Protein AF-0000000084527091 (afdb_homodimer)

Sequence (582 aa):
MRWRRRRAAGASSAAGTDAEAAPEPRQASGETRKWLYAILGVQVMFALILFGSDLARVLPLALSPSSAPSLTQPARPGDQTRRYSPARISPREAPPGSRPLPATDTMPTRLLAEFTTWQDAPALVLTGQIAPGDAARLAEELTLEPPLRVFLNSPGGSVADALAIGDWLREAGVDTAMTQSDICLSACPYILAAGTERTVEEGAWVGVHQHYFDENTALPAFLAVSDIQRGQGEVMAYLIEMGVDPGLMQPALMTPPEEIYLLLPEELDRYDLVTTPDDLPEAPDVPDDATMRWRRRRAAGASSAAGTDAEAAPEPRQASGETRKWLYAILGVQVMFALILFGSDLARVLPLALSPSSAPSLTQPARPGDQTRRYSPARISPREAPPGSRPLPATDTMPTRLLAEFTTWQDAPALVLTGQIAPGDAARLAEELTLEPPLRVFLNSPGGSVADALAIGDWLREAGVDTAMTQSDICLSACPYILAAGTERTVEEGAWVGVHQHYFDENTALPAFLAVSDIQRGQGEVMAYLIEMGVDPGLMQPALMTPPEEIYLLLPEELDRYDLVTTPDDLPEAPDVPDDAT

Secondary structure (DSSP, 8-state):
--------------------PPPP-----HHHHHHHHHHHHHHHHHHHHHHHHHHHHHHHHHH----PPPTTSPP-TT--EEE--GGGPPPPPPPTTS------SS--SS-EEEEEEETTEEEEEEES-B-TTHHHHHHHHHTTS--SEEEEEB--B-HHHHHHHHHHHHHTT-EEEE-TT-EEETTHHHHHTT-SSEEE-TT-EEEE--------TTS-HHHHHHHHHHHHHHHHHHHHHTT--GGGHHHHHTS-TTEEEEPPHHHHHHTT-S--GGGS--------TT-/---------------------PPP-----HHHHHHHHHHHHHHHHHHHHHHHHHHHHHHHHHH----PPPTTSPP-TT--EEE--GGGPPPPPPPTTS------SS--SS-EEEEEEETTEEEEEEES-B-TTHHHHHHHHHTTS--SEEEEEB--B-HHHHHHHHHHHHHHT-EEEE-TT-EEETTHHHHHTT-SSEEE-TT-EEEE--------TTS-HHHHHHHHHHHHHHHHHHHHHTT--GGGHHHHHTS-TTEEEEPPHHHHHHTT-S--GGGS--------TT-

pLDDT: mean 78.05, std 21.07, range [24.95, 98.88]

Nearest PDB structures (foldseek):
  6cfd-assembly1_M  TM=7.851E-01  e=2.695E-07  Enterococcus faecium
  7m1m-assembly2_M  TM=7.777E-01  e=7.357E-07  Pseudomonas aeruginosa
  6nay-assembly1_N  TM=7.740E-01  e=6.094E-07  Neisseria meningitidis
  3mt6-assembly2_N  TM=7.040E-01  e=6.910E-07  Escherichia coli K-12
  4u0h-assembly1_E-2  TM=6.953E-01  e=2.425E-06  Mycobacterium tuberculosis H37Rv

Organism: NCBI:txid1123501

InterPro domains:
  IPR023562 Clp protease proteolytic subunit /Translocation-enhancing protein TepA [PF00574] (145-210)
  IPR029045 ClpP/crotonase-like domain superfamily [SSF52096] (109-217)

Solvent-accessible surface area (backbone atoms only — not comparable to full-atom values): 32255 Å² total; per-residue (Å²): 136,88,84,83,82,84,82,84,86,86,90,85,88,88,88,88,88,87,84,85,82,81,82,77,82,76,70,72,51,75,64,52,55,51,50,51,51,49,51,51,50,52,50,51,50,50,49,49,48,54,50,42,53,46,40,60,64,42,42,57,63,71,65,50,72,78,86,48,49,59,65,86,54,84,67,48,95,95,49,33,54,14,43,41,52,68,89,74,50,63,66,54,77,57,58,92,91,48,75,85,60,80,86,45,90,54,57,43,81,38,61,39,79,44,80,47,71,52,96,90,33,54,23,32,38,38,38,18,24,38,27,86,61,44,31,66,55,48,50,70,68,38,69,82,63,72,41,57,32,36,35,47,31,19,58,12,56,34,52,70,28,25,49,50,40,13,52,53,36,38,76,69,59,16,23,20,35,32,48,38,41,27,35,25,18,49,30,31,46,50,35,42,37,23,21,74,44,17,47,73,37,77,73,36,46,42,24,30,26,35,85,73,64,88,66,61,75,73,42,57,25,68,58,43,40,52,49,54,34,34,52,47,16,52,50,40,52,48,33,49,73,51,58,23,44,54,67,59,49,29,61,12,25,62,21,55,69,58,28,29,32,47,60,48,73,68,49,35,51,71,27,40,52,38,58,52,83,86,66,52,75,72,70,76,76,72,74,79,66,82,117,136,86,79,77,79,80,78,80,78,75,79,78,81,78,82,78,79,79,80,79,78,78,80,72,82,76,71,76,53,76,63,55,54,52,50,52,52,49,51,50,49,51,50,51,51,50,47,48,51,55,48,43,54,46,40,61,64,43,44,57,63,72,65,51,72,77,86,48,47,57,66,87,54,84,68,48,98,94,48,32,54,14,41,42,53,68,88,74,49,61,66,54,80,56,59,89,90,46,74,84,61,81,85,45,89,53,58,43,81,36,61,40,81,43,81,48,70,52,96,90,32,54,23,32,37,40,38,18,23,37,28,84,61,43,31,65,55,46,48,69,68,40,69,81,65,74,41,56,32,34,36,47,31,19,60,10,56,33,53,70,29,25,48,50,42,14,52,53,36,38,78,71,60,16,25,20,35,32,50,38,39,26,35,25,18,49,29,31,46,48,35,40,37,24,20,73,44,17,47,73,38,78,74,37,46,43,24,30,28,34,86,74,67,87,67,62,76,74,42,57,26,68,58,43,40,52,48,53,35,35,52,49,17,52,50,39,51,48,33,48,73,52,58,24,45,54,66,58,48,30,62,11,25,61,21,54,67,59,28,29,32,47,58,48,75,68,51,35,52,73,25,39,52,36,58,52,84,85,67,54,75,72,70,74,76,72,74,78,64,83,116

Radius of gyration: 37.68 Å; Cα contacts (8 Å, |Δi|>4): 933; chains: 2; bounding box: 161×106×100 Å

Structure (mmCIF, N/CA/C/O backbone):
data_AF-0000000084527091-model_v1
#
loop_
_entity.id
_entity.type
_entity.pdbx_description
1 polymer 'Clp protease'
#
loop_
_atom_site.group_PDB
_atom_site.id
_atom_site.type_symbol
_atom_site.label_atom_id
_atom_site.label_alt_id
_atom_site.label_comp_id
_atom_site.label_asym_id
_atom_site.label_entity_id
_atom_site.label_seq_id
_atom_site.pdbx_PDB_ins_code
_atom_site.Cartn_x
_atom_site.Cartn_y
_atom_site.Cartn_z
_atom_site.occupancy
_atom_site.B_iso_or_equiv
_atom_site.auth_seq_id
_atom_site.auth_comp_id
_atom_site.auth_asym_id
_atom_site.auth_atom_id
_atom_site.pdbx_PDB_model_num
ATOM 1 N N . MET A 1 1 ? -92.25 -69.875 41.594 1 27.8 1 MET A N 1
ATOM 2 C CA . MET A 1 1 ? -91.875 -68.562 42.031 1 27.8 1 MET A CA 1
ATOM 3 C C . MET A 1 1 ? -91.062 -67.812 40.938 1 27.8 1 MET A C 1
ATOM 5 O O . MET A 1 1 ? -89.875 -68.125 40.719 1 27.8 1 MET A O 1
ATOM 9 N N . ARG A 1 2 ? -91.75 -67.5 39.75 1 30.81 2 ARG A N 1
ATOM 10 C CA . ARG A 1 2 ? -91.25 -67.125 38.406 1 30.81 2 ARG A CA 1
ATOM 11 C C . ARG A 1 2 ? -90.562 -65.812 38.375 1 30.81 2 ARG A C 1
ATOM 13 O O . ARG A 1 2 ? -90.938 -64.875 39.094 1 30.81 2 ARG A O 1
ATOM 20 N N . TRP A 1 3 ? -89.188 -65.688 38.125 1 32.5 3 TRP A N 1
ATOM 21 C CA . TRP A 1 3 ? -88 -64.938 37.969 1 32.5 3 TRP A CA 1
ATOM 22 C C . TRP A 1 3 ? -88.188 -63.781 36.969 1 32.5 3 TRP A C 1
ATOM 24 O O . TRP A 1 3 ? -88.438 -64.062 35.781 1 32.5 3 TRP A O 1
ATOM 34 N N . ARG A 1 4 ? -88.75 -62.5 37.406 1 28.16 4 ARG A N 1
ATOM 35 C CA . ARG A 1 4 ? -89.188 -61.281 36.719 1 28.16 4 ARG A CA 1
ATOM 36 C C . ARG A 1 4 ? -88 -60.594 36.031 1 28.16 4 ARG A C 1
ATOM 38 O O . ARG A 1 4 ? -87 -60.281 36.688 1 28.16 4 ARG A O 1
ATOM 45 N N . ARG A 1 5 ? -87.75 -60.75 34.688 1 29.2 5 ARG A N 1
ATOM 46 C CA . ARG A 1 5 ? -86.75 -60.375 33.688 1 29.2 5 ARG A CA 1
ATOM 47 C C . ARG A 1 5 ? -86.812 -58.875 33.406 1 29.2 5 ARG A C 1
ATOM 49 O O . ARG A 1 5 ? -87.625 -58.406 32.656 1 29.2 5 ARG A O 1
ATOM 56 N N . ARG A 1 6 ? -86.625 -57.844 34.406 1 30.89 6 ARG A N 1
ATOM 57 C CA . ARG A 1 6 ? -86.938 -56.438 34.031 1 30.89 6 ARG A CA 1
ATOM 58 C C . ARG A 1 6 ? -85.875 -55.875 33.094 1 30.89 6 ARG A C 1
ATOM 60 O O . ARG A 1 6 ? -84.688 -56.031 33.344 1 30.89 6 ARG A O 1
ATOM 67 N N . ARG A 1 7 ? -86.188 -55.438 31.766 1 30.34 7 ARG A N 1
ATOM 68 C CA . ARG A 1 7 ? -85.562 -55 30.547 1 30.34 7 ARG A CA 1
ATOM 69 C C . ARG A 1 7 ? -85.125 -53.562 30.656 1 30.34 7 ARG A C 1
ATOM 71 O O . ARG A 1 7 ? -85.875 -52.656 30.938 1 30.34 7 ARG A O 1
ATOM 78 N N . ALA A 1 8 ? -83.875 -53.125 31.172 1 32.25 8 ALA A N 1
ATOM 79 C CA . ALA A 1 8 ? -83.375 -51.781 31.422 1 32.25 8 ALA A CA 1
ATOM 80 C C . ALA A 1 8 ? -83.062 -51.062 30.125 1 32.25 8 ALA A C 1
ATOM 82 O O . ALA A 1 8 ? -82.375 -51.562 29.25 1 32.25 8 ALA A O 1
ATOM 83 N N . ALA A 1 9 ? -83.938 -50.031 29.578 1 31.16 9 ALA A N 1
ATOM 84 C CA . ALA A 1 9 ? -84 -49.25 28.344 1 31.16 9 ALA A CA 1
ATOM 85 C C . ALA A 1 9 ? -82.875 -48.25 28.281 1 31.16 9 ALA A C 1
ATOM 87 O O . ALA A 1 9 ? -82.5 -47.625 29.281 1 31.16 9 ALA A O 1
ATOM 88 N N . GLY A 1 10 ? -81.812 -48.188 27.203 1 24.95 10 GLY A N 1
ATOM 89 C CA . GLY A 1 10 ? -80.562 -47.562 26.828 1 24.95 10 GLY A CA 1
ATOM 90 C C . GLY A 1 10 ? -80.75 -46.188 26.234 1 24.95 10 GLY A C 1
ATOM 91 O O . GLY A 1 10 ? -81.375 -46 25.203 1 24.95 10 GLY A O 1
ATOM 92 N N . ALA A 1 11 ? -80.812 -44.875 26.891 1 26.89 11 ALA A N 1
ATOM 93 C CA . ALA A 1 11 ? -81.062 -43.5 26.5 1 26.89 11 ALA A CA 1
ATOM 94 C C . ALA A 1 11 ? -79.875 -42.906 25.688 1 26.89 11 ALA A C 1
ATOM 96 O O . ALA A 1 11 ? -78.75 -42.875 26.172 1 26.89 11 ALA A O 1
ATOM 97 N N . SER A 1 12 ? -79.812 -42.781 24.219 1 28.88 12 SER A N 1
ATOM 98 C CA . SER A 1 12 ? -78.812 -42.312 23.297 1 28.88 12 SER A CA 1
ATOM 99 C C . SER A 1 12 ? -78.812 -40.812 23.109 1 28.88 12 SER A C 1
ATOM 101 O O . SER A 1 12 ? -79.875 -40.25 22.656 1 28.88 12 SER A O 1
ATOM 103 N N . SER A 1 13 ? -78.438 -39.625 23.812 1 30.09 13 SER A N 1
ATOM 104 C CA . SER A 1 13 ? -78.562 -38.188 23.609 1 30.09 13 SER A CA 1
ATOM 105 C C . SER A 1 13 ? -77.562 -37.688 22.547 1 30.09 13 SER A C 1
ATOM 107 O O . SER A 1 13 ? -76.375 -37.906 22.641 1 30.09 13 SER A O 1
ATOM 109 N N . ALA A 1 14 ? -78 -37.094 21.156 1 30.64 14 ALA A N 1
ATOM 110 C CA . ALA A 1 14 ? -77.312 -36.594 19.969 1 30.64 14 ALA A CA 1
ATOM 111 C C . ALA A 1 14 ? -76.938 -35.125 20.125 1 30.64 14 ALA A C 1
ATOM 113 O O . ALA A 1 14 ? -77.812 -34.25 20.297 1 30.64 14 ALA A O 1
ATOM 114 N N . ALA A 1 15 ? -75.875 -34.406 20.688 1 33.41 15 ALA A N 1
ATOM 115 C CA . ALA A 1 15 ? -75.438 -33 20.781 1 33.41 15 ALA A CA 1
ATOM 116 C C . ALA A 1 15 ? -75 -32.469 19.422 1 33.41 15 ALA A C 1
ATOM 118 O O . ALA A 1 15 ? -74.062 -33 18.812 1 33.41 15 ALA A O 1
ATOM 119 N N . GLY A 1 16 ? -75.812 -31.672 18.453 1 32.69 16 GLY A N 1
ATOM 120 C CA . GLY A 1 16 ? -75.625 -31.016 17.172 1 32.69 16 GLY A CA 1
ATOM 121 C C . GLY A 1 16 ? -74.688 -29.828 17.25 1 32.69 16 GLY A C 1
ATOM 122 O O . GLY A 1 16 ? -74.875 -28.906 18.047 1 32.69 16 GLY A O 1
ATOM 123 N N . THR A 1 17 ? -73.25 -29.641 16.734 1 40 17 THR A N 1
ATOM 124 C CA . THR A 1 17 ? -72.25 -28.594 16.688 1 40 17 THR A CA 1
ATOM 125 C C . THR A 1 17 ? -72.5 -27.656 15.516 1 40 17 THR A C 1
ATOM 127 O O . THR A 1 17 ? -72.5 -28.094 14.359 1 40 17 THR A O 1
ATOM 130 N N . ASP A 1 18 ? -73.188 -26.375 15.445 1 39.5 18 ASP A N 1
ATOM 131 C CA . ASP A 1 18 ? -73.375 -25.297 14.477 1 39.5 18 ASP A CA 1
ATOM 132 C C . ASP A 1 18 ? -72.062 -24.703 14.039 1 39.5 18 ASP A C 1
ATOM 134 O O . ASP A 1 18 ? -71.312 -24.172 14.859 1 39.5 18 ASP A O 1
ATOM 138 N N . ALA A 1 19 ? -71.5 -24.734 12.703 1 45.97 19 ALA A N 1
ATOM 139 C CA . ALA A 1 19 ? -70.312 -24.219 12 1 45.97 19 ALA A CA 1
ATOM 140 C C . ALA A 1 19 ? -70.5 -22.75 11.594 1 45.97 19 ALA A C 1
ATOM 142 O O . ALA A 1 19 ? -71.438 -22.453 10.789 1 45.97 19 ALA A O 1
ATOM 143 N N . GLU A 1 20 ? -70.25 -21.531 12.289 1 42.84 20 GLU A N 1
ATOM 144 C CA . GLU A 1 20 ? -70.188 -20.109 11.984 1 42.84 20 GLU A CA 1
ATOM 145 C C . GLU A 1 20 ? -69.5 -19.828 10.68 1 42.84 20 GLU A C 1
ATOM 147 O O . GLU A 1 20 ? -68.312 -20.25 10.5 1 42.84 20 GLU A O 1
ATOM 152 N N . ALA A 1 21 ? -70.062 -19.312 9.547 1 50.34 21 ALA A N 1
ATOM 153 C CA . ALA A 1 21 ? -69.625 -18.969 8.203 1 50.34 21 ALA A CA 1
ATOM 154 C C . ALA A 1 21 ? -68.562 -17.859 8.242 1 50.34 21 ALA A C 1
ATOM 156 O O . ALA A 1 21 ? -68.688 -16.859 8.953 1 50.34 21 ALA A O 1
ATOM 157 N N . ALA A 1 22 ? -67.312 -18.016 7.723 1 56.38 22 ALA A N 1
ATOM 158 C CA . ALA A 1 22 ? -66.125 -17.156 7.629 1 56.38 22 ALA A CA 1
ATOM 159 C C . ALA A 1 22 ? -66.438 -15.891 6.828 1 56.38 22 ALA A C 1
ATOM 161 O O . ALA A 1 22 ? -67.188 -15.953 5.82 1 56.38 22 ALA A O 1
ATOM 162 N N . PRO A 1 23 ? -66.375 -14.602 7.273 1 51.59 23 PRO A N 1
ATOM 163 C CA . PRO A 1 23 ? -66.688 -13.32 6.648 1 51.59 23 PRO A CA 1
ATOM 164 C C . PRO A 1 23 ? -66.062 -13.18 5.254 1 51.59 23 PRO A C 1
ATOM 166 O O . PRO A 1 23 ? -65 -13.75 4.973 1 51.59 23 PRO A O 1
ATOM 169 N N . GLU A 1 24 ? -66.75 -12.805 4.27 1 48.28 24 GLU A N 1
ATOM 170 C CA . GLU A 1 24 ? -66.375 -12.602 2.883 1 48.28 24 GLU A CA 1
ATOM 171 C C . GLU A 1 24 ? -65.375 -11.469 2.762 1 48.28 24 GLU A C 1
ATOM 173 O O . GLU A 1 24 ? -65.5 -10.422 3.387 1 48.28 24 GLU A O 1
ATOM 178 N N . PRO A 1 25 ? -64.125 -11.617 2.27 1 54.22 25 PRO A N 1
ATOM 179 C CA . PRO A 1 25 ? -63.094 -10.586 2.145 1 54.22 25 PRO A CA 1
ATOM 180 C C . PRO A 1 25 ? -63.594 -9.328 1.435 1 54.22 25 PRO A C 1
ATOM 182 O O . PRO A 1 25 ? -64.25 -9.43 0.403 1 54.22 25 PRO A O 1
ATOM 185 N N . ARG A 1 26 ? -63.781 -8.242 2.143 1 51.06 26 ARG A N 1
ATOM 186 C CA . ARG A 1 26 ? -64.188 -6.93 1.653 1 51.06 26 ARG A CA 1
ATOM 187 C C . ARG A 1 26 ? -63.469 -6.578 0.358 1 51.06 26 ARG A C 1
ATOM 189 O O . ARG A 1 26 ? -62.219 -6.574 0.31 1 51.06 26 ARG A O 1
ATOM 196 N N . GLN A 1 27 ? -64 -6.727 -0.647 1 50.59 27 GLN A N 1
ATOM 197 C CA . GLN A 1 27 ? -63.5 -6.324 -1.962 1 50.59 27 GLN A CA 1
ATOM 198 C C . GLN A 1 27 ? -62.875 -4.934 -1.915 1 50.59 27 GLN A C 1
ATOM 200 O O . GLN A 1 27 ? -63.531 -3.973 -1.479 1 50.59 27 GLN A O 1
ATOM 205 N N . ALA A 1 28 ? -61.531 -4.867 -1.753 1 55.91 28 ALA A N 1
ATOM 206 C CA . ALA A 1 28 ? -60.875 -3.561 -1.796 1 55.91 28 ALA A CA 1
ATOM 207 C C . ALA A 1 28 ? -61.562 -2.643 -2.809 1 55.91 28 ALA A C 1
ATOM 209 O O . ALA A 1 28 ? -61.781 -3.029 -3.961 1 55.91 28 ALA A O 1
ATOM 210 N N . SER A 1 29 ? -62.188 -1.698 -2.209 1 59.69 29 SER A N 1
ATOM 211 C CA . SER A 1 29 ? -62.938 -0.714 -2.996 1 59.69 29 SER A CA 1
ATOM 212 C C . SER A 1 29 ? -62.094 -0.181 -4.148 1 59.69 29 SER A C 1
ATOM 214 O O . SER A 1 29 ? -60.844 -0.247 -4.102 1 59.69 29 SER A O 1
ATOM 216 N N . GLY A 1 30 ? -62.5 -0.201 -5.371 1 63.16 30 GLY A N 1
ATOM 217 C CA . GLY A 1 30 ? -61.938 0.357 -6.578 1 63.16 30 GLY A CA 1
ATOM 218 C C . GLY A 1 30 ? -61 1.529 -6.305 1 63.16 30 GLY A C 1
ATOM 219 O O . GLY A 1 30 ? -59.969 1.688 -6.973 1 63.16 30 GLY A O 1
ATOM 220 N N . GLU A 1 31 ? -61.094 2.217 -5.191 1 71.88 31 GLU A N 1
ATOM 221 C CA . GLU A 1 31 ? -60.25 3.334 -4.77 1 71.88 31 GLU A CA 1
ATOM 222 C C . GLU A 1 31 ? -58.969 2.842 -4.156 1 71.88 31 GLU A C 1
ATOM 224 O O . GLU A 1 31 ? -57.906 3.422 -4.391 1 71.88 31 GLU A O 1
ATOM 229 N N . THR A 1 32 ? -58.969 1.797 -3.516 1 71 32 THR A N 1
ATOM 230 C CA . THR A 1 32 ? -57.75 1.227 -2.922 1 71 32 THR A CA 1
ATOM 231 C C . THR A 1 32 ? -56.844 0.682 -4.004 1 71 32 THR A C 1
ATOM 233 O O . THR A 1 32 ? -55.625 0.853 -3.924 1 71 32 THR A O 1
ATOM 236 N N . ARG A 1 33 ? -57.438 0.084 -4.914 1 61.22 33 ARG A N 1
ATOM 237 C CA . ARG A 1 33 ? -56.625 -0.451 -6.008 1 61.22 33 ARG A CA 1
ATOM 238 C C . ARG A 1 33 ? -55.938 0.668 -6.773 1 61.22 33 ARG A C 1
ATOM 240 O O . ARG A 1 33 ? -54.75 0.543 -7.137 1 61.22 33 ARG A O 1
ATOM 247 N N . LYS A 1 34 ? -56.656 1.756 -6.941 1 74.81 34 LYS A N 1
ATOM 248 C CA . LYS A 1 34 ? -56.062 2.9 -7.633 1 74.81 34 LYS A CA 1
ATOM 249 C C . LYS A 1 34 ? -54.875 3.482 -6.844 1 74.81 34 LYS A C 1
ATOM 251 O O . LYS A 1 34 ? -53.844 3.83 -7.418 1 74.81 34 LYS A O 1
ATOM 256 N N . TRP A 1 35 ? -54.969 3.486 -5.535 1 76.69 35 TRP A N 1
ATOM 257 C CA . TRP A 1 35 ? -53.875 4.016 -4.699 1 76.69 35 TRP A CA 1
ATOM 258 C C . TRP A 1 35 ? -52.688 3.061 -4.676 1 76.69 35 TRP A C 1
ATOM 260 O O . TRP A 1 35 ? -51.531 3.496 -4.703 1 76.69 35 TRP A O 1
ATOM 270 N N . LEU A 1 36 ? -52.969 1.854 -4.672 1 69.31 36 LEU A N 1
ATOM 271 C CA . LEU A 1 36 ? -51.906 0.867 -4.684 1 69.31 36 LEU A CA 1
ATOM 272 C C . LEU A 1 36 ? -51.125 0.925 -5.992 1 69.31 36 LEU A C 1
ATOM 274 O O . LEU A 1 36 ? -49.906 0.847 -5.992 1 69.31 36 LEU A O 1
ATOM 278 N N . TYR A 1 37 ? -51.906 1.118 -7.098 1 74.56 37 TYR A N 1
ATOM 279 C CA . TYR A 1 37 ? -51.219 1.234 -8.383 1 74.56 37 TYR A CA 1
ATOM 280 C C . TYR A 1 37 ? -50.438 2.535 -8.469 1 74.56 37 TYR A C 1
ATOM 282 O O . TYR A 1 37 ? -49.344 2.57 -9.039 1 74.56 37 TYR A O 1
ATOM 290 N N . ALA A 1 38 ? -50.906 3.574 -7.742 1 75.62 38 ALA A N 1
ATOM 291 C CA . ALA A 1 38 ? -50.188 4.844 -7.723 1 75.62 38 ALA A CA 1
ATOM 292 C C . ALA A 1 38 ? -48.906 4.73 -6.906 1 75.62 38 ALA A C 1
ATOM 294 O O . ALA A 1 38 ? -47.875 5.23 -7.32 1 75.62 38 ALA A O 1
ATOM 295 N N . ILE A 1 39 ? -48.969 4.031 -5.887 1 73.75 39 ILE A N 1
ATOM 296 C CA . ILE A 1 39 ? -47.781 3.82 -5.051 1 73.75 39 ILE A CA 1
ATOM 297 C C . ILE A 1 39 ? -46.781 2.953 -5.793 1 73.75 39 ILE A C 1
ATOM 299 O O . ILE A 1 39 ? -45.562 3.244 -5.785 1 73.75 39 ILE A O 1
ATOM 303 N N . LEU A 1 40 ? -47.281 1.946 -6.43 1 67.62 40 LEU A N 1
ATOM 304 C CA . LEU A 1 40 ? -46.406 1.096 -7.23 1 67.62 40 LEU A CA 1
ATOM 305 C C . LEU A 1 40 ? -45.781 1.891 -8.359 1 67.62 40 LEU A C 1
ATOM 307 O O . LEU A 1 40 ? -44.594 1.715 -8.648 1 67.62 40 LEU A O 1
ATOM 311 N N . GLY A 1 41 ? -46.625 2.795 -8.953 1 72.06 41 GLY A N 1
ATOM 312 C CA . GLY A 1 41 ? -46.094 3.635 -10.008 1 72.06 41 GLY A CA 1
ATOM 313 C C . GLY A 1 41 ? -44.969 4.555 -9.523 1 72.06 41 GLY A C 1
ATOM 314 O O . GLY A 1 41 ? -43.938 4.684 -10.18 1 72.06 41 GLY A O 1
ATOM 315 N N . VAL A 1 42 ? -45.062 5.125 -8.344 1 74.38 42 VAL A N 1
ATOM 316 C CA . VAL A 1 42 ? -44.062 6.016 -7.758 1 74.38 42 VAL A CA 1
ATOM 317 C C . VAL A 1 42 ? -42.812 5.219 -7.387 1 74.38 42 VAL A C 1
ATOM 319 O O . VAL A 1 42 ? -41.688 5.672 -7.617 1 74.38 42 VAL A O 1
ATOM 322 N N . GLN A 1 43 ? -43.031 4.078 -6.926 1 65.38 43 GLN A N 1
ATOM 323 C CA . GLN A 1 43 ? -41.875 3.227 -6.562 1 65.38 43 GLN A CA 1
ATOM 324 C C . GLN A 1 43 ? -41.094 2.807 -7.797 1 65.38 43 GLN A C 1
ATOM 326 O O . GLN A 1 43 ? -39.875 2.816 -7.781 1 65.38 43 GLN A O 1
ATOM 331 N N . VAL A 1 44 ? -41.812 2.5 -8.844 1 67.88 44 VAL A N 1
ATOM 332 C CA . VAL A 1 44 ? -41.156 2.115 -10.094 1 67.88 44 VAL A CA 1
ATOM 333 C C . VAL A 1 44 ? -40.438 3.316 -10.688 1 67.88 44 VAL A C 1
ATOM 335 O O . VAL A 1 44 ? -39.312 3.186 -11.188 1 67.88 44 VAL A O 1
ATOM 338 N N . MET A 1 45 ? -41.031 4.477 -10.555 1 67.06 45 MET A N 1
ATOM 339 C CA . MET A 1 45 ? -40.375 5.695 -11.039 1 67.06 45 MET A CA 1
ATOM 340 C C . MET A 1 45 ? -39.125 5.996 -10.25 1 67.06 45 MET A C 1
ATOM 342 O O . MET A 1 45 ? -38.062 6.312 -10.828 1 67.06 45 MET A O 1
ATOM 346 N N . PHE A 1 46 ? -39.125 5.84 -8.992 1 64.75 46 PHE A N 1
ATOM 347 C CA . PHE A 1 46 ? -37.969 6.074 -8.133 1 64.75 46 PHE A CA 1
ATOM 348 C C . PHE A 1 46 ? -36.875 5.055 -8.414 1 64.75 46 PHE A C 1
ATOM 350 O O . PHE A 1 46 ? -35.688 5.402 -8.453 1 64.75 46 PHE A O 1
ATOM 357 N N . ALA A 1 47 ? -37.344 3.869 -8.594 1 61.75 47 ALA A N 1
ATOM 358 C CA . ALA A 1 47 ? -36.406 2.822 -8.938 1 61.75 47 ALA A CA 1
ATOM 359 C C . ALA A 1 47 ? -35.719 3.105 -10.281 1 61.75 47 ALA A C 1
ATOM 361 O O . ALA A 1 47 ? -34.531 2.947 -10.43 1 61.75 47 ALA A O 1
ATOM 362 N N . LEU A 1 48 ? -36.469 3.605 -11.211 1 63.22 48 LEU A N 1
ATOM 363 C CA . LEU A 1 48 ? -35.938 3.938 -12.523 1 63.22 48 LEU A CA 1
ATOM 364 C C . LEU A 1 48 ? -35 5.121 -12.438 1 63.22 48 LEU A C 1
ATOM 366 O O . LEU A 1 48 ? -33.969 5.148 -13.117 1 63.22 48 LEU A O 1
ATOM 370 N N . ILE A 1 49 ? -35.25 5.969 -11.547 1 58.78 49 ILE A N 1
ATOM 371 C CA . ILE A 1 49 ? -34.406 7.145 -11.391 1 58.78 49 ILE A CA 1
ATOM 372 C C . ILE A 1 49 ? -33.094 6.754 -10.688 1 58.78 49 ILE A C 1
ATOM 374 O O . ILE A 1 49 ? -32 7.141 -11.117 1 58.78 49 ILE A O 1
ATOM 378 N N . LEU A 1 50 ? -33.25 6.039 -9.727 1 56.81 50 LEU A N 1
ATOM 379 C CA . LEU A 1 50 ? -32.062 5.617 -8.977 1 56.81 50 LEU A CA 1
ATOM 380 C C . LEU A 1 50 ? -31.188 4.691 -9.82 1 56.81 50 LEU A C 1
ATOM 382 O O . LEU A 1 50 ? -29.969 4.844 -9.852 1 56.81 50 LEU A O 1
ATOM 386 N N . PHE A 1 51 ? -31.844 3.77 -10.406 1 57.38 51 PHE A N 1
ATOM 387 C CA . PHE A 1 51 ? -31.125 2.814 -11.242 1 57.38 51 PHE A CA 1
ATOM 388 C C . PHE A 1 51 ? -30.625 3.48 -12.516 1 57.38 51 PHE A C 1
ATOM 390 O O . PHE A 1 51 ? -29.531 3.17 -13 1 57.38 51 PHE A O 1
ATOM 397 N N . GLY A 1 52 ? -31.484 4.434 -12.969 1 56.62 52 GLY A N 1
ATOM 398 C CA . GLY A 1 52 ? -31.078 5.152 -14.164 1 56.62 52 GLY A CA 1
ATOM 399 C C . GLY A 1 52 ? -29.844 6.016 -13.961 1 56.62 52 GLY A C 1
ATOM 400 O O . GLY A 1 52 ? -28.953 6.039 -14.812 1 56.62 52 GLY A O 1
ATOM 401 N N . SER A 1 53 ? -29.75 6.68 -12.883 1 57.06 53 SER A N 1
ATOM 402 C CA . SER A 1 53 ? -28.594 7.512 -12.586 1 57.06 53 SER A CA 1
ATOM 403 C C . SER A 1 53 ? -27.344 6.66 -12.359 1 57.06 53 SER A C 1
ATOM 405 O O . SER A 1 53 ? -26.266 7 -12.836 1 57.06 53 SER A O 1
ATOM 407 N N . ASP A 1 54 ? -27.594 5.688 -11.641 1 55.16 54 ASP A N 1
ATOM 408 C CA . ASP A 1 54 ? -26.484 4.773 -11.406 1 55.16 54 ASP A CA 1
ATOM 409 C C . ASP A 1 54 ? -26.047 4.094 -12.703 1 55.16 54 ASP A C 1
ATOM 411 O O . ASP A 1 54 ? -24.859 3.967 -12.977 1 55.16 54 ASP A O 1
ATOM 415 N N . LEU A 1 55 ? -27.109 3.707 -13.453 1 57.19 55 LEU A N 1
ATOM 416 C CA . LEU A 1 55 ? -26.828 3.057 -14.727 1 57.19 55 LEU A CA 1
ATOM 417 C C . LEU A 1 55 ? -26.156 4.023 -15.695 1 57.19 55 LEU A C 1
ATOM 419 O O . LEU A 1 55 ? -25.25 3.633 -16.438 1 57.19 55 LEU A O 1
ATOM 423 N N . ALA A 1 56 ? -26.578 5.242 -15.664 1 56.22 56 ALA A N 1
ATOM 424 C CA . ALA A 1 56 ? -25.984 6.23 -16.562 1 56.22 56 ALA A CA 1
ATOM 425 C C . ALA A 1 56 ? -24.5 6.441 -16.234 1 56.22 56 ALA A C 1
ATOM 427 O O . ALA A 1 56 ? -23.703 6.727 -17.125 1 56.22 56 ALA A O 1
ATOM 428 N N . ARG A 1 57 ? -24.203 6.328 -15.047 1 55.66 57 ARG A N 1
ATOM 429 C CA . ARG A 1 57 ? -22.797 6.488 -14.641 1 55.66 57 ARG A CA 1
ATOM 430 C C . ARG A 1 57 ? -22 5.215 -14.922 1 55.66 57 ARG A C 1
ATOM 432 O O . ARG A 1 57 ? -20.812 5.281 -15.242 1 55.66 57 ARG A O 1
ATOM 439 N N . VAL A 1 58 ? -22.703 4.199 -14.812 1 58.84 58 VAL A N 1
ATOM 440 C CA . VAL A 1 58 ? -22.016 2.912 -14.875 1 58.84 58 VAL A CA 1
ATOM 441 C C . VAL A 1 58 ? -22.031 2.385 -16.312 1 58.84 58 VAL A C 1
ATOM 443 O O . VAL A 1 58 ? -21.109 1.698 -16.734 1 58.84 58 VAL A O 1
ATOM 446 N N . LEU A 1 59 ? -23.078 2.789 -17.062 1 58.16 59 LEU A N 1
ATOM 447 C CA . LEU A 1 59 ? -23.281 2.217 -18.391 1 58.16 59 LEU A CA 1
ATOM 448 C C . LEU A 1 59 ? -22.125 2.555 -19.328 1 58.16 59 LEU A C 1
ATOM 450 O O . LEU A 1 59 ? -21.609 1.682 -20.031 1 58.16 59 LEU A O 1
ATOM 454 N N . PRO A 1 60 ? -21.781 3.836 -19.438 1 54.25 60 PRO A N 1
ATOM 455 C CA . PRO A 1 60 ? -20.672 4.094 -20.344 1 54.25 60 PRO A CA 1
ATOM 456 C C . PRO A 1 60 ? -19.406 3.332 -19.938 1 54.25 60 PRO A C 1
ATOM 458 O O . PRO A 1 60 ? -18.641 2.893 -20.812 1 54.25 60 PRO A O 1
ATOM 461 N N . LEU A 1 61 ? -19.188 3.283 -18.703 1 55.66 61 LEU A N 1
ATOM 462 C CA . LEU A 1 61 ? -18 2.562 -18.219 1 55.66 61 LEU A CA 1
ATOM 463 C C . LEU A 1 61 ? -18.094 1.082 -18.578 1 55.66 61 LEU A C 1
ATOM 465 O O . LEU A 1 61 ? -17.078 0.454 -18.891 1 55.66 61 LEU A O 1
ATOM 469 N N . ALA A 1 62 ? -19.328 0.631 -18.484 1 55.78 62 ALA A N 1
ATOM 470 C CA . ALA A 1 62 ? -19.531 -0.775 -18.812 1 55.78 62 ALA A CA 1
ATOM 471 C C . ALA A 1 62 ? -19.422 -1.011 -20.328 1 55.78 62 ALA A C 1
ATOM 473 O O . ALA A 1 62 ? -19 -2.086 -20.75 1 55.78 62 ALA A O 1
ATOM 474 N N . LEU A 1 63 ? -19.766 0.053 -21.094 1 57.16 63 LEU A N 1
ATOM 475 C CA . LEU A 1 63 ? -19.812 -0.155 -22.547 1 57.16 63 LEU A CA 1
ATOM 476 C C . LEU A 1 63 ? -18.516 0.312 -23.203 1 57.16 63 LEU A C 1
ATOM 478 O O . LEU A 1 63 ? -18.344 0.181 -24.406 1 57.16 63 LEU A O 1
ATOM 482 N N . SER A 1 64 ? -17.688 0.958 -22.516 1 58.75 64 SER A N 1
ATOM 483 C CA . SER A 1 64 ? -16.469 1.398 -23.188 1 58.75 64 SER A CA 1
ATOM 484 C C . SER A 1 64 ? -15.32 0.418 -22.938 1 58.75 64 SER A C 1
ATOM 486 O O . SER A 1 64 ? -14.68 0.45 -21.891 1 58.75 64 SER A O 1
ATOM 488 N N . PRO A 1 65 ? -15.266 -0.516 -23.969 1 65 65 PRO A N 1
ATOM 489 C CA . PRO A 1 65 ? -14.117 -1.417 -23.844 1 65 65 PRO A CA 1
ATOM 490 C C . PRO A 1 65 ? -12.789 -0.67 -23.734 1 65 65 PRO A C 1
ATOM 492 O O . PRO A 1 65 ? -12.695 0.489 -24.156 1 65 65 PRO A O 1
ATOM 495 N N . SER A 1 66 ? -11.844 -1.188 -23.078 1 74.5 66 SER A N 1
ATOM 496 C CA . SER A 1 66 ? -10.516 -0.6 -22.938 1 74.5 66 SER A CA 1
ATOM 497 C C . SER A 1 66 ? -9.906 -0.279 -24.297 1 74.5 66 SER A C 1
ATOM 499 O O . SER 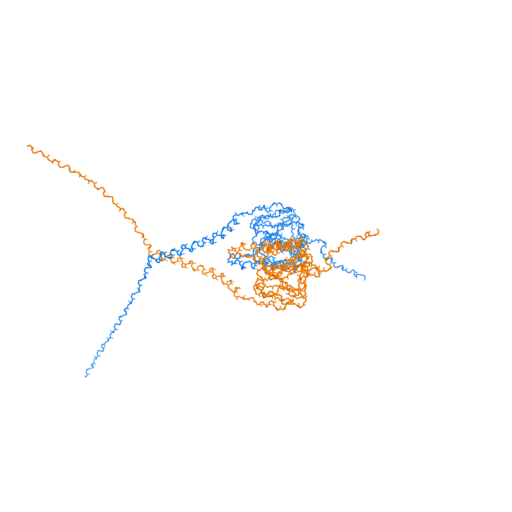A 1 66 ? -10.047 -1.057 -25.234 1 74.5 66 SER A O 1
ATOM 501 N N . SER A 1 67 ? -9.391 0.928 -24.5 1 79 67 SER A N 1
ATOM 502 C CA . SER A 1 67 ? -8.703 1.34 -25.719 1 79 67 SER A CA 1
ATOM 503 C C . SER A 1 67 ? -7.234 0.938 -25.703 1 79 67 SER A C 1
ATOM 505 O O . SER A 1 67 ? -6.473 1.28 -26.609 1 79 67 SER A O 1
ATOM 507 N N . ALA A 1 68 ? -6.934 0.123 -24.656 1 83.56 68 ALA A N 1
ATOM 508 C CA . ALA A 1 68 ? -5.547 -0.315 -24.547 1 83.56 68 ALA A CA 1
ATOM 509 C C . ALA A 1 68 ? -5.215 -1.336 -25.641 1 83.56 68 ALA A C 1
ATOM 511 O O . ALA A 1 68 ? -6.082 -2.104 -26.062 1 83.56 68 ALA A O 1
ATOM 512 N N . PRO A 1 69 ? -3.918 -1.28 -26.141 1 82.38 69 PRO A N 1
ATOM 513 C CA . PRO A 1 69 ? -3.498 -2.305 -27.094 1 82.38 69 PRO A CA 1
ATOM 514 C C . PRO A 1 69 ? -3.533 -3.713 -26.516 1 82.38 69 PRO A C 1
ATOM 516 O O . PRO A 1 69 ? -3.666 -3.877 -25.297 1 82.38 69 PRO A O 1
ATOM 519 N N . SER A 1 70 ? -3.49 -4.688 -27.438 1 83.31 70 SER A N 1
ATOM 520 C CA . SER A 1 70 ? -3.48 -6.082 -27 1 83.31 70 SER A CA 1
ATOM 521 C C . SER A 1 70 ? -2.199 -6.422 -26.25 1 83.31 70 SER A C 1
ATOM 523 O O . SER A 1 70 ? -1.189 -5.727 -26.391 1 83.31 70 SER A O 1
ATOM 525 N N . LEU A 1 71 ? -2.199 -7.465 -25.5 1 84.19 71 LEU A N 1
ATOM 526 C CA . LEU A 1 71 ? -1.105 -7.902 -24.641 1 84.19 71 LEU A CA 1
ATOM 527 C C . LEU A 1 71 ? 0.115 -8.289 -25.469 1 84.19 71 LEU A C 1
ATOM 529 O O . LEU A 1 71 ? 1.25 -8.172 -25 1 84.19 71 LEU A O 1
ATOM 533 N N . THR A 1 72 ? -0.01 -8.641 -26.75 1 81.19 72 THR A N 1
ATOM 534 C CA . THR A 1 72 ? 1.056 -9.18 -27.594 1 81.19 72 THR A CA 1
ATOM 535 C C . THR A 1 72 ? 1.853 -8.047 -28.234 1 81.19 72 THR A C 1
ATOM 537 O O . THR A 1 72 ? 2.934 -8.273 -28.781 1 81.19 72 THR A O 1
ATOM 540 N N . GLN A 1 73 ? 1.319 -6.875 -28.109 1 79.94 73 GLN A N 1
ATOM 541 C CA . GLN A 1 73 ? 2.039 -5.734 -28.656 1 79.94 73 GLN A CA 1
ATOM 542 C C . GLN A 1 73 ? 3.158 -5.281 -27.734 1 79.94 73 GLN A C 1
ATOM 544 O O . GLN A 1 73 ? 2.977 -5.23 -26.516 1 79.94 73 GLN A O 1
ATOM 549 N N . PRO A 1 74 ? 4.312 -5.031 -28.297 1 80.31 74 PRO A N 1
ATOM 550 C CA . PRO A 1 74 ? 5.438 -4.605 -27.453 1 80.31 74 PRO A CA 1
ATOM 551 C C . PRO A 1 74 ? 5.129 -3.348 -26.656 1 80.31 74 PRO A C 1
ATOM 553 O O . PRO A 1 74 ? 4.379 -2.48 -27.109 1 80.31 74 PRO A O 1
ATOM 556 N N . ALA A 1 75 ? 5.707 -3.344 -25.484 1 83.88 75 ALA A N 1
ATOM 557 C CA . ALA A 1 75 ? 5.516 -2.203 -24.594 1 83.88 75 ALA A CA 1
ATOM 558 C C . ALA A 1 75 ? 6.719 -1.267 -24.641 1 83.88 75 ALA A C 1
ATOM 560 O O . ALA A 1 75 ? 7.863 -1.719 -24.734 1 83.88 75 ALA A O 1
ATOM 561 N N . ARG A 1 76 ? 6.477 0.085 -24.703 1 82.5 76 ARG A N 1
ATOM 562 C CA . ARG A 1 76 ? 7.473 1.148 -24.625 1 82.5 76 ARG A CA 1
ATOM 563 C C . ARG A 1 76 ? 7.176 2.092 -23.469 1 82.5 76 ARG A C 1
ATOM 565 O O . ARG A 1 76 ? 6.062 2.102 -22.938 1 82.5 76 ARG A O 1
ATOM 572 N N . PRO A 1 77 ? 8.289 2.756 -23.062 1 84.19 77 PRO A N 1
ATOM 573 C CA . PRO A 1 77 ? 8.023 3.723 -22 1 84.19 77 PRO A CA 1
ATOM 574 C C . PRO A 1 77 ? 6.863 4.656 -22.312 1 84.19 77 PRO A C 1
ATOM 576 O O . PRO A 1 77 ? 6.84 5.277 -23.375 1 84.19 77 PRO A O 1
ATOM 579 N N . GLY A 1 78 ? 5.867 4.684 -21.422 1 84.81 78 GLY A N 1
ATOM 580 C CA . GLY A 1 78 ? 4.715 5.547 -21.609 1 84.81 78 GLY A CA 1
ATOM 581 C C . GLY A 1 78 ? 3.543 4.84 -22.266 1 84.81 78 GLY A C 1
ATOM 582 O O . GLY A 1 78 ? 2.43 5.371 -22.297 1 84.81 78 GLY A O 1
ATOM 583 N N . ASP A 1 79 ? 3.771 3.584 -22.75 1 86.62 79 ASP A N 1
ATOM 584 C CA . ASP A 1 79 ? 2.734 2.824 -23.438 1 86.62 79 ASP A CA 1
ATOM 585 C C . ASP A 1 79 ? 2.635 1.403 -22.891 1 86.62 79 ASP A C 1
ATOM 587 O O . ASP A 1 79 ? 2.557 0.44 -23.656 1 86.62 79 ASP A O 1
ATOM 591 N N . GLN A 1 80 ? 2.621 1.257 -21.641 1 92.25 80 GLN A N 1
ATOM 592 C CA . GLN A 1 80 ? 2.818 -0.059 -21.047 1 92.25 80 GLN A CA 1
ATOM 593 C C . GLN A 1 80 ? 1.484 -0.748 -20.781 1 92.25 80 GLN A C 1
ATOM 595 O O . GLN A 1 80 ? 1.441 -1.956 -20.531 1 92.25 80 GLN A O 1
ATOM 600 N N . THR A 1 81 ? 0.428 -0.047 -20.875 1 93.44 81 THR A N 1
ATOM 601 C CA . THR A 1 81 ? -0.861 -0.636 -20.531 1 93.44 81 THR A CA 1
ATOM 602 C C . THR A 1 81 ? -1.392 -1.483 -21.688 1 93.44 81 THR A C 1
ATOM 604 O O . THR A 1 81 ? -1.299 -1.086 -22.844 1 93.44 81 THR A O 1
ATOM 607 N N . ARG A 1 82 ? -1.953 -2.68 -21.391 1 91.75 82 ARG A N 1
ATOM 608 C CA . ARG A 1 82 ? -2.496 -3.643 -22.344 1 91.75 82 ARG A CA 1
ATOM 609 C C . ARG A 1 82 ? -3.844 -4.18 -21.875 1 91.75 82 ARG A C 1
ATOM 611 O O . ARG A 1 82 ? -4.152 -4.133 -20.672 1 91.75 82 ARG A O 1
ATOM 618 N N . ARG A 1 83 ? -4.555 -4.672 -22.797 1 86.88 83 ARG A N 1
ATOM 619 C CA . ARG A 1 83 ? -5.781 -5.367 -22.422 1 86.88 83 ARG A CA 1
ATOM 620 C C . ARG A 1 83 ? -5.469 -6.664 -21.688 1 86.88 83 ARG A C 1
ATOM 622 O O . ARG A 1 83 ? -4.527 -7.375 -22.047 1 86.88 83 ARG A O 1
ATOM 629 N N . TYR A 1 84 ? -6.375 -6.953 -20.734 1 89.38 84 TYR A N 1
ATOM 630 C CA . TYR A 1 84 ? -6.117 -8.109 -19.875 1 89.38 84 TYR A CA 1
ATOM 631 C C . TYR A 1 84 ? -7.398 -8.898 -19.625 1 89.38 84 TYR A C 1
ATOM 633 O O . TYR A 1 84 ? -8.406 -8.336 -19.188 1 89.38 84 TYR A O 1
ATOM 641 N N . SER A 1 85 ? -7.309 -10.148 -19.906 1 82.19 85 SER A N 1
ATOM 642 C CA . SER A 1 85 ? -8.289 -11.172 -19.562 1 82.19 85 SER A CA 1
ATOM 643 C C . SER A 1 85 ? -7.609 -12.5 -19.25 1 82.19 85 SER A C 1
ATOM 645 O O . SER A 1 85 ? -7.117 -13.18 -20.156 1 82.19 85 SER A O 1
ATOM 647 N N . PRO A 1 86 ? -7.637 -12.844 -18 1 79.31 86 PRO A N 1
ATOM 648 C CA . PRO A 1 86 ? -6.871 -14.031 -17.609 1 79.31 86 PRO A CA 1
ATOM 649 C C . PRO A 1 86 ? -7.293 -15.281 -18.375 1 79.31 86 PRO A C 1
ATOM 651 O O . PRO A 1 86 ? -6.461 -16.156 -18.641 1 79.31 86 PRO A O 1
ATOM 654 N N . ALA A 1 87 ? -8.453 -15.359 -18.719 1 76.5 87 ALA A N 1
ATOM 655 C CA . ALA A 1 87 ? -8.984 -16.547 -19.375 1 76.5 87 ALA A CA 1
ATOM 656 C C . ALA A 1 87 ? -8.609 -16.578 -20.859 1 76.5 87 ALA A C 1
ATOM 658 O O . ALA A 1 87 ? -8.703 -17.625 -21.5 1 76.5 87 ALA A O 1
ATOM 659 N N . ARG A 1 88 ? -8.109 -15.531 -21.375 1 76.38 88 ARG A N 1
ATOM 660 C CA . ARG A 1 88 ? -7.855 -15.445 -22.812 1 76.38 88 ARG A CA 1
ATOM 661 C C . ARG A 1 88 ? -6.359 -15.352 -23.094 1 76.38 88 ARG A C 1
ATOM 663 O O . ARG A 1 88 ? -5.949 -15.047 -24.219 1 76.38 88 ARG A O 1
ATOM 670 N N . ILE A 1 89 ? -5.645 -15.57 -22.078 1 78.88 89 ILE A N 1
ATOM 671 C CA . ILE A 1 89 ? -4.199 -15.516 -22.266 1 78.88 89 ILE A CA 1
ATOM 672 C C . ILE A 1 89 ? -3.67 -16.922 -22.578 1 78.88 89 ILE A C 1
ATOM 674 O O . ILE A 1 89 ? -3.883 -17.859 -21.812 1 78.88 89 ILE A O 1
ATOM 678 N N . SER A 1 90 ? -3.061 -17.031 -23.812 1 70.31 90 SER A N 1
ATOM 679 C CA . SER A 1 90 ? -2.445 -18.297 -24.234 1 70.31 90 SER A CA 1
ATOM 680 C C . SER A 1 90 ? -0.955 -18.312 -23.906 1 70.31 90 SER A C 1
ATOM 682 O O . SER A 1 90 ? -0.297 -17.266 -23.922 1 70.31 90 SER A O 1
ATOM 684 N N . PRO A 1 91 ? -0.489 -19.516 -23.641 1 71.44 91 PRO A N 1
ATOM 685 C CA . PRO A 1 91 ? 0.959 -19.625 -23.453 1 71.44 91 PRO A CA 1
ATOM 686 C C . PRO A 1 91 ? 1.751 -19.172 -24.672 1 71.44 91 PRO A C 1
ATOM 688 O O . PRO A 1 91 ? 1.315 -19.391 -25.812 1 71.44 91 PRO A O 1
ATOM 691 N N . ARG A 1 92 ? 2.857 -18.578 -24.312 1 76.62 92 ARG A N 1
ATOM 692 C CA . ARG A 1 92 ? 3.742 -18.141 -25.391 1 76.62 92 ARG A CA 1
ATOM 693 C C . ARG A 1 92 ? 4.73 -19.234 -25.766 1 76.62 92 ARG A C 1
ATOM 695 O O . ARG A 1 92 ? 5.152 -20.016 -24.922 1 76.62 92 ARG A O 1
ATOM 702 N N . GLU A 1 93 ? 5.008 -19.312 -27.016 1 68.56 93 GLU A N 1
ATOM 703 C CA . GLU A 1 93 ? 5.945 -20.328 -27.5 1 68.56 93 GLU A CA 1
ATOM 704 C C . GLU A 1 93 ? 7.359 -20.047 -27 1 68.56 93 GLU A C 1
ATOM 706 O O . GLU A 1 93 ? 7.844 -18.922 -27.078 1 68.56 93 GLU A O 1
ATOM 711 N N . ALA A 1 94 ? 7.91 -21.047 -26.312 1 66.44 94 ALA A N 1
ATOM 712 C CA . ALA A 1 94 ? 9.281 -20.938 -25.812 1 66.44 94 ALA A CA 1
ATOM 713 C C . ALA A 1 94 ? 10.289 -21.141 -26.938 1 66.44 94 ALA A C 1
ATOM 715 O O . ALA A 1 94 ? 10.102 -22.016 -27.797 1 66.44 94 ALA A O 1
ATOM 716 N N . PRO A 1 95 ? 11.219 -20.203 -26.922 1 58.41 95 PRO A N 1
ATOM 717 C CA . PRO A 1 95 ? 12.273 -20.5 -27.891 1 58.41 95 PRO A CA 1
ATOM 718 C C . PRO A 1 95 ? 12.914 -21.859 -27.672 1 58.41 95 PRO A C 1
ATOM 720 O O . PRO A 1 95 ? 12.875 -22.391 -26.562 1 58.41 95 PRO A O 1
ATOM 723 N N . PRO A 1 96 ? 13.43 -22.375 -28.797 1 54.81 96 PRO A N 1
ATOM 724 C CA . PRO A 1 96 ? 14.156 -23.641 -28.641 1 54.81 96 PRO A CA 1
ATOM 725 C C . PRO A 1 96 ? 15.242 -23.562 -27.562 1 54.81 96 PRO A C 1
ATOM 727 O O . PRO A 1 96 ? 15.938 -22.547 -27.453 1 54.81 96 PRO A O 1
ATOM 730 N N . GLY A 1 97 ? 15.32 -24.609 -26.609 1 50.56 97 GLY A N 1
ATOM 731 C CA . GLY A 1 97 ? 16.312 -24.625 -25.547 1 50.56 97 GLY A CA 1
ATOM 732 C C . GLY A 1 97 ? 15.805 -24.062 -24.234 1 50.56 97 GLY A C 1
ATOM 733 O O . GLY A 1 97 ? 16.484 -24.141 -23.203 1 50.56 97 GLY A O 1
ATOM 734 N N . SER A 1 98 ? 14.727 -23.359 -24.406 1 56.53 98 SER A N 1
ATOM 735 C CA . SER A 1 98 ? 14.18 -22.797 -23.172 1 56.53 98 SER A CA 1
ATOM 736 C C . SER A 1 98 ? 13.461 -23.875 -22.359 1 56.53 98 SER A C 1
ATOM 738 O O . SER A 1 98 ? 13.234 -24.984 -22.844 1 56.53 98 SER A O 1
ATOM 740 N N . ARG A 1 99 ? 13.266 -23.625 -21.156 1 55.53 99 ARG A N 1
ATOM 741 C CA . ARG A 1 99 ? 12.617 -24.594 -20.281 1 55.53 99 ARG A CA 1
ATOM 742 C C . ARG A 1 99 ? 11.305 -25.078 -20.875 1 55.53 99 ARG A C 1
ATOM 744 O O . ARG A 1 99 ? 10.609 -24.328 -21.562 1 55.53 99 ARG A O 1
ATOM 751 N N . PRO A 1 100 ? 11.219 -26.469 -20.875 1 50.25 100 PRO A N 1
ATOM 752 C CA . PRO A 1 100 ? 9.953 -27.047 -21.359 1 50.25 100 PRO A CA 1
ATOM 753 C C . PRO A 1 100 ? 8.742 -26.469 -20.625 1 50.25 100 PRO A C 1
ATOM 755 O O . PRO A 1 100 ? 8.727 -26.391 -19.406 1 50.25 100 PRO A O 1
ATOM 758 N N . LEU A 1 101 ? 8.078 -25.5 -21.156 1 57.41 101 LEU A N 1
ATOM 759 C CA . LEU A 1 101 ? 6.742 -25.188 -20.656 1 57.41 101 LEU A CA 1
ATOM 760 C C . LEU A 1 101 ? 5.762 -26.312 -20.969 1 57.41 101 LEU A C 1
ATOM 762 O O . LEU A 1 101 ? 5.91 -27.016 -21.969 1 57.41 101 LEU A O 1
ATOM 766 N N . PRO A 1 102 ? 5.125 -26.766 -19.891 1 52.28 102 PRO A N 1
ATOM 767 C CA . PRO A 1 102 ? 4.082 -27.719 -20.281 1 52.28 102 PRO A CA 1
ATOM 768 C C . PRO A 1 102 ? 3.299 -27.266 -21.5 1 52.28 102 PRO A C 1
ATOM 770 O O . PRO A 1 102 ? 3.053 -26.062 -21.672 1 52.28 102 PRO A O 1
ATOM 773 N N . ALA A 1 103 ? 3.465 -27.984 -22.516 1 50.25 103 ALA A N 1
ATOM 774 C CA . ALA A 1 103 ? 2.773 -27.75 -23.781 1 50.25 103 ALA A CA 1
ATOM 775 C C . ALA A 1 103 ? 1.271 -27.594 -23.562 1 50.25 103 ALA A C 1
ATOM 777 O O . ALA A 1 103 ? 0.563 -28.594 -23.359 1 50.25 103 ALA A O 1
ATOM 778 N N . THR A 1 104 ? 0.878 -26.766 -22.781 1 54.69 104 THR A N 1
ATOM 779 C CA . THR A 1 104 ? -0.577 -26.688 -22.734 1 54.69 104 THR A CA 1
ATOM 780 C C . THR A 1 104 ? -1.099 -25.672 -23.75 1 54.69 104 THR A C 1
ATOM 782 O O . THR A 1 104 ? -0.501 -24.609 -23.953 1 54.69 104 THR A O 1
ATOM 785 N N . ASP A 1 105 ? -2 -26.188 -24.641 1 59.84 105 ASP A N 1
ATOM 786 C CA . ASP A 1 105 ? -2.684 -25.344 -25.609 1 59.84 105 ASP A CA 1
ATOM 787 C C . ASP A 1 105 ? -3.406 -24.188 -24.922 1 59.84 105 ASP A C 1
ATOM 789 O O . ASP A 1 105 ? -3.562 -23.109 -25.5 1 59.84 105 ASP A O 1
ATOM 793 N N . THR A 1 106 ? -3.805 -24.578 -23.625 1 77.38 106 THR A N 1
ATOM 794 C CA . THR A 1 106 ? -4.539 -23.562 -22.875 1 77.38 106 THR A CA 1
ATOM 795 C C . THR A 1 106 ? -3.965 -23.406 -21.469 1 77.38 106 THR A C 1
ATOM 797 O O . THR A 1 106 ? -3.402 -24.359 -20.922 1 77.38 106 THR A O 1
ATOM 800 N N . MET A 1 107 ? -3.961 -22.234 -21.016 1 85.69 107 MET A N 1
ATOM 801 C CA . MET A 1 107 ? -3.521 -22.016 -19.641 1 85.69 107 MET A CA 1
ATOM 802 C C . MET A 1 107 ? -4.402 -22.766 -18.656 1 85.69 107 MET A C 1
ATOM 804 O O . MET A 1 107 ? -5.625 -22.609 -18.656 1 85.69 107 MET A O 1
ATOM 808 N N . PRO A 1 108 ? -3.791 -23.641 -17.844 1 89.94 108 PRO A N 1
ATOM 809 C CA . PRO A 1 108 ? -4.578 -24.375 -16.859 1 89.94 108 PRO A CA 1
ATOM 810 C C . PRO A 1 108 ? -5.352 -23.453 -15.906 1 89.94 108 PRO A C 1
ATOM 812 O O . PRO A 1 108 ? -4.91 -22.328 -15.641 1 89.94 108 PRO A O 1
ATOM 815 N N . THR A 1 109 ? -6.48 -23.969 -15.375 1 91.06 109 THR A N 1
ATOM 816 C CA . THR A 1 109 ? -7.359 -23.172 -14.523 1 91.06 109 THR A CA 1
ATOM 817 C C . THR A 1 109 ? -6.879 -23.188 -13.07 1 91.06 109 THR A C 1
ATOM 819 O O . THR A 1 109 ? -7.48 -22.562 -12.203 1 91.06 109 THR A O 1
ATOM 822 N N . ARG A 1 110 ? -5.816 -23.953 -12.852 1 94.06 110 ARG A N 1
ATOM 823 C CA . ARG A 1 110 ? -5.113 -23.953 -11.578 1 94.06 110 ARG A CA 1
ATOM 824 C C . ARG A 1 110 ? -3.605 -24.062 -11.781 1 94.06 110 ARG A C 1
ATOM 826 O O . ARG A 1 110 ? -3.145 -24.375 -12.875 1 94.06 110 ARG A O 1
ATOM 833 N N . LEU A 1 111 ? -2.912 -23.766 -10.758 1 94.19 111 LEU A N 1
ATOM 834 C CA . LEU A 1 111 ? -1.459 -23.828 -10.859 1 94.19 111 LEU A CA 1
ATOM 835 C C . LEU A 1 111 ? -0.986 -25.281 -10.891 1 94.19 111 LEU A C 1
ATOM 837 O O . LEU A 1 111 ? -1.29 -26.062 -9.977 1 94.19 111 LEU A O 1
ATOM 841 N N . LEU A 1 112 ? -0.264 -25.641 -11.883 1 91.81 112 LEU A N 1
ATOM 842 C CA . LEU A 1 112 ? 0.351 -26.953 -12 1 91.81 112 LEU A CA 1
ATOM 843 C C . LEU A 1 112 ? 1.844 -26.875 -11.695 1 91.81 112 LEU A C 1
ATOM 845 O O . LEU A 1 112 ? 2.521 -25.938 -12.094 1 91.81 112 LEU A O 1
ATOM 849 N N . ALA A 1 113 ? 2.252 -27.844 -11 1 91 113 ALA A N 1
ATOM 850 C CA . ALA A 1 113 ? 3.664 -27.953 -10.641 1 91 113 ALA A CA 1
ATOM 851 C C . ALA A 1 113 ? 4.34 -29.094 -11.391 1 91 113 ALA A C 1
ATOM 853 O O . ALA A 1 113 ? 3.855 -30.234 -11.367 1 91 113 ALA A O 1
ATOM 854 N N . GLU A 1 114 ? 5.383 -28.812 -12.094 1 87.56 114 GLU A N 1
ATOM 855 C CA . GLU A 1 114 ? 6.195 -29.812 -12.773 1 87.56 114 GLU A CA 1
ATOM 856 C C . GLU A 1 114 ? 7.637 -29.781 -12.273 1 87.56 114 GLU A C 1
ATOM 858 O O . GLU A 1 114 ? 8.328 -28.781 -12.422 1 87.56 114 GLU A O 1
ATOM 863 N N . PHE A 1 115 ? 8.008 -30.891 -11.742 1 87.19 115 PHE A N 1
ATOM 864 C CA . PHE A 1 115 ? 9.383 -31 -11.273 1 87.19 115 PHE A CA 1
ATOM 865 C C . PHE A 1 115 ? 10.328 -31.234 -12.438 1 87.19 115 PHE A C 1
ATOM 867 O O . PHE A 1 115 ? 10.016 -32 -13.359 1 87.19 115 PHE A O 1
ATOM 874 N N . THR A 1 116 ? 11.383 -30.531 -12.414 1 84.81 116 THR A N 1
ATOM 875 C CA . THR A 1 116 ? 12.391 -30.641 -13.461 1 84.81 116 THR A CA 1
ATOM 876 C C . THR A 1 116 ? 13.789 -30.406 -12.891 1 84.81 116 THR A C 1
ATOM 878 O O . THR A 1 116 ? 13.984 -30.453 -11.68 1 84.81 116 THR A O 1
ATOM 881 N N . THR A 1 117 ? 14.797 -30.484 -13.75 1 84.44 117 THR A N 1
ATOM 882 C CA . THR A 1 117 ? 16.172 -30.156 -13.398 1 84.44 117 THR A CA 1
ATOM 883 C C . THR A 1 117 ? 16.688 -28.984 -14.219 1 84.44 117 THR A C 1
ATOM 885 O O . THR A 1 117 ? 16.359 -28.859 -15.398 1 84.44 117 THR A O 1
ATOM 888 N N . TRP A 1 118 ? 17.266 -28.109 -13.547 1 82.12 118 TRP A N 1
ATOM 889 C CA . TRP A 1 118 ? 17.906 -26.969 -14.188 1 82.12 118 TRP A CA 1
ATOM 890 C C . TRP A 1 118 ? 19.359 -26.828 -13.742 1 82.12 118 TRP A C 1
ATOM 892 O O . TRP A 1 118 ? 19.641 -26.688 -12.547 1 82.12 118 TRP A O 1
ATOM 902 N N . GLN A 1 119 ? 20.219 -26.875 -14.758 1 81.12 119 GLN A N 1
ATOM 903 C CA . GLN A 1 119 ? 21.656 -26.844 -14.461 1 81.12 119 GLN A CA 1
ATOM 904 C C . GLN A 1 119 ? 22.016 -27.859 -13.375 1 81.12 119 GLN A C 1
ATOM 906 O O . GLN A 1 119 ? 22.656 -27.516 -12.391 1 81.12 119 GLN A O 1
ATOM 911 N N . ASP A 1 120 ? 21.438 -29.062 -13.344 1 83.19 120 ASP A N 1
ATOM 912 C CA . ASP A 1 120 ? 21.719 -30.234 -12.516 1 83.19 120 ASP A CA 1
ATOM 913 C C . ASP A 1 120 ? 21.188 -30.047 -11.094 1 83.19 120 ASP A C 1
ATOM 915 O O . ASP A 1 120 ? 21.734 -30.609 -10.148 1 83.19 120 ASP A O 1
ATOM 919 N N . ALA A 1 121 ? 20.359 -29.109 -10.961 1 85.62 121 ALA A N 1
ATOM 920 C CA . ALA A 1 121 ? 19.719 -28.875 -9.664 1 85.62 121 ALA A CA 1
ATOM 921 C C . ALA A 1 121 ? 18.203 -29.016 -9.773 1 85.62 121 ALA A C 1
ATOM 923 O O . ALA A 1 121 ? 17.625 -28.703 -10.812 1 85.62 121 ALA A O 1
ATOM 924 N N . PRO A 1 122 ? 17.625 -29.469 -8.68 1 88.81 122 PRO A N 1
ATOM 925 C CA . PRO A 1 122 ? 16.172 -29.609 -8.695 1 88.81 122 PRO A CA 1
ATOM 926 C C . PRO A 1 122 ? 15.453 -28.281 -8.914 1 88.81 122 PRO A C 1
ATOM 928 O O . PRO A 1 122 ? 15.82 -27.266 -8.305 1 88.81 122 PRO A O 1
ATOM 931 N N . ALA A 1 123 ? 14.508 -28.234 -9.805 1 91.06 123 ALA A N 1
ATOM 932 C CA . ALA A 1 123 ? 13.719 -27.047 -10.125 1 91.06 123 ALA A CA 1
ATOM 933 C C . ALA A 1 123 ? 12.242 -27.391 -10.281 1 91.06 123 ALA A C 1
ATOM 935 O O . ALA A 1 123 ? 11.883 -28.562 -10.43 1 91.06 123 ALA A O 1
ATOM 936 N N . LEU A 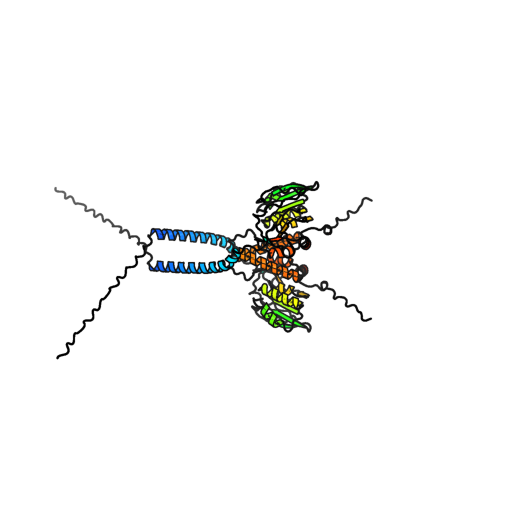1 124 ? 11.43 -26.406 -10.164 1 91.75 124 LEU A N 1
ATOM 937 C CA . LEU A 1 124 ? 9.984 -26.531 -10.312 1 91.75 124 LEU A CA 1
ATOM 938 C C . LEU A 1 124 ? 9.453 -25.5 -11.305 1 91.75 124 LEU A C 1
ATOM 940 O O . LEU A 1 124 ? 9.906 -24.344 -11.312 1 91.75 124 LEU A O 1
ATOM 944 N N . VAL A 1 125 ? 8.555 -25.938 -12.141 1 91.75 125 VAL A N 1
ATOM 945 C CA . VAL A 1 125 ? 7.859 -25.016 -13.031 1 91.75 125 VAL A CA 1
ATOM 946 C C . VAL A 1 125 ? 6.398 -24.906 -12.617 1 91.75 125 VAL A C 1
ATOM 948 O O . VAL A 1 125 ? 5.676 -25.906 -12.555 1 91.75 125 VAL A O 1
ATOM 951 N N . LEU A 1 126 ? 6.004 -23.75 -12.266 1 93.56 126 LEU A N 1
ATOM 952 C CA . LEU A 1 126 ? 4.605 -23.469 -11.969 1 93.56 126 LEU A CA 1
ATOM 953 C C . LEU A 1 126 ? 3.92 -22.797 -13.164 1 93.56 126 LEU A C 1
ATOM 955 O O . LEU A 1 126 ? 4.316 -21.703 -13.586 1 93.56 126 LEU A O 1
ATOM 959 N N . THR A 1 127 ? 2.877 -23.453 -13.664 1 93 127 THR A N 1
ATOM 960 C CA . THR A 1 127 ? 2.182 -22.953 -14.844 1 93 127 THR A CA 1
ATOM 961 C C . THR A 1 127 ? 0.671 -22.953 -14.617 1 93 127 THR A C 1
ATOM 963 O O . THR A 1 127 ? 0.109 -23.938 -14.141 1 93 127 THR A O 1
ATOM 966 N N . GLY A 1 128 ? -0.019 -21.828 -14.945 1 93.19 128 GLY A N 1
ATOM 967 C CA . GLY A 1 128 ? -1.472 -21.797 -14.875 1 93.19 128 GLY A CA 1
ATOM 968 C C . GLY A 1 128 ? -2.008 -20.672 -14.016 1 93.19 128 GLY A C 1
ATOM 969 O O . GLY A 1 128 ? -1.237 -19.891 -13.453 1 93.19 128 GLY A O 1
ATOM 970 N N . GLN A 1 129 ? -3.322 -20.547 -13.984 1 94.38 129 GLN A N 1
ATOM 971 C CA . GLN A 1 129 ? -3.984 -19.594 -13.109 1 94.38 129 GLN A CA 1
ATOM 972 C C . GLN A 1 129 ? -3.771 -19.953 -11.641 1 94.38 129 GLN A C 1
ATOM 974 O O . GLN A 1 129 ? -3.645 -21.125 -11.297 1 94.38 129 GLN A O 1
ATOM 979 N N . ILE A 1 130 ? -3.676 -19 -10.82 1 96.5 130 ILE A N 1
ATOM 980 C CA . ILE A 1 130 ? -3.629 -19.219 -9.383 1 96.5 130 ILE A CA 1
ATOM 981 C C . ILE A 1 130 ? -5.051 -19.312 -8.828 1 96.5 130 ILE A C 1
ATOM 983 O O . ILE A 1 130 ? -5.734 -18.312 -8.664 1 96.5 130 ILE A O 1
ATOM 987 N N . ALA A 1 131 ? -5.438 -20.469 -8.453 1 94.94 131 ALA A N 1
ATOM 988 C CA . ALA A 1 131 ? -6.801 -20.703 -7.988 1 94.94 131 ALA A CA 1
ATOM 989 C C . ALA A 1 131 ? -6.855 -20.766 -6.465 1 94.94 131 ALA A C 1
ATOM 991 O O . ALA A 1 131 ? -5.867 -21.109 -5.812 1 94.94 131 ALA A O 1
ATOM 992 N N . PRO A 1 132 ? -8.031 -20.438 -5.93 1 94.25 132 PRO A N 1
ATOM 993 C CA . PRO A 1 132 ? -8.188 -20.641 -4.488 1 94.25 132 PRO A CA 1
ATOM 994 C C . PRO A 1 132 ? -7.875 -22.078 -4.066 1 94.25 132 PRO A C 1
ATOM 996 O O . PRO A 1 132 ? -8.32 -23.031 -4.711 1 94.25 132 PRO A O 1
ATOM 999 N N . GLY A 1 133 ? -7.047 -22.281 -3.035 1 95.81 133 GLY A N 1
ATOM 1000 C CA . GLY A 1 133 ? -6.684 -23.594 -2.543 1 95.81 133 GLY A CA 1
ATOM 1001 C C . GLY A 1 133 ? -5.352 -24.094 -3.074 1 95.81 133 GLY A C 1
ATOM 1002 O O . GLY A 1 133 ? -4.797 -25.062 -2.566 1 95.81 133 GLY A O 1
ATOM 1003 N N . ASP A 1 134 ? -4.805 -23.438 -4.066 1 96.88 134 ASP A N 1
ATOM 1004 C CA . ASP A 1 134 ? -3.557 -23.859 -4.684 1 96.88 134 ASP A CA 1
ATOM 1005 C C . ASP A 1 134 ? -2.414 -23.859 -3.674 1 96.88 134 ASP A C 1
ATOM 1007 O O . ASP A 1 134 ? -1.523 -24.703 -3.729 1 96.88 134 ASP A O 1
ATOM 1011 N N . ALA A 1 135 ? -2.418 -22.891 -2.771 1 97.12 135 ALA A N 1
ATOM 1012 C CA . ALA A 1 135 ? -1.337 -22.797 -1.794 1 97.12 135 ALA A CA 1
ATOM 1013 C C . ALA A 1 135 ? -1.274 -24.047 -0.929 1 97.12 135 ALA A C 1
ATOM 1015 O O . ALA A 1 135 ? -0.206 -24.641 -0.757 1 97.12 135 ALA A O 1
ATOM 1016 N N . ALA A 1 136 ? -2.41 -24.406 -0.375 1 94.81 136 ALA A N 1
ATOM 1017 C CA . ALA A 1 136 ? -2.475 -25.594 0.476 1 94.81 136 ALA A CA 1
ATOM 1018 C C . ALA A 1 136 ? -2.113 -26.859 -0.307 1 94.81 136 ALA A C 1
ATOM 1020 O O . ALA A 1 136 ? -1.388 -27.719 0.193 1 94.81 136 ALA A O 1
ATOM 1021 N N . ARG A 1 137 ? -2.611 -26.984 -1.487 1 93.81 137 ARG A N 1
ATOM 1022 C CA . ARG A 1 137 ? -2.348 -28.141 -2.33 1 93.81 137 ARG A CA 1
ATOM 1023 C C . ARG A 1 137 ? -0.863 -28.266 -2.656 1 93.81 137 ARG A C 1
ATOM 1025 O O . ARG A 1 137 ? -0.278 -29.344 -2.539 1 93.81 137 ARG A O 1
ATOM 1032 N N . LEU A 1 138 ? -0.241 -27.172 -3.082 1 92.19 138 LEU A N 1
ATOM 1033 C CA . LEU A 1 138 ? 1.16 -27.172 -3.486 1 92.19 138 LEU A CA 1
ATOM 1034 C C . LEU A 1 138 ? 2.072 -27.406 -2.287 1 92.19 138 LEU A C 1
ATOM 1036 O O . LEU A 1 138 ? 3.139 -28.016 -2.416 1 92.19 138 LEU A O 1
ATOM 1040 N N . ALA A 1 139 ? 1.724 -26.844 -1.144 1 88.56 139 ALA A N 1
ATOM 1041 C CA . ALA A 1 139 ? 2.506 -27.062 0.069 1 88.56 139 ALA A CA 1
ATOM 1042 C C . ALA A 1 139 ? 2.629 -28.562 0.372 1 88.56 139 ALA A C 1
ATOM 1044 O O . ALA A 1 139 ? 3.686 -29.016 0.806 1 88.56 139 ALA A O 1
ATOM 1045 N N . GLU A 1 140 ? 1.603 -29.25 0.182 1 83.19 140 GLU A N 1
ATOM 1046 C CA . GLU A 1 140 ? 1.604 -30.703 0.401 1 83.19 140 GLU A CA 1
ATOM 1047 C C . GLU A 1 140 ? 2.51 -31.406 -0.602 1 83.19 140 GLU A C 1
ATOM 1049 O O . GLU A 1 140 ? 3.201 -32.375 -0.251 1 83.19 140 GLU A O 1
ATOM 1054 N N . GLU A 1 141 ? 2.553 -30.891 -1.757 1 78.06 141 GLU A N 1
ATOM 1055 C CA . GLU A 1 141 ? 3.316 -31.5 -2.84 1 78.06 141 GLU A CA 1
ATOM 1056 C C . GLU A 1 141 ? 4.801 -31.156 -2.732 1 78.06 141 GLU A C 1
ATOM 1058 O O . GLU A 1 141 ? 5.66 -31.969 -3.08 1 78.06 141 GLU A O 1
ATOM 1063 N N . LEU A 1 142 ? 5.137 -29.953 -2.229 1 76.62 142 LEU A N 1
ATOM 1064 C CA . LEU A 1 142 ? 6.492 -29.406 -2.295 1 76.62 142 LEU A CA 1
ATOM 1065 C C . LEU A 1 142 ? 7.258 -29.688 -1.008 1 76.62 142 LEU A C 1
ATOM 1067 O O . LEU A 1 142 ? 8.492 -29.672 -0.997 1 76.62 142 LEU A O 1
ATOM 1071 N N . THR A 1 143 ? 6.668 -29.891 -0.001 1 68.38 143 THR A N 1
ATOM 1072 C CA . THR A 1 143 ? 7.316 -30.078 1.293 1 68.38 143 THR A CA 1
ATOM 1073 C C . THR A 1 143 ? 8.258 -31.281 1.261 1 68.38 143 THR A C 1
ATOM 1075 O O . THR A 1 143 ? 9.266 -31.312 1.973 1 68.38 143 THR A O 1
ATOM 1078 N N . LEU A 1 144 ? 8.203 -32.125 0.468 1 64.75 144 LEU A N 1
ATOM 1079 C CA . LEU A 1 144 ? 9.023 -33.312 0.52 1 64.75 144 LEU A CA 1
ATOM 1080 C C . LEU A 1 144 ? 10.375 -33.094 -0.138 1 64.75 144 LEU A C 1
ATOM 1082 O O . LEU A 1 144 ? 11.383 -33.656 0.283 1 64.75 144 LEU A O 1
ATOM 1086 N N . GLU A 1 145 ? 10.625 -32.25 -1.062 1 73.94 145 GLU A N 1
ATOM 1087 C CA . GLU A 1 145 ? 11.867 -31.906 -1.76 1 73.94 145 GLU A CA 1
ATOM 1088 C C . GLU A 1 145 ? 11.828 -30.5 -2.322 1 73.94 145 GLU A C 1
ATOM 1090 O O . GLU A 1 145 ? 11.477 -30.297 -3.486 1 73.94 145 GLU A O 1
ATOM 1095 N N . PRO A 1 146 ? 12.219 -29.594 -1.438 1 79.06 146 PRO A N 1
ATOM 1096 C CA . PRO A 1 146 ? 12.125 -28.219 -1.935 1 79.06 146 PRO A CA 1
ATOM 1097 C C . PRO A 1 146 ? 13.062 -27.938 -3.104 1 79.06 146 PRO A C 1
ATOM 1099 O O . PRO A 1 146 ? 14.227 -28.375 -3.08 1 79.06 146 PRO A O 1
ATOM 1102 N N . PRO A 1 147 ? 12.516 -27.406 -4.16 1 89.19 147 PRO A N 1
ATOM 1103 C CA . PRO A 1 147 ? 13.383 -27 -5.273 1 89.19 147 PRO A CA 1
ATOM 1104 C C . PRO A 1 147 ? 14.32 -25.859 -4.906 1 89.19 147 PRO A C 1
ATOM 1106 O O . PRO A 1 147 ? 14.078 -25.141 -3.926 1 89.19 147 PRO A O 1
ATOM 1109 N N . LEU A 1 148 ? 15.383 -25.828 -5.617 1 93.06 148 LEU A N 1
ATOM 1110 C CA . LEU A 1 148 ? 16.281 -24.688 -5.43 1 93.06 148 LEU A CA 1
ATOM 1111 C C . LEU A 1 148 ? 15.75 -23.453 -6.152 1 93.06 148 LEU A C 1
ATOM 1113 O O . LEU A 1 148 ? 16.031 -22.328 -5.754 1 93.06 148 LEU A O 1
ATOM 1117 N N . ARG A 1 149 ? 14.969 -23.766 -7.246 1 94.12 149 ARG A N 1
ATOM 1118 C CA . ARG A 1 149 ? 14.469 -22.688 -8.086 1 94.12 149 ARG A CA 1
ATOM 1119 C C . ARG A 1 149 ? 13.07 -23 -8.617 1 94.12 149 ARG A C 1
ATOM 1121 O O . ARG A 1 149 ? 12.781 -24.156 -8.945 1 94.12 149 ARG A O 1
ATOM 1128 N N . VAL A 1 150 ? 12.234 -22.016 -8.711 1 95 150 VAL A N 1
ATOM 1129 C CA . VAL A 1 150 ? 10.898 -22.141 -9.297 1 95 150 VAL A CA 1
ATOM 1130 C C . VAL A 1 150 ? 10.773 -21.219 -10.5 1 95 150 VAL A C 1
ATOM 1132 O O . VAL A 1 150 ? 11.086 -20.031 -10.414 1 95 150 VAL A O 1
ATOM 1135 N N . PHE A 1 151 ? 10.375 -21.734 -11.586 1 94.75 151 PHE A N 1
ATOM 1136 C CA . PHE A 1 151 ? 10.039 -20.969 -12.773 1 94.75 151 PHE A CA 1
ATOM 1137 C C . PHE A 1 151 ? 8.547 -20.656 -12.82 1 94.75 151 PHE A C 1
ATOM 1139 O O . PHE A 1 151 ? 7.723 -21.531 -12.539 1 94.75 151 PHE A O 1
ATOM 1146 N N . LEU A 1 152 ? 8.227 -19.453 -13.188 1 95.94 152 LEU A N 1
ATOM 1147 C CA . LEU A 1 152 ? 6.84 -19 -13.133 1 95.94 152 LEU A CA 1
ATOM 1148 C C . LEU A 1 152 ? 6.301 -18.719 -14.531 1 95.94 152 LEU A C 1
ATOM 1150 O O . LEU A 1 152 ? 6.969 -18.062 -15.336 1 95.94 152 LEU A O 1
ATOM 1154 N N . ASN A 1 153 ? 5.09 -19.156 -14.82 1 94.19 153 ASN A N 1
ATOM 1155 C CA . ASN A 1 153 ? 4.297 -18.906 -16.016 1 94.19 153 ASN A CA 1
ATOM 1156 C C . ASN A 1 153 ? 2.805 -18.859 -15.703 1 94.19 153 ASN A C 1
ATOM 1158 O O . ASN A 1 153 ? 2.104 -19.859 -15.836 1 94.19 153 ASN A O 1
ATOM 1162 N N . SER A 1 154 ? 2.338 -17.672 -15.359 1 94.88 154 SER A N 1
ATOM 1163 C CA . SER A 1 154 ? 0.993 -17.578 -14.797 1 94.88 154 SER A CA 1
ATOM 1164 C C . SER A 1 154 ? 0.322 -16.266 -15.195 1 94.88 154 SER A C 1
ATOM 1166 O O . SER A 1 154 ? 0.948 -15.203 -15.156 1 94.88 154 SER A O 1
ATOM 1168 N N . PRO A 1 155 ? -0.922 -16.312 -15.555 1 94.44 155 PRO A N 1
ATOM 1169 C CA . PRO A 1 155 ? -1.681 -15.078 -15.797 1 94.44 155 PRO A CA 1
ATOM 1170 C C . PRO A 1 155 ? -2.178 -14.43 -14.508 1 94.44 155 PRO A C 1
ATOM 1172 O O . PRO A 1 155 ? -2.807 -13.367 -14.547 1 94.44 155 PRO A O 1
ATOM 1175 N N . GLY A 1 156 ? -1.952 -15.047 -13.375 1 95.19 156 GLY A N 1
ATOM 1176 C CA . GLY A 1 156 ? -2.406 -14.492 -12.109 1 95.19 156 GLY A CA 1
ATOM 1177 C C . GLY A 1 156 ? -3.584 -15.242 -11.516 1 95.19 156 GLY A C 1
ATOM 1178 O O . GLY A 1 156 ? -3.725 -16.453 -11.727 1 95.19 156 GLY A O 1
ATOM 1179 N N . GLY A 1 157 ? -4.34 -14.586 -10.578 1 94.38 157 GLY A N 1
ATOM 1180 C CA . GLY A 1 157 ? -5.473 -15.211 -9.922 1 94.38 157 GLY A CA 1
ATOM 1181 C C . GLY A 1 157 ? -5.629 -14.789 -8.469 1 94.38 157 GLY A C 1
ATOM 1182 O O . GLY A 1 157 ? -5.633 -13.594 -8.156 1 94.38 157 GLY A O 1
ATOM 1183 N N . SER A 1 158 ? -5.766 -15.781 -7.602 1 94.81 158 SER A N 1
ATOM 1184 C CA . SER A 1 158 ? -6.023 -15.547 -6.184 1 94.81 158 SER A CA 1
ATOM 1185 C C . SER A 1 158 ? -4.832 -14.875 -5.512 1 94.81 158 SER A C 1
ATOM 1187 O O . SER A 1 158 ? -3.771 -15.484 -5.359 1 94.81 158 SER A O 1
ATOM 1189 N N . VAL A 1 159 ? -5.086 -13.695 -5.039 1 96.81 159 VAL A N 1
ATOM 1190 C CA . VAL A 1 159 ? -4.035 -12.938 -4.371 1 96.81 159 VAL A CA 1
ATOM 1191 C C . VAL A 1 159 ? -3.631 -13.641 -3.078 1 96.81 159 VAL A C 1
ATOM 1193 O O . VAL A 1 159 ? -2.439 -13.781 -2.791 1 96.81 159 VAL A O 1
ATOM 1196 N N . ALA A 1 160 ? -4.578 -14.156 -2.326 1 95.69 160 ALA A N 1
ATOM 1197 C CA . ALA A 1 160 ? -4.309 -14.828 -1.055 1 95.69 160 ALA A CA 1
ATOM 1198 C C . ALA A 1 160 ? -3.416 -16.047 -1.256 1 95.69 160 ALA A C 1
ATOM 1200 O O . ALA A 1 160 ? -2.484 -16.281 -0.482 1 95.69 160 ALA A O 1
ATOM 1201 N N . ASP A 1 161 ? -3.705 -16.781 -2.273 1 96.75 161 ASP A N 1
ATOM 1202 C CA . ASP A 1 161 ? -2.912 -17.984 -2.539 1 96.75 161 ASP A CA 1
ATOM 1203 C C . ASP A 1 161 ? -1.518 -17.609 -3.039 1 96.75 161 ASP A C 1
ATOM 1205 O O . ASP A 1 161 ? -0.54 -18.297 -2.721 1 96.75 161 ASP A O 1
ATOM 1209 N N . ALA A 1 162 ? -1.401 -16.609 -3.822 1 98.12 162 ALA A N 1
ATOM 1210 C CA . ALA A 1 162 ? -0.094 -16.141 -4.285 1 98.12 162 ALA A CA 1
ATOM 1211 C C . ALA A 1 162 ? 0.797 -15.758 -3.107 1 98.12 162 ALA A C 1
ATOM 1213 O O . ALA A 1 162 ? 1.974 -16.125 -3.064 1 98.12 162 ALA A O 1
ATOM 1214 N N . LEU A 1 163 ? 0.232 -14.992 -2.164 1 98.31 163 LEU A N 1
ATOM 1215 C CA . LEU A 1 163 ? 0.995 -14.578 -0.992 1 98.31 163 LEU A CA 1
ATOM 1216 C C . LEU A 1 163 ? 1.419 -15.781 -0.16 1 98.31 163 LEU A C 1
ATOM 1218 O O . LEU A 1 163 ? 2.557 -15.844 0.31 1 98.31 163 LEU A O 1
ATOM 1222 N N . ALA A 1 164 ? 0.503 -16.719 0.013 1 97.88 164 ALA A N 1
ATOM 1223 C CA . ALA A 1 164 ? 0.793 -17.922 0.805 1 97.88 164 ALA A CA 1
ATOM 1224 C C . ALA A 1 164 ? 1.891 -18.75 0.154 1 97.88 164 ALA A C 1
ATOM 1226 O O . ALA A 1 164 ? 2.781 -19.266 0.839 1 97.88 164 ALA A O 1
ATOM 1227 N N . ILE A 1 165 ? 1.835 -18.938 -1.112 1 97.19 165 ILE A N 1
ATOM 1228 C CA . ILE A 1 165 ? 2.873 -19.656 -1.842 1 97.19 165 ILE A CA 1
ATOM 1229 C C . ILE A 1 165 ? 4.207 -18.938 -1.688 1 97.19 165 ILE A C 1
ATOM 1231 O O . ILE A 1 165 ? 5.238 -19.562 -1.431 1 97.19 165 ILE A O 1
ATOM 1235 N N . GLY A 1 166 ? 4.16 -17.672 -1.889 1 97.88 166 GLY A N 1
ATOM 1236 C CA . GLY A 1 166 ? 5.363 -16.891 -1.709 1 97.88 166 GLY A CA 1
ATOM 1237 C C . GLY A 1 166 ? 5.98 -17.047 -0.331 1 97.88 166 GLY A C 1
ATOM 1238 O O . GLY A 1 166 ? 7.199 -17.172 -0.199 1 97.88 166 GLY A O 1
ATOM 1239 N N . ASP A 1 167 ? 5.141 -16.984 0.721 1 97.12 167 ASP A N 1
ATOM 1240 C CA . ASP A 1 167 ? 5.621 -17.172 2.088 1 97.12 167 ASP A CA 1
ATOM 1241 C C . ASP A 1 167 ? 6.379 -18.484 2.234 1 97.12 167 ASP A C 1
ATOM 1243 O O . ASP A 1 167 ? 7.445 -18.531 2.848 1 97.12 167 ASP A O 1
ATOM 1247 N N . TRP A 1 168 ? 5.816 -19.5 1.706 1 94.31 168 TRP A N 1
ATOM 1248 C CA . TRP A 1 168 ? 6.441 -20.812 1.771 1 94.31 168 TRP A CA 1
ATOM 1249 C C . TRP A 1 168 ? 7.773 -20.828 1.025 1 94.31 168 TRP A C 1
ATOM 1251 O O . TRP A 1 168 ? 8.766 -21.359 1.526 1 94.31 168 TRP A O 1
ATOM 1261 N N . LEU A 1 169 ? 7.844 -20.312 -0.156 1 95.25 169 LEU A N 1
ATOM 1262 C CA . LEU A 1 169 ? 9.062 -20.281 -0.958 1 95.25 169 LEU A CA 1
ATOM 1263 C C . LEU A 1 169 ? 10.172 -19.516 -0.246 1 95.25 169 LEU A C 1
ATOM 1265 O O . LEU A 1 169 ? 11.32 -19.938 -0.233 1 95.25 169 LEU A O 1
ATOM 1269 N N . ARG A 1 170 ? 9.773 -18.375 0.31 1 96.56 170 ARG A N 1
ATOM 1270 C CA . ARG A 1 170 ? 10.75 -17.562 1.012 1 96.56 170 ARG A CA 1
ATOM 1271 C C . ARG A 1 170 ? 11.32 -18.281 2.221 1 96.56 170 ARG A C 1
ATOM 1273 O O . ARG A 1 170 ? 12.531 -18.266 2.449 1 96.56 170 ARG A O 1
ATOM 1280 N N . GLU A 1 171 ? 10.477 -18.891 2.992 1 94.06 171 GLU A N 1
ATOM 1281 C CA . GLU A 1 171 ? 10.906 -19.641 4.168 1 94.06 171 GLU A CA 1
ATOM 1282 C C . GLU A 1 171 ? 11.844 -20.781 3.779 1 94.06 171 GLU A C 1
ATOM 1284 O O . GLU A 1 171 ? 12.781 -21.094 4.523 1 94.06 171 GLU A O 1
ATOM 1289 N N . ALA A 1 172 ? 11.711 -21.359 2.605 1 92.75 172 ALA A N 1
ATOM 1290 C CA . ALA A 1 172 ? 12.5 -22.484 2.133 1 92.75 172 ALA A CA 1
ATOM 1291 C C . ALA A 1 172 ? 13.773 -22.016 1.44 1 92.75 172 ALA A C 1
ATOM 1293 O O . ALA A 1 172 ? 14.625 -22.844 1.074 1 92.75 172 ALA A O 1
ATOM 1294 N N . GLY A 1 173 ? 13.867 -20.672 1.236 1 94.69 173 GLY A N 1
ATOM 1295 C CA . GLY A 1 173 ? 15.062 -20.141 0.613 1 94.69 173 GLY A CA 1
ATOM 1296 C C . GLY A 1 173 ? 15.141 -20.406 -0.877 1 94.69 173 GLY A C 1
ATOM 1297 O O . GLY A 1 173 ? 16.234 -20.562 -1.434 1 94.69 173 GLY A O 1
ATOM 1298 N N . VAL A 1 174 ? 14.031 -20.516 -1.561 1 95 174 VAL A N 1
ATOM 1299 C CA . VAL A 1 174 ? 13.938 -20.875 -2.969 1 95 174 VAL A CA 1
ATOM 1300 C C . VAL A 1 174 ? 14.125 -19.641 -3.842 1 95 174 VAL A C 1
ATOM 1302 O O . VAL A 1 174 ? 13.664 -18.547 -3.492 1 95 174 VAL A O 1
ATOM 1305 N N . ASP A 1 175 ? 14.789 -19.781 -5.023 1 96.12 175 ASP A N 1
ATOM 1306 C CA . ASP A 1 175 ? 14.906 -18.719 -6.02 1 96.12 175 ASP A CA 1
ATOM 1307 C C . ASP A 1 175 ? 13.727 -18.75 -6.988 1 96.12 175 ASP A C 1
ATOM 1309 O O . ASP A 1 175 ? 13.125 -19.797 -7.219 1 96.12 175 ASP A O 1
ATOM 1313 N N . THR A 1 176 ? 13.367 -17.609 -7.5 1 97.31 176 THR A N 1
ATOM 1314 C CA . THR A 1 176 ? 12.336 -17.516 -8.523 1 97.31 176 THR A CA 1
ATOM 1315 C C . THR A 1 176 ? 12.922 -17.016 -9.836 1 97.31 176 THR A C 1
ATOM 1317 O O . THR A 1 176 ? 13.844 -16.203 -9.836 1 97.31 176 THR A O 1
ATOM 1320 N N . ALA A 1 177 ? 12.352 -17.5 -10.922 1 95.56 177 ALA A N 1
ATOM 1321 C CA . ALA A 1 177 ? 12.898 -17.156 -12.234 1 95.56 177 ALA A CA 1
ATOM 1322 C C . ALA A 1 177 ? 11.812 -17.203 -13.305 1 95.56 177 ALA A C 1
ATOM 1324 O O . ALA A 1 177 ? 10.789 -17.859 -13.141 1 95.56 177 ALA A O 1
ATOM 1325 N N . MET A 1 178 ? 12.078 -16.438 -14.344 1 94.44 178 MET A N 1
ATOM 1326 C CA . MET A 1 178 ? 11.258 -16.438 -15.555 1 94.44 178 MET A CA 1
ATOM 1327 C C . MET A 1 178 ? 12.125 -16.5 -16.812 1 94.44 178 MET A C 1
ATOM 1329 O O . MET A 1 178 ? 13.164 -15.844 -16.875 1 94.44 178 MET A O 1
ATOM 1333 N N . THR A 1 179 ? 11.711 -17.266 -17.719 1 91.38 179 THR A N 1
ATOM 1334 C CA . THR A 1 179 ? 12.375 -17.328 -19.016 1 91.38 179 THR A CA 1
ATOM 1335 C C . THR A 1 179 ? 11.695 -16.406 -20.016 1 91.38 179 THR A C 1
ATOM 1337 O O . THR A 1 179 ? 10.633 -15.844 -19.734 1 91.38 179 THR A O 1
ATOM 1340 N N . GLN A 1 180 ? 12.227 -16.266 -21.141 1 89 180 GLN A N 1
ATOM 1341 C CA . GLN A 1 180 ? 11.891 -15.258 -22.141 1 89 180 GLN A CA 1
ATOM 1342 C C . GLN A 1 180 ? 10.414 -15.328 -22.531 1 89 180 GLN A C 1
ATOM 1344 O O . GLN A 1 180 ? 9.789 -14.312 -22.797 1 89 180 GLN A O 1
ATOM 1349 N N . SER A 1 181 ? 9.797 -16.469 -22.578 1 88.25 181 SER A N 1
ATOM 1350 C CA . SER A 1 181 ? 8.43 -16.625 -23.078 1 88.25 181 SER A CA 1
ATOM 1351 C C . SER A 1 181 ? 7.422 -16.656 -21.938 1 88.25 181 SER A C 1
ATOM 1353 O O . SER A 1 181 ? 6.215 -16.75 -22.172 1 88.25 181 SER A O 1
ATOM 1355 N N . ASP A 1 182 ? 7.891 -16.641 -20.703 1 92 182 ASP A N 1
ATOM 1356 C CA . ASP A 1 182 ? 7.012 -16.734 -19.547 1 92 182 ASP A CA 1
ATOM 1357 C C . ASP A 1 182 ? 6.223 -15.438 -19.344 1 92 182 ASP A C 1
ATOM 1359 O O . ASP A 1 182 ? 6.664 -14.367 -19.766 1 92 182 ASP A O 1
ATOM 1363 N N . ILE A 1 183 ? 5.02 -15.602 -18.797 1 93.06 183 ILE A N 1
ATOM 1364 C CA . ILE A 1 183 ? 4.223 -14.469 -18.344 1 93.06 183 ILE A CA 1
ATOM 1365 C C . ILE A 1 183 ? 3.988 -14.57 -16.844 1 93.06 183 ILE A C 1
ATOM 1367 O O . ILE A 1 183 ? 3.844 -15.664 -16.297 1 93.06 183 ILE A O 1
ATOM 1371 N N . CYS A 1 184 ? 4.055 -13.562 -16.125 1 96.94 184 CYS A N 1
ATOM 1372 C CA . CYS A 1 184 ? 3.74 -13.414 -14.711 1 96.94 184 CYS A CA 1
ATOM 1373 C C . CYS A 1 184 ? 2.922 -12.148 -14.469 1 96.94 184 CYS A C 1
ATOM 1375 O O . CYS A 1 184 ? 3.479 -11.086 -14.188 1 96.94 184 CYS A O 1
ATOM 1377 N N . LEU A 1 185 ? 1.617 -12.289 -14.492 1 96.19 185 LEU A N 1
ATOM 1378 C CA . LEU A 1 185 ? 0.698 -11.156 -14.523 1 96.19 185 LEU A CA 1
ATOM 1379 C C . LEU A 1 185 ? -0.185 -11.141 -13.281 1 96.19 185 LEU A C 1
ATOM 1381 O O . LEU A 1 185 ? -0.407 -12.18 -12.656 1 96.19 185 LEU A O 1
ATOM 1385 N N . SER A 1 186 ? -0.688 -9.914 -12.922 1 96.25 186 SER A N 1
ATOM 1386 C CA . SER A 1 186 ? -1.635 -9.758 -11.82 1 96.25 186 SER A CA 1
ATOM 1387 C C . SER A 1 186 ? -1.053 -10.281 -10.508 1 96.25 186 SER A C 1
ATOM 1389 O O . SER A 1 186 ? 0.022 -9.852 -10.086 1 96.25 186 SER A O 1
ATOM 1391 N N . ALA A 1 187 ? -1.519 -11.281 -9.945 1 97.5 187 ALA A N 1
ATOM 1392 C CA . ALA A 1 187 ? -1.084 -11.742 -8.625 1 97.5 187 ALA A CA 1
ATOM 1393 C C . ALA A 1 187 ? 0.245 -12.492 -8.719 1 97.5 187 ALA A C 1
ATOM 1395 O O . ALA A 1 187 ? 0.941 -12.656 -7.715 1 97.5 187 ALA A O 1
ATOM 1396 N N . CYS A 1 188 ? 0.674 -12.953 -9.859 1 98 188 CYS A N 1
ATOM 1397 C CA . CYS A 1 188 ? 1.851 -13.789 -10.062 1 98 188 CYS A CA 1
ATOM 1398 C C . CYS A 1 188 ? 3.113 -13.078 -9.578 1 98 188 CYS A C 1
ATOM 1400 O O . CYS A 1 188 ? 4 -13.711 -9 1 98 188 CYS A O 1
ATOM 1402 N N . PRO A 1 189 ? 3.293 -11.773 -9.805 1 98.88 189 PRO A N 1
ATOM 1403 C CA . PRO A 1 189 ? 4.492 -11.078 -9.336 1 98.88 189 PRO A CA 1
ATOM 1404 C C . PRO A 1 189 ? 4.695 -11.195 -7.828 1 98.88 189 PRO A C 1
ATOM 1406 O O . PRO A 1 189 ? 5.816 -11.039 -7.336 1 98.88 189 PRO A O 1
ATOM 1409 N N . TYR A 1 190 ? 3.68 -11.469 -7.078 1 98.75 190 TYR A N 1
ATOM 1410 C CA . TYR A 1 190 ? 3.857 -11.648 -5.641 1 98.75 190 TYR A CA 1
ATOM 1411 C C . TYR A 1 190 ? 4.598 -12.945 -5.344 1 98.75 190 TYR A C 1
ATOM 1413 O O . TYR A 1 190 ? 5.352 -13.031 -4.371 1 98.75 190 TYR A O 1
ATOM 1421 N N . ILE A 1 191 ? 4.41 -13.977 -6.156 1 98.69 191 ILE A N 1
ATOM 1422 C CA . ILE A 1 191 ? 5.211 -15.195 -6.023 1 98.69 191 ILE A CA 1
ATOM 1423 C C . ILE A 1 191 ? 6.645 -14.914 -6.465 1 98.69 191 ILE A C 1
ATOM 1425 O O . ILE A 1 191 ? 7.598 -15.344 -5.805 1 98.69 191 ILE A O 1
ATOM 1429 N N . LEU A 1 192 ? 6.828 -14.188 -7.582 1 98.75 192 LEU A N 1
ATOM 1430 C CA . LEU A 1 192 ? 8.156 -13.805 -8.055 1 98.75 192 LEU A CA 1
ATOM 1431 C C . LEU A 1 192 ? 8.938 -13.086 -6.957 1 98.75 192 LEU A C 1
ATOM 1433 O O . LEU A 1 192 ? 10.125 -13.359 -6.758 1 98.75 192 LEU A O 1
ATOM 1437 N N . ALA A 1 193 ? 8.297 -12.234 -6.207 1 98.81 193 ALA A N 1
ATOM 1438 C CA . ALA A 1 193 ? 8.906 -11.398 -5.172 1 98.81 193 ALA A CA 1
ATOM 1439 C C . ALA A 1 193 ? 9.453 -12.25 -4.035 1 98.81 193 ALA A C 1
ATOM 1441 O O . ALA A 1 193 ? 10.312 -11.797 -3.271 1 98.81 193 ALA A O 1
ATOM 1442 N N . ALA A 1 194 ? 9 -13.438 -3.912 1 98.38 194 ALA A N 1
ATOM 1443 C CA . ALA A 1 194 ? 9.328 -14.273 -2.762 1 98.38 194 ALA A CA 1
ATOM 1444 C C . ALA A 1 194 ? 10.711 -14.898 -2.908 1 98.38 194 ALA A C 1
ATOM 1446 O O . ALA A 1 194 ? 11.281 -15.391 -1.933 1 98.38 194 ALA A O 1
ATOM 1447 N N . GLY A 1 195 ? 11.312 -14.891 -4.113 1 98 195 GLY A N 1
ATOM 1448 C CA . GLY A 1 195 ? 12.617 -15.492 -4.336 1 98 195 GLY A CA 1
ATOM 1449 C C . GLY A 1 195 ? 13.727 -14.82 -3.553 1 98 195 GLY A C 1
ATOM 1450 O O . GLY A 1 195 ? 13.734 -13.594 -3.406 1 98 195 GLY A O 1
ATOM 1451 N N . THR A 1 196 ? 14.602 -15.656 -3.082 1 96.88 196 THR A N 1
ATOM 1452 C CA . THR A 1 196 ? 15.812 -15.078 -2.518 1 96.88 196 THR A CA 1
ATOM 1453 C C . THR A 1 196 ? 16.641 -14.398 -3.605 1 96.88 196 THR A C 1
ATOM 1455 O O . THR A 1 196 ? 17.156 -13.297 -3.408 1 96.88 196 THR A O 1
ATOM 1458 N N . GLU A 1 197 ? 16.797 -15.094 -4.664 1 96.44 197 GLU A N 1
ATOM 1459 C CA . GLU A 1 197 ? 17.25 -14.531 -5.934 1 96.44 197 GLU A CA 1
ATOM 1460 C C . GLU A 1 197 ? 16.125 -14.539 -6.969 1 96.44 197 GLU A C 1
ATOM 1462 O O . GLU A 1 197 ? 15.398 -15.523 -7.09 1 96.44 197 GLU A O 1
ATOM 1467 N N . ARG A 1 198 ? 15.953 -13.43 -7.613 1 98.31 198 ARG A N 1
ATOM 1468 C CA . ARG A 1 198 ? 14.867 -13.25 -8.57 1 98.31 198 ARG A CA 1
ATOM 1469 C C . ARG A 1 198 ? 15.406 -12.859 -9.945 1 98.31 198 ARG A C 1
ATOM 1471 O O . ARG A 1 198 ? 16.016 -11.797 -10.102 1 98.31 198 ARG A O 1
ATOM 1478 N N . THR A 1 199 ? 15.164 -13.688 -10.93 1 96.38 199 THR A N 1
ATOM 1479 C CA . THR A 1 199 ? 15.688 -13.422 -12.266 1 96.38 199 THR A CA 1
ATOM 1480 C C . THR A 1 199 ? 14.57 -13.438 -13.297 1 96.38 199 THR A C 1
ATOM 1482 O O . THR A 1 199 ? 13.703 -14.312 -13.266 1 96.38 199 THR A O 1
ATOM 1485 N N . VAL A 1 200 ? 14.562 -12.422 -14.172 1 96.19 200 VAL A N 1
ATOM 1486 C CA . VAL A 1 200 ? 13.617 -12.305 -15.273 1 96.19 200 VAL A CA 1
ATOM 1487 C C . VAL A 1 200 ? 14.375 -12.109 -16.578 1 96.19 200 VAL A C 1
ATOM 1489 O O . VAL A 1 200 ? 15.062 -11.102 -16.766 1 96.19 200 VAL A O 1
ATOM 1492 N N . GLU A 1 201 ? 14.258 -13.07 -17.469 1 93 201 GLU A N 1
ATOM 1493 C CA . GLU A 1 201 ? 14.938 -12.953 -18.766 1 93 201 GLU A CA 1
ATOM 1494 C C . GLU A 1 201 ? 14.242 -11.922 -19.656 1 93 201 GLU A C 1
ATOM 1496 O O . GLU A 1 201 ? 13.047 -11.664 -19.5 1 93 201 GLU A O 1
ATOM 1501 N N . GLU A 1 202 ? 15.055 -11.367 -20.547 1 91.62 202 GLU A N 1
ATOM 1502 C CA . GLU A 1 202 ? 14.492 -10.445 -21.531 1 91.62 202 GLU A CA 1
ATOM 1503 C C . GLU A 1 202 ? 13.406 -11.117 -22.375 1 91.62 202 GLU A C 1
ATOM 1505 O O . GLU A 1 202 ? 13.57 -12.258 -22.797 1 91.62 202 GLU A O 1
ATOM 1510 N N . GLY A 1 203 ? 12.297 -10.438 -22.547 1 89.75 203 GLY A N 1
ATOM 1511 C CA . GLY A 1 203 ? 11.188 -10.977 -23.312 1 89.75 203 GLY A CA 1
ATOM 1512 C C . GLY A 1 203 ? 10.023 -11.43 -22.438 1 89.75 203 GLY A C 1
ATOM 1513 O O . GLY A 1 203 ? 8.891 -11.523 -22.906 1 89.75 203 GLY A O 1
ATOM 1514 N N . ALA A 1 204 ? 10.336 -11.844 -21.219 1 92.75 204 ALA A N 1
ATOM 1515 C CA . ALA A 1 204 ? 9.273 -12.211 -20.281 1 92.75 204 ALA A CA 1
ATOM 1516 C C . ALA A 1 204 ? 8.375 -11.016 -19.969 1 92.75 204 ALA A C 1
ATOM 1518 O O . ALA A 1 204 ? 8.82 -9.859 -20.047 1 92.75 204 ALA A O 1
ATOM 1519 N N . TRP A 1 205 ? 7.109 -11.273 -19.688 1 94.12 205 TRP A N 1
ATOM 1520 C CA . TRP A 1 205 ? 6.164 -10.219 -19.344 1 94.12 205 TRP A CA 1
ATOM 1521 C C . TRP A 1 205 ? 5.789 -10.273 -17.875 1 94.12 205 TRP A C 1
ATOM 1523 O O . TRP A 1 205 ? 5.273 -11.281 -17.391 1 94.12 205 TRP A O 1
ATOM 1533 N N . VAL A 1 206 ? 6.105 -9.266 -17.172 1 97.69 206 VAL A N 1
ATOM 1534 C CA . VAL A 1 206 ? 5.668 -9.07 -15.789 1 97.69 206 VAL A CA 1
ATOM 1535 C C . VAL A 1 206 ? 4.684 -7.902 -15.719 1 97.69 206 VAL A C 1
ATOM 1537 O O . VAL A 1 206 ? 4.984 -6.797 -16.188 1 97.69 206 VAL A O 1
ATOM 1540 N N . GLY A 1 207 ? 3.455 -8.148 -15.203 1 97.88 207 GLY A N 1
ATOM 1541 C CA . GLY A 1 207 ? 2.453 -7.09 -15.242 1 97.88 207 GLY A CA 1
ATOM 1542 C C . GLY A 1 207 ? 1.632 -7 -13.977 1 97.88 207 GLY A C 1
ATOM 1543 O O . GLY A 1 207 ? 1.465 -7.992 -13.266 1 97.88 207 GLY A O 1
ATOM 1544 N N . VAL A 1 208 ? 1.188 -5.82 -13.68 1 98.38 208 VAL A N 1
ATOM 1545 C CA . VAL A 1 208 ? 0.406 -5.555 -12.477 1 98.38 208 VAL A CA 1
ATOM 1546 C C . VAL A 1 208 ? -0.817 -4.715 -12.828 1 98.38 208 VAL A C 1
ATOM 1548 O O . VAL A 1 208 ? -0.832 -4.027 -13.852 1 98.38 208 VAL A O 1
ATOM 1551 N N . HIS A 1 209 ? -1.907 -4.805 -12.039 1 97.5 209 HIS A N 1
ATOM 1552 C CA . HIS A 1 209 ? -3.125 -4.004 -12.133 1 97.5 209 HIS A CA 1
ATOM 1553 C C . HIS A 1 209 ? -3.875 -3.988 -10.805 1 97.5 209 HIS A C 1
ATOM 1555 O O . HIS A 1 209 ? -3.375 -4.492 -9.797 1 97.5 209 HIS A O 1
ATOM 1561 N N . GLN A 1 210 ? -4.957 -3.324 -10.797 1 96.5 210 GLN A N 1
ATOM 1562 C CA . GLN A 1 210 ? -5.793 -3.23 -9.609 1 96.5 210 GLN A CA 1
ATOM 1563 C C . GLN A 1 210 ? -6.188 -4.617 -9.102 1 96.5 210 GLN A C 1
ATOM 1565 O O . GLN A 1 210 ? -6.363 -5.543 -9.891 1 96.5 210 GLN A O 1
ATOM 1570 N N . HIS A 1 211 ? -6.289 -4.723 -7.801 1 90.81 211 HIS A N 1
ATOM 1571 C CA . HIS A 1 211 ? -6.711 -5.969 -7.172 1 90.81 211 HIS A CA 1
ATOM 1572 C C . HIS A 1 211 ? -8.211 -6.18 -7.312 1 90.81 211 HIS A C 1
ATOM 1574 O O . HIS A 1 211 ? -8.977 -5.211 -7.344 1 90.81 211 HIS A O 1
ATOM 1580 N N . TYR A 1 212 ? -8.562 -7.371 -7.562 1 78.62 212 TYR A N 1
ATOM 1581 C CA . TYR A 1 212 ? -9.969 -7.77 -7.492 1 78.62 212 TYR A CA 1
ATOM 1582 C C . TYR A 1 212 ? -10.148 -8.945 -6.539 1 78.62 212 TYR A C 1
ATOM 1584 O O . TYR A 1 212 ? -9.461 -9.961 -6.656 1 78.62 212 TYR A O 1
ATOM 1592 N N . PHE A 1 213 ? -10.312 -8.656 -5.277 1 63.47 213 PHE A N 1
ATOM 1593 C CA . PHE A 1 213 ? -10.461 -9.75 -4.32 1 63.47 213 PHE A CA 1
ATOM 1594 C C . PHE A 1 213 ? -11.789 -10.469 -4.52 1 63.47 213 PHE A C 1
ATOM 1596 O O . PHE A 1 213 ? -12.844 -9.828 -4.559 1 63.47 213 PHE A O 1
ATOM 1603 N N . ASP A 1 214 ? -11.812 -11.531 -5.211 1 55.78 214 ASP A N 1
ATOM 1604 C CA . ASP A 1 214 ? -13.039 -12.297 -5.422 1 55.78 214 ASP A CA 1
ATOM 1605 C C . ASP A 1 214 ? -14.25 -11.562 -4.836 1 55.78 214 ASP A C 1
ATOM 1607 O O . ASP A 1 214 ? -14.938 -12.102 -3.961 1 55.78 214 ASP A O 1
ATOM 1611 N N . GLU A 1 215 ? -14.273 -10.289 -5.004 1 52.56 215 GLU A N 1
ATOM 1612 C CA . GLU A 1 215 ? -15.273 -9.484 -4.316 1 52.56 215 GLU A CA 1
ATOM 1613 C C . GLU A 1 215 ? -16.688 -9.961 -4.637 1 52.56 215 GLU A C 1
ATOM 1615 O O . GLU A 1 215 ? -17 -10.258 -5.793 1 52.56 215 GLU A O 1
ATOM 1620 N N . ASN A 1 216 ? -17.25 -10.43 -3.602 1 53.69 216 ASN A N 1
ATOM 1621 C CA . ASN A 1 216 ? -18.688 -10.641 -3.604 1 53.69 216 ASN A CA 1
ATOM 1622 C C . ASN A 1 216 ? -19.438 -9.367 -4.004 1 53.69 216 ASN A C 1
ATOM 1624 O O . ASN A 1 216 ? -19.422 -8.375 -3.27 1 53.69 216 ASN A O 1
ATOM 1628 N N . THR A 1 217 ? -19.781 -9.305 -5.23 1 56.03 217 THR A N 1
ATOM 1629 C CA . THR A 1 217 ? -20.516 -8.195 -5.82 1 56.03 217 THR A CA 1
ATOM 1630 C C . THR A 1 217 ? -21.734 -7.84 -4.969 1 56.03 217 THR A C 1
ATOM 1632 O O . THR A 1 217 ? -22.344 -6.785 -5.152 1 56.03 217 THR A O 1
ATOM 1635 N N . ALA A 1 218 ? -21.922 -8.586 -3.926 1 60.81 218 ALA A N 1
ATOM 1636 C CA . ALA A 1 218 ? -23.156 -8.328 -3.184 1 60.81 218 ALA A CA 1
ATOM 1637 C C . ALA A 1 218 ? -22.891 -7.438 -1.973 1 60.81 218 ALA A C 1
ATOM 1639 O O . ALA A 1 218 ? -23.828 -6.918 -1.36 1 60.81 218 ALA A O 1
ATOM 1640 N N . LEU A 1 219 ? -21.719 -7.133 -1.751 1 68.19 219 LEU A N 1
ATOM 1641 C CA . LEU A 1 219 ? -21.391 -6.316 -0.586 1 68.19 219 LEU A CA 1
ATOM 1642 C C . LEU A 1 219 ? -21.703 -4.848 -0.846 1 68.19 219 LEU A C 1
ATOM 1644 O O . LEU A 1 219 ? -21.547 -4.363 -1.968 1 68.19 219 LEU A O 1
ATOM 1648 N N . PRO A 1 220 ? -22.297 -4.266 0.254 1 74.88 220 PRO A N 1
ATOM 1649 C CA . PRO A 1 220 ? -22.375 -2.807 0.13 1 74.88 220 PRO A CA 1
ATOM 1650 C C . PRO A 1 220 ? -21.031 -2.18 -0.228 1 74.88 220 PRO A C 1
ATOM 1652 O O . PRO A 1 220 ? -19.984 -2.68 0.186 1 74.88 220 PRO A O 1
ATOM 1655 N N . ALA A 1 221 ? -21.047 -1.155 -0.932 1 80 221 ALA A N 1
ATOM 1656 C CA . ALA A 1 221 ? -19.875 -0.501 -1.482 1 80 221 ALA A CA 1
ATOM 1657 C C . ALA A 1 221 ? -18.875 -0.153 -0.38 1 80 221 ALA A C 1
ATOM 1659 O O . ALA A 1 221 ? -17.672 -0.347 -0.542 1 80 221 ALA A O 1
ATOM 1660 N N . PHE A 1 222 ? -19.359 0.317 0.749 1 80.69 222 PHE A N 1
ATOM 1661 C CA . PHE A 1 222 ? -18.453 0.768 1.796 1 80.69 222 PHE A CA 1
ATOM 1662 C C . PHE A 1 222 ? -17.672 -0.406 2.387 1 80.69 222 PHE A C 1
ATOM 1664 O O . PHE A 1 222 ? -16.516 -0.264 2.764 1 80.69 222 PHE A O 1
ATOM 1671 N N . LEU A 1 223 ? -18.297 -1.522 2.512 1 83.5 223 LEU A N 1
ATOM 1672 C CA . LEU A 1 223 ? -17.625 -2.709 3.02 1 83.5 223 LEU A CA 1
ATOM 1673 C C . LEU A 1 223 ? -16.625 -3.246 1.997 1 83.5 223 LEU A C 1
ATOM 1675 O O . LEU A 1 223 ? -15.531 -3.695 2.361 1 83.5 223 LEU A O 1
ATOM 1679 N N . ALA A 1 224 ? -17.062 -3.207 0.741 1 84.5 224 ALA A N 1
ATOM 1680 C CA . ALA A 1 224 ? -16.156 -3.658 -0.324 1 84.5 224 ALA A CA 1
ATOM 1681 C C . ALA A 1 224 ? -14.906 -2.797 -0.39 1 84.5 224 ALA A C 1
ATOM 1683 O O . ALA A 1 224 ? -13.805 -3.311 -0.584 1 84.5 224 ALA A O 1
ATOM 1684 N N . VAL A 1 225 ? -15.109 -1.533 -0.182 1 88.75 225 VAL A N 1
ATOM 1685 C CA . VAL A 1 225 ? -14.023 -0.565 -0.242 1 88.75 225 VAL A CA 1
ATOM 1686 C C . VAL A 1 225 ? -13.078 -0.774 0.941 1 88.75 225 VAL A C 1
ATOM 1688 O O . VAL A 1 225 ? -11.859 -0.733 0.784 1 88.75 225 VAL A O 1
ATOM 1691 N N . SER A 1 226 ? -13.594 -1 2.072 1 90 226 SER A N 1
ATOM 1692 C CA . SER A 1 226 ? -12.766 -1.269 3.24 1 90 226 SER A CA 1
ATOM 1693 C C . SER A 1 226 ? -11.984 -2.57 3.078 1 90 226 SER A C 1
ATOM 1695 O O . SER A 1 226 ? -10.805 -2.643 3.424 1 90 226 SER A O 1
ATOM 1697 N N . ASP A 1 227 ? -12.625 -3.533 2.566 1 89.75 227 ASP A N 1
ATOM 1698 C CA . ASP A 1 227 ? -12.016 -4.848 2.404 1 89.75 227 ASP A CA 1
ATOM 1699 C C . ASP A 1 227 ? -10.852 -4.797 1.416 1 89.75 227 ASP A C 1
ATOM 1701 O O . ASP A 1 227 ? -9.805 -5.414 1.644 1 89.75 227 ASP A O 1
ATOM 1705 N N . ILE A 1 228 ? -11.062 -4.164 0.331 1 92.88 228 ILE A N 1
ATOM 1706 C CA . ILE A 1 228 ? -10.016 -4.09 -0.681 1 92.88 228 ILE A CA 1
ATOM 1707 C C . ILE A 1 228 ? -8.797 -3.361 -0.113 1 92.88 228 ILE A C 1
ATOM 1709 O O . ILE A 1 228 ? -7.656 -3.711 -0.422 1 92.88 228 ILE A O 1
ATOM 1713 N N . GLN A 1 229 ? -9.023 -2.354 0.718 1 94.75 229 GLN A N 1
ATOM 1714 C CA . GLN A 1 229 ? -7.918 -1.608 1.306 1 94.75 229 GLN A CA 1
ATOM 1715 C C . GLN A 1 229 ? -7.156 -2.461 2.316 1 94.75 229 GLN A C 1
ATOM 1717 O O . GLN A 1 229 ? -5.926 -2.426 2.361 1 94.75 229 GLN A O 1
ATOM 1722 N N . ARG A 1 230 ? -7.82 -3.236 3.084 1 95.19 230 ARG A N 1
ATOM 1723 C CA . ARG A 1 230 ? -7.152 -4.156 3.996 1 95.19 230 ARG A CA 1
ATOM 1724 C C . ARG A 1 230 ? -6.273 -5.145 3.234 1 95.19 230 ARG A C 1
ATOM 1726 O O . ARG A 1 230 ? -5.133 -5.398 3.623 1 95.19 230 ARG A O 1
ATOM 1733 N N . GLY A 1 231 ? -6.852 -5.695 2.195 1 95.12 231 GLY A N 1
ATOM 1734 C CA . GLY A 1 231 ? -6.082 -6.598 1.352 1 95.12 231 GLY A CA 1
ATOM 1735 C C . GLY A 1 231 ? -4.84 -5.949 0.766 1 95.12 231 GLY A C 1
ATOM 1736 O O . GLY A 1 231 ? -3.777 -6.57 0.716 1 95.12 231 GLY A O 1
ATOM 1737 N N . GLN A 1 232 ? -4.965 -4.727 0.379 1 97.25 232 GLN A N 1
ATOM 1738 C CA . GLN A 1 232 ? -3.824 -3.992 -0.159 1 97.25 232 GLN A CA 1
ATOM 1739 C C . GLN A 1 232 ? -2.758 -3.77 0.911 1 97.25 232 GLN A C 1
ATOM 1741 O O . GLN A 1 232 ? -1.562 -3.777 0.614 1 97.25 232 GLN A O 1
ATOM 1746 N N . GLY A 1 233 ? -3.236 -3.451 2.141 1 97.81 233 GLY A N 1
ATOM 1747 C CA . GLY A 1 233 ? -2.295 -3.346 3.244 1 97.81 233 GLY A CA 1
ATOM 1748 C C . GLY A 1 233 ? -1.488 -4.613 3.463 1 97.81 233 GLY A C 1
ATOM 1749 O O . GLY A 1 233 ? -0.288 -4.551 3.736 1 97.81 233 GLY A O 1
ATOM 1750 N N . GLU A 1 234 ? -2.129 -5.762 3.346 1 97.62 234 GLU A N 1
ATOM 1751 C CA . GLU A 1 234 ? -1.457 -7.051 3.48 1 97.62 234 GLU A CA 1
ATOM 1752 C C . GLU A 1 234 ? -0.442 -7.266 2.359 1 97.62 234 GLU A C 1
ATOM 1754 O O . GLU A 1 234 ? 0.666 -7.746 2.602 1 97.62 234 GLU A O 1
ATOM 1759 N N . VAL A 1 235 ? -0.817 -6.898 1.186 1 98.25 235 VAL A N 1
ATOM 1760 C CA . VAL A 1 235 ? 0.077 -7.035 0.041 1 98.25 235 VAL A CA 1
ATOM 1761 C C . VAL A 1 235 ? 1.298 -6.141 0.226 1 98.25 235 VAL A C 1
ATOM 1763 O O . VAL A 1 235 ? 2.428 -6.559 -0.035 1 98.25 235 VAL A O 1
ATOM 1766 N N . MET A 1 236 ? 1.047 -4.949 0.626 1 98.62 236 MET A N 1
ATOM 1767 C CA . MET A 1 236 ? 2.148 -4.012 0.821 1 98.62 236 MET A CA 1
ATOM 1768 C C . MET A 1 236 ? 3.111 -4.516 1.891 1 98.62 236 MET A C 1
ATOM 1770 O O . MET A 1 236 ? 4.328 -4.438 1.722 1 98.62 236 MET A O 1
ATOM 1774 N N . ALA A 1 237 ? 2.568 -4.953 3.066 1 98.5 237 ALA A N 1
ATOM 1775 C CA . ALA A 1 237 ? 3.41 -5.535 4.109 1 98.5 237 ALA A CA 1
ATOM 1776 C C . ALA A 1 237 ? 4.25 -6.684 3.557 1 98.5 237 ALA A C 1
ATOM 1778 O O . ALA A 1 237 ? 5.434 -6.805 3.881 1 98.5 237 ALA A O 1
ATOM 1779 N N . TYR A 1 238 ? 3.664 -7.535 2.723 1 98.75 238 TYR A N 1
ATOM 1780 C CA . TYR A 1 238 ? 4.34 -8.672 2.102 1 98.75 238 TYR A CA 1
ATOM 1781 C C . TYR A 1 238 ? 5.484 -8.203 1.211 1 98.75 238 TYR A C 1
ATOM 1783 O O . TYR A 1 238 ? 6.605 -8.703 1.315 1 98.75 238 TYR A O 1
ATOM 1791 N N . LEU A 1 239 ? 5.23 -7.266 0.344 1 98.75 239 LEU A N 1
ATOM 1792 C CA . LEU A 1 239 ? 6.254 -6.766 -0.566 1 98.75 239 LEU A CA 1
ATOM 1793 C C . LEU A 1 239 ? 7.438 -6.191 0.208 1 98.75 239 LEU A C 1
ATOM 1795 O O . LEU A 1 239 ? 8.594 -6.473 -0.118 1 98.75 239 LEU A O 1
ATOM 1799 N N . ILE A 1 240 ? 7.121 -5.398 1.213 1 98.38 240 ILE A N 1
ATOM 1800 C CA . ILE A 1 240 ? 8.156 -4.793 2.041 1 98.38 240 ILE A CA 1
ATOM 1801 C C . ILE A 1 240 ? 8.984 -5.891 2.715 1 98.38 240 ILE A C 1
ATOM 1803 O O . ILE A 1 240 ? 10.211 -5.82 2.744 1 98.38 240 ILE A O 1
ATOM 1807 N N . GLU A 1 241 ? 8.312 -6.934 3.238 1 98.19 241 GLU A N 1
ATOM 1808 C CA . GLU A 1 241 ? 8.992 -8.055 3.881 1 98.19 241 GLU A CA 1
ATOM 1809 C C . GLU A 1 241 ? 9.898 -8.789 2.898 1 98.19 241 GLU A C 1
ATOM 1811 O O . GLU A 1 241 ? 10.969 -9.273 3.275 1 98.19 241 GLU A O 1
ATOM 1816 N N . MET A 1 242 ? 9.5 -8.859 1.648 1 98.44 242 MET A N 1
ATOM 1817 C CA . MET A 1 242 ? 10.258 -9.57 0.625 1 98.44 242 MET A CA 1
ATOM 1818 C C . MET A 1 242 ? 11.383 -8.703 0.076 1 98.44 242 MET A C 1
ATOM 1820 O O . MET A 1 242 ? 12.164 -9.148 -0.772 1 98.44 242 MET A O 1
ATOM 1824 N N . GLY A 1 243 ? 11.469 -7.465 0.503 1 97.75 243 GLY A N 1
ATOM 1825 C CA . GLY A 1 243 ? 12.516 -6.562 0.038 1 97.75 243 GLY A CA 1
ATOM 1826 C C . GLY A 1 243 ? 12.18 -5.898 -1.283 1 97.75 243 GLY A C 1
ATOM 1827 O O . GLY A 1 243 ? 13.078 -5.512 -2.033 1 97.75 243 GLY A O 1
ATOM 1828 N N . VAL A 1 244 ? 10.945 -5.828 -1.604 1 98.44 244 VAL A N 1
ATOM 1829 C CA . VAL A 1 244 ? 10.484 -5.16 -2.812 1 98.44 244 VAL A CA 1
ATOM 1830 C C . VAL A 1 244 ? 9.969 -3.762 -2.469 1 98.44 244 VAL A C 1
ATOM 1832 O O . VAL A 1 244 ? 9.297 -3.572 -1.452 1 98.44 244 VAL A O 1
ATOM 1835 N N . ASP A 1 245 ? 10.305 -2.789 -3.254 1 98.06 245 ASP A N 1
ATOM 1836 C CA . ASP A 1 245 ? 9.789 -1.437 -3.078 1 98.06 245 ASP A CA 1
ATOM 1837 C C . ASP A 1 245 ? 8.273 -1.401 -3.26 1 98.06 245 ASP A C 1
ATOM 1839 O O . ASP A 1 245 ? 7.766 -1.705 -4.34 1 98.06 245 ASP A O 1
ATOM 1843 N N . PRO A 1 246 ? 7.57 -0.918 -2.262 1 97.81 246 PRO A N 1
ATOM 1844 C CA . PRO A 1 246 ? 6.109 -0.924 -2.389 1 97.81 246 PRO A CA 1
ATOM 1845 C C . PRO A 1 246 ? 5.605 0.059 -3.443 1 97.81 246 PRO A C 1
ATOM 1847 O O . PRO A 1 246 ? 4.441 -0.003 -3.844 1 97.81 246 PRO A O 1
ATOM 1850 N N . GLY A 1 247 ? 6.438 0.929 -3.932 1 98.38 247 GLY A N 1
ATOM 1851 C CA . GLY A 1 247 ? 6.086 1.794 -5.047 1 98.38 247 GLY A CA 1
ATOM 1852 C C . GLY A 1 247 ? 5.605 1.029 -6.266 1 98.38 247 GLY A C 1
ATOM 1853 O O . GLY A 1 247 ? 4.953 1.598 -7.145 1 98.38 247 GLY A O 1
ATOM 1854 N N . LEU A 1 248 ? 5.93 -0.232 -6.277 1 98.25 248 LEU A N 1
ATOM 1855 C CA . LEU A 1 248 ? 5.465 -1.126 -7.336 1 98.25 248 LEU A CA 1
ATOM 1856 C C . LEU A 1 248 ? 3.943 -1.111 -7.43 1 98.25 248 LEU A C 1
ATOM 1858 O O . LEU A 1 248 ? 3.385 -1.331 -8.508 1 98.25 248 LEU A O 1
ATOM 1862 N N . MET A 1 249 ? 3.305 -0.791 -6.344 1 98.62 249 MET A N 1
ATOM 1863 C CA . MET A 1 249 ? 1.846 -0.835 -6.301 1 98.62 249 MET A CA 1
ATOM 1864 C C . MET A 1 249 ? 1.245 0.366 -7.023 1 98.62 249 MET A C 1
ATOM 1866 O O . MET A 1 249 ? 0.063 0.358 -7.371 1 98.62 249 MET A O 1
ATOM 1870 N N . GLN A 1 250 ? 1.979 1.481 -7.246 1 98.44 250 GLN A N 1
ATOM 1871 C CA . GLN A 1 250 ? 1.435 2.705 -7.828 1 98.44 250 GLN A CA 1
ATOM 1872 C C . GLN A 1 250 ? 0.893 2.455 -9.234 1 98.44 250 GLN A C 1
ATOM 1874 O O . GLN A 1 250 ? -0.277 2.725 -9.508 1 98.44 250 GLN A O 1
ATOM 1879 N N . PRO A 1 251 ? 1.723 1.885 -10.18 1 97.75 251 PRO A N 1
ATOM 1880 C CA . PRO A 1 251 ? 1.155 1.605 -11.5 1 97.75 251 PRO A CA 1
ATOM 1881 C C . PRO A 1 251 ? 0.044 0.558 -11.461 1 97.75 251 PRO A C 1
ATOM 1883 O O . PRO A 1 251 ? -0.885 0.604 -12.266 1 97.75 251 PRO A O 1
ATOM 1886 N N . ALA A 1 252 ? 0.074 -0.344 -10.531 1 98.19 252 ALA A N 1
ATOM 1887 C CA . ALA A 1 252 ? -0.989 -1.336 -10.391 1 98.19 252 ALA A CA 1
ATOM 1888 C C . ALA A 1 252 ? -2.32 -0.669 -10.055 1 98.19 252 ALA A C 1
ATOM 1890 O O . ALA A 1 252 ? -3.332 -0.922 -10.719 1 98.19 252 ALA A O 1
ATOM 1891 N N . LEU A 1 253 ? -2.238 0.241 -9.078 1 97.88 253 LEU A N 1
ATOM 1892 C CA . LEU A 1 253 ? -3.432 0.917 -8.578 1 97.88 253 LEU A CA 1
ATOM 1893 C C . LEU A 1 253 ? -4.047 1.795 -9.664 1 97.88 253 LEU A C 1
ATOM 1895 O O . LEU A 1 253 ? -5.266 1.977 -9.703 1 97.88 253 LEU A O 1
ATOM 1899 N N . MET A 1 254 ? -3.281 2.197 -10.617 1 97 254 MET A N 1
ATOM 1900 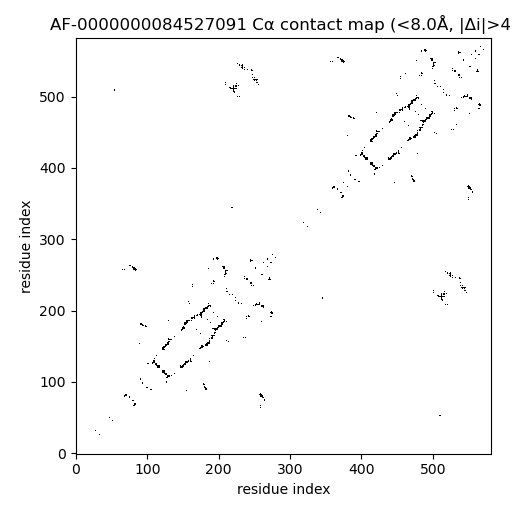C CA . MET A 1 254 ? -3.729 3.129 -11.648 1 97 254 MET A CA 1
ATOM 1901 C C . MET A 1 254 ? -4.27 2.377 -12.859 1 97 254 MET A C 1
ATOM 1903 O O . MET A 1 254 ? -4.797 2.988 -13.789 1 97 254 MET A O 1
ATOM 1907 N N . THR A 1 255 ? -4.184 1.078 -12.867 1 96.12 255 THR A N 1
ATOM 1908 C CA . THR A 1 255 ? -4.543 0.267 -14.023 1 96.12 255 THR A CA 1
ATOM 1909 C C . THR A 1 255 ? -5.762 -0.601 -13.719 1 96.12 255 THR A C 1
ATOM 1911 O O . THR A 1 255 ? -5.684 -1.532 -12.914 1 96.12 255 THR A O 1
ATOM 1914 N N . PRO A 1 256 ? -6.867 -0.347 -14.344 1 91.12 256 PRO A N 1
ATOM 1915 C CA . PRO A 1 256 ? -8.086 -1.096 -14.039 1 91.12 256 PRO A CA 1
ATOM 1916 C C . PRO A 1 256 ? -7.941 -2.596 -14.289 1 91.12 256 PRO A C 1
ATOM 1918 O O . PRO A 1 256 ? -7.012 -3.02 -14.984 1 91.12 256 PRO A O 1
ATOM 1921 N N . PRO A 1 257 ? -8.867 -3.369 -13.734 1 88.25 257 PRO A N 1
ATOM 1922 C CA . PRO A 1 257 ? -8.719 -4.828 -13.742 1 88.25 257 PRO A CA 1
ATOM 1923 C C . PRO A 1 257 ? -8.742 -5.422 -15.148 1 88.25 257 PRO A C 1
ATOM 1925 O O . PRO A 1 257 ? -8.203 -6.508 -15.367 1 88.25 257 PRO A O 1
ATOM 1928 N N . GLU A 1 258 ? -9.367 -4.734 -16.125 1 87.69 258 GLU A N 1
ATOM 1929 C CA . GLU A 1 258 ? -9.461 -5.273 -17.484 1 87.69 258 GLU A CA 1
ATOM 1930 C C . GLU A 1 258 ? -8.227 -4.922 -18.297 1 87.69 258 GLU A C 1
ATOM 1932 O O . GLU A 1 258 ? -8.117 -5.301 -19.469 1 87.69 258 GLU A O 1
ATOM 1937 N N . GLU A 1 259 ? -7.336 -4.246 -17.688 1 91.81 259 GLU A N 1
ATOM 1938 C CA . GLU A 1 259 ? -6.051 -3.893 -18.281 1 91.81 259 GLU A CA 1
ATOM 1939 C C . GLU A 1 259 ? -4.891 -4.352 -17.391 1 91.81 259 GLU A C 1
ATOM 1941 O O . GLU A 1 259 ? -5.102 -4.797 -16.266 1 91.81 259 GLU A O 1
ATOM 1946 N N . ILE A 1 260 ? -3.684 -4.375 -17.984 1 95.06 260 ILE A N 1
ATOM 1947 C CA . ILE A 1 260 ? -2.477 -4.762 -17.266 1 95.06 260 ILE A CA 1
ATOM 1948 C C . ILE A 1 260 ? -1.335 -3.812 -17.625 1 95.06 260 ILE A C 1
ATOM 1950 O O . ILE A 1 260 ? -1.193 -3.408 -18.781 1 95.06 260 ILE A O 1
ATOM 1954 N N . TYR A 1 261 ? -0.62 -3.342 -16.656 1 97.25 261 TYR A N 1
ATOM 1955 C CA . TYR A 1 261 ? 0.582 -2.535 -16.828 1 97.25 261 TYR A CA 1
ATOM 1956 C C . TYR A 1 261 ? 1.826 -3.414 -16.875 1 97.25 261 TYR A C 1
ATOM 1958 O O . TYR A 1 261 ? 2.189 -4.047 -15.883 1 97.25 261 TYR A O 1
ATOM 1966 N N . LEU A 1 262 ? 2.465 -3.463 -18.031 1 97.38 262 LEU A N 1
ATOM 1967 C CA . LEU A 1 262 ? 3.678 -4.262 -18.188 1 97.38 262 LEU A CA 1
ATOM 1968 C C . LEU A 1 262 ? 4.902 -3.492 -17.703 1 97.38 262 LEU A C 1
ATOM 1970 O O . LEU A 1 262 ? 5.195 -2.404 -18.203 1 97.38 262 LEU A O 1
ATOM 1974 N N . LEU A 1 263 ? 5.582 -4.082 -16.781 1 97.75 263 LEU A N 1
ATOM 1975 C CA . LEU A 1 263 ? 6.781 -3.463 -16.234 1 97.75 263 LEU A CA 1
ATOM 1976 C C . LEU A 1 263 ? 7.953 -3.596 -17.219 1 97.75 263 LEU A C 1
ATOM 1978 O O . LEU A 1 263 ? 8.156 -4.656 -17.812 1 97.75 263 LEU A O 1
ATOM 1982 N N . LEU A 1 264 ? 8.711 -2.539 -17.344 1 96.12 264 LEU A N 1
ATOM 1983 C CA . LEU A 1 264 ? 9.945 -2.564 -18.109 1 96.12 264 LEU A CA 1
ATOM 1984 C C . LEU A 1 264 ? 11.109 -3.055 -17.25 1 96.12 264 LEU A C 1
ATOM 1986 O O . LEU A 1 264 ? 11.031 -3.027 -16.031 1 96.12 264 LEU A O 1
ATOM 1990 N N . PRO A 1 265 ? 12.156 -3.543 -17.938 1 94.88 265 PRO A N 1
ATOM 1991 C CA . PRO A 1 265 ? 13.32 -4.031 -17.188 1 94.88 265 PRO A CA 1
ATOM 1992 C C . PRO A 1 265 ? 13.836 -3.012 -16.172 1 94.88 265 PRO A C 1
ATOM 1994 O O . PRO A 1 265 ? 14.188 -3.377 -15.047 1 94.88 265 PRO A O 1
ATOM 1997 N N . GLU A 1 266 ? 13.836 -1.748 -16.547 1 95.62 266 GLU A N 1
ATOM 1998 C CA . GLU A 1 266 ? 14.312 -0.707 -15.641 1 95.62 266 GLU A CA 1
ATOM 1999 C C . GLU A 1 266 ? 13.414 -0.592 -14.414 1 95.62 266 GLU A C 1
ATOM 2001 O O . GLU A 1 266 ? 13.891 -0.288 -13.312 1 95.62 266 GLU A O 1
ATOM 2006 N N . GLU A 1 267 ? 12.164 -0.813 -14.586 1 97.06 267 GLU A N 1
ATOM 2007 C CA . GLU A 1 267 ? 11.219 -0.749 -13.477 1 97.06 267 GLU A CA 1
ATOM 2008 C C . GLU A 1 267 ? 11.375 -1.952 -12.555 1 97.06 267 GLU A C 1
ATOM 2010 O O . GLU A 1 267 ? 11.234 -1.828 -11.336 1 97.06 267 GLU A O 1
ATOM 2015 N N . LEU A 1 268 ? 11.641 -3.152 -13.164 1 97.75 268 LEU A N 1
ATOM 2016 C CA . LEU A 1 268 ? 11.891 -4.328 -12.336 1 97.75 268 LEU A CA 1
ATOM 2017 C C . LEU A 1 268 ? 13.055 -4.082 -11.383 1 97.75 268 LEU A C 1
ATOM 2019 O O . LEU A 1 268 ? 12.992 -4.469 -10.211 1 97.75 268 LEU A O 1
ATOM 2023 N N . ASP A 1 269 ? 14.055 -3.42 -11.914 1 96.69 269 ASP A N 1
ATOM 2024 C CA . ASP A 1 269 ? 15.227 -3.08 -11.117 1 96.69 269 ASP A CA 1
ATOM 2025 C C . ASP A 1 269 ? 14.891 -2.008 -10.078 1 96.69 269 ASP A C 1
ATOM 2027 O O . ASP A 1 269 ? 15.242 -2.143 -8.906 1 96.69 269 ASP A O 1
ATOM 2031 N N . ARG A 1 270 ? 14.203 -1.012 -10.516 1 96.31 270 ARG A N 1
ATOM 2032 C CA . ARG A 1 270 ? 13.875 0.126 -9.664 1 96.31 270 ARG A CA 1
ATOM 2033 C C . ARG A 1 270 ? 13.07 -0.317 -8.445 1 96.31 270 ARG A C 1
ATOM 2035 O O . ARG A 1 270 ? 13.266 0.205 -7.34 1 96.31 270 ARG A O 1
ATOM 2042 N N . TYR A 1 271 ? 12.203 -1.242 -8.656 1 97.75 271 TYR A N 1
ATOM 2043 C CA . TYR A 1 271 ? 11.328 -1.674 -7.57 1 97.75 271 TYR A CA 1
ATOM 2044 C C . TYR A 1 271 ? 11.938 -2.846 -6.809 1 97.75 271 TYR A C 1
ATOM 2046 O O . TYR A 1 271 ? 11.305 -3.398 -5.902 1 97.75 271 TYR A O 1
ATOM 2054 N N . ASP A 1 272 ? 13.141 -3.305 -7.211 1 97.88 272 ASP A N 1
ATOM 2055 C CA . ASP A 1 272 ? 13.844 -4.406 -6.566 1 97.88 272 ASP A CA 1
ATOM 2056 C C . ASP A 1 272 ? 13.078 -5.719 -6.723 1 97.88 272 ASP A C 1
ATOM 2058 O O . ASP A 1 272 ? 13.047 -6.539 -5.805 1 97.88 272 ASP A O 1
ATOM 2062 N N . LEU A 1 273 ? 12.414 -5.84 -7.824 1 98.19 273 LEU A N 1
ATOM 2063 C CA . LEU A 1 273 ? 11.703 -7.078 -8.109 1 98.19 273 LEU A CA 1
ATOM 2064 C C . LEU A 1 273 ? 12.633 -8.125 -8.711 1 98.19 273 LEU A C 1
ATOM 2066 O O . LEU A 1 273 ? 12.312 -9.312 -8.734 1 98.19 273 LEU A O 1
ATOM 2070 N N . VAL A 1 274 ? 13.781 -7.699 -9.211 1 98 274 VAL A N 1
ATOM 2071 C CA . VAL A 1 274 ? 14.852 -8.594 -9.641 1 98 274 VAL A CA 1
ATOM 2072 C C . VAL A 1 274 ? 16.109 -8.336 -8.805 1 98 274 VAL A C 1
ATOM 2074 O O . VAL A 1 274 ? 16.297 -7.238 -8.273 1 98 274 VAL A O 1
ATOM 2077 N N . THR A 1 275 ? 16.812 -9.398 -8.594 1 94.31 275 THR A N 1
ATOM 2078 C CA . THR A 1 275 ? 18.047 -9.289 -7.824 1 94.31 275 THR A CA 1
ATOM 2079 C C . THR A 1 275 ? 19.25 -9.133 -8.742 1 94.31 275 THR A C 1
ATOM 2081 O O . THR A 1 275 ? 19.312 -9.766 -9.805 1 94.31 275 THR A O 1
ATOM 2084 N N . THR A 1 276 ? 20.016 -8.07 -8.617 1 77.94 276 THR A N 1
ATOM 2085 C CA . THR A 1 276 ? 21.234 -7.879 -9.383 1 77.94 276 THR A CA 1
ATOM 2086 C C . THR A 1 276 ? 22.438 -8.492 -8.641 1 77.94 276 THR A C 1
ATOM 2088 O O . THR A 1 276 ? 22.406 -8.617 -7.418 1 77.94 276 THR A O 1
ATOM 2091 N N . PRO A 1 277 ? 23.266 -9.141 -9.398 1 62 277 PRO A N 1
ATOM 2092 C CA . PRO A 1 277 ? 24.453 -9.727 -8.781 1 62 277 PRO A CA 1
ATOM 2093 C C . PRO A 1 277 ? 25.078 -8.828 -7.719 1 62 277 PRO A C 1
ATOM 2095 O O . PRO A 1 277 ? 25.625 -9.32 -6.73 1 62 277 PRO A O 1
ATOM 2098 N N . ASP A 1 278 ? 25.062 -7.59 -7.895 1 55.62 278 ASP A N 1
ATOM 2099 C CA . ASP A 1 278 ? 25.719 -6.719 -6.918 1 55.62 278 ASP A CA 1
ATOM 2100 C C . ASP A 1 278 ? 24.906 -6.645 -5.629 1 55.62 278 ASP A C 1
ATOM 2102 O O . ASP A 1 278 ? 25.406 -6.18 -4.602 1 55.62 278 ASP A O 1
ATOM 2106 N N . ASP A 1 279 ? 23.766 -7.078 -5.641 1 50.19 279 ASP A N 1
ATOM 2107 C CA . ASP A 1 279 ? 22.859 -6.922 -4.5 1 50.19 279 ASP A CA 1
ATOM 2108 C C . ASP A 1 279 ? 23 -8.109 -3.539 1 50.19 279 ASP A C 1
ATOM 2110 O O . ASP A 1 279 ? 22.438 -8.078 -2.439 1 50.19 279 ASP A O 1
ATOM 2114 N N . LEU A 1 280 ? 23.578 -9.188 -3.863 1 47.31 280 LEU A N 1
ATOM 2115 C CA . LEU A 1 280 ? 23.734 -10.359 -3.006 1 47.31 280 LEU A CA 1
ATOM 2116 C C . LEU A 1 280 ? 24.688 -10.062 -1.859 1 47.31 280 LEU A C 1
ATOM 2118 O O . LEU A 1 280 ? 25.719 -9.406 -2.057 1 47.31 280 LEU A O 1
ATOM 2122 N N . PRO A 1 281 ? 24.172 -10.125 -0.705 1 45.03 281 PRO A N 1
ATOM 2123 C CA . PRO A 1 281 ? 25.141 -9.938 0.375 1 45.03 281 PRO A CA 1
ATOM 2124 C C . PRO A 1 281 ? 26.438 -10.734 0.155 1 45.03 281 PRO A C 1
ATOM 2126 O O . PRO A 1 281 ? 26.406 -11.805 -0.454 1 45.03 281 PRO A O 1
ATOM 2129 N N . GLU A 1 282 ? 27.484 -10 0.028 1 41.03 282 GLU A N 1
ATOM 2130 C CA . GLU A 1 282 ? 28.781 -10.664 -0.036 1 41.03 282 GLU A CA 1
ATOM 2131 C C . GLU A 1 282 ? 28.844 -11.836 0.938 1 41.03 282 GLU A C 1
ATOM 2133 O O . GLU A 1 282 ? 28.469 -11.703 2.104 1 41.03 282 GLU A O 1
ATOM 2138 N N . ALA A 1 283 ? 28.797 -13 0.415 1 42.78 283 ALA A N 1
ATOM 2139 C CA . ALA A 1 283 ? 29.062 -14.117 1.321 1 42.78 283 ALA A CA 1
ATOM 2140 C C . ALA A 1 283 ? 30.156 -13.758 2.326 1 42.78 283 ALA A C 1
ATOM 2142 O O . ALA A 1 283 ? 31.141 -13.109 1.973 1 42.78 283 ALA A O 1
ATOM 2143 N N . PRO A 1 284 ? 29.828 -13.734 3.629 1 40.53 284 PRO A N 1
ATOM 2144 C CA . PRO A 1 284 ? 30.922 -13.438 4.547 1 40.53 284 PRO A CA 1
ATOM 2145 C C . PRO A 1 284 ? 32.25 -14.109 4.137 1 40.53 284 PRO A C 1
ATOM 2147 O O . PRO A 1 284 ? 32.219 -15.203 3.559 1 40.53 284 PRO A O 1
ATOM 2150 N N . ASP A 1 285 ? 33.156 -13.336 3.891 1 39.31 285 ASP A N 1
ATOM 2151 C CA . ASP A 1 285 ? 34.5 -13.867 3.691 1 39.31 285 ASP A CA 1
ATOM 2152 C C . ASP A 1 285 ? 34.844 -14.938 4.73 1 39.31 285 ASP A C 1
ATOM 2154 O O . ASP A 1 285 ? 34.844 -14.656 5.934 1 39.31 285 ASP A O 1
ATOM 2158 N N . VAL A 1 286 ? 34.469 -16.156 4.551 1 40.5 286 VAL A N 1
ATOM 2159 C CA . VAL A 1 286 ? 34.938 -17.188 5.461 1 40.5 286 VAL A CA 1
ATOM 2160 C C . VAL A 1 286 ? 36.469 -17.031 5.656 1 40.5 286 VAL A C 1
ATOM 2162 O O . VAL A 1 286 ? 37.219 -17.031 4.691 1 40.5 286 VAL A O 1
ATOM 2165 N N . PRO A 1 287 ? 36.844 -16.453 6.801 1 43.62 287 PRO A N 1
ATOM 2166 C CA . PRO A 1 287 ? 38.281 -16.328 7.086 1 43.62 287 PRO A CA 1
ATOM 2167 C C . PRO A 1 287 ? 39.031 -17.609 6.816 1 43.62 287 PRO A C 1
ATOM 2169 O O . PRO A 1 287 ? 38.531 -18.703 7.078 1 43.62 287 PRO A O 1
ATOM 2172 N N . ASP A 1 288 ? 39.906 -17.594 5.852 1 39.97 288 ASP A N 1
ATOM 2173 C CA . ASP A 1 288 ? 40.844 -18.672 5.543 1 39.97 288 ASP A CA 1
ATOM 2174 C C . ASP A 1 288 ? 41.656 -19.078 6.781 1 39.97 288 ASP A C 1
ATOM 2176 O O . ASP A 1 288 ? 42.625 -18.422 7.141 1 39.97 288 ASP A O 1
ATOM 2180 N N . ASP A 1 289 ? 40.969 -19.297 7.867 1 37.81 289 ASP A N 1
ATOM 2181 C CA . ASP A 1 289 ? 41.75 -19.688 9.031 1 37.81 289 ASP A CA 1
ATOM 2182 C C . ASP A 1 289 ? 42.594 -20.922 8.727 1 37.81 289 ASP A C 1
ATOM 2184 O O . ASP A 1 289 ? 42.969 -21.656 9.641 1 37.81 289 ASP A O 1
ATOM 2188 N N . ALA A 1 290 ? 42.844 -21.438 7.559 1 38.75 290 ALA A N 1
ATOM 2189 C CA . ALA A 1 290 ? 43.656 -22.641 7.516 1 38.75 290 ALA A CA 1
ATOM 2190 C C . ALA A 1 290 ? 45.094 -22.344 7.914 1 38.75 290 ALA A C 1
ATOM 2192 O O . ALA A 1 290 ? 45.969 -23.234 7.887 1 38.75 290 ALA A O 1
ATOM 2193 N N . THR A 1 291 ? 45.562 -21.125 8.25 1 31.17 291 THR A N 1
ATOM 2194 C CA . THR A 1 291 ? 46.969 -21.281 8.688 1 31.17 291 THR A CA 1
ATOM 2195 C C . THR A 1 291 ? 47.031 -21.828 10.102 1 31.17 291 THR A C 1
ATOM 2197 O O . THR A 1 291 ? 46.219 -21.469 10.961 1 31.17 291 THR A O 1
ATOM 2200 N N . MET B 1 1 ? -114.812 24.422 -57.469 1 27.34 1 MET B N 1
ATOM 2201 C CA . MET B 1 1 ? -113.75 23.672 -58.031 1 27.34 1 MET B CA 1
ATOM 2202 C C . MET B 1 1 ? -112.688 23.328 -56.969 1 27.34 1 MET B C 1
ATOM 2204 O O . MET B 1 1 ? -112.125 24.234 -56.344 1 27.34 1 MET B O 1
ATOM 2208 N N . ARG B 1 2 ? -112.875 22.156 -56.219 1 30.27 2 ARG B N 1
ATOM 2209 C CA . ARG B 1 2 ? -112.562 21.609 -54.906 1 30.27 2 ARG B CA 1
ATOM 2210 C C . ARG B 1 2 ? -111.125 21.125 -54.875 1 30.27 2 ARG B C 1
ATOM 2212 O O . ARG B 1 2 ? -110.75 20.047 -55.375 1 30.27 2 ARG B O 1
ATOM 2219 N N . TRP B 1 3 ? -110.188 22.062 -55.188 1 35.38 3 TRP B N 1
ATOM 2220 C CA . TRP B 1 3 ? -108.75 21.75 -55.5 1 35.38 3 TRP B CA 1
ATOM 2221 C C . TRP B 1 3 ? -108.125 21.031 -54.312 1 35.38 3 TRP B C 1
ATOM 2223 O O . TRP B 1 3 ? -108.125 21.516 -53.188 1 35.38 3 TRP B O 1
ATOM 2233 N N . ARG B 1 4 ? -107.938 19.703 -54.375 1 30.19 4 ARG B N 1
ATOM 2234 C CA . ARG B 1 4 ? -107.5 18.578 -53.562 1 30.19 4 ARG B CA 1
ATOM 2235 C C . ARG B 1 4 ? -106 18.75 -53.125 1 30.19 4 ARG B C 1
ATOM 2237 O O . ARG B 1 4 ? -105.188 19 -53.969 1 30.19 4 ARG B O 1
ATOM 2244 N N . ARG B 1 5 ? -105.812 19.094 -51.875 1 31.28 5 ARG B N 1
ATOM 2245 C CA . ARG B 1 5 ? -104.688 19.5 -51 1 31.28 5 ARG B CA 1
ATOM 2246 C C . ARG B 1 5 ? -103.688 18.375 -50.844 1 31.28 5 ARG B C 1
ATOM 2248 O O . ARG B 1 5 ? -103.938 17.375 -50.188 1 31.28 5 ARG B O 1
ATOM 2255 N N . ARG B 1 6 ? -103 17.984 -51.969 1 32.09 6 ARG B N 1
ATOM 2256 C CA . ARG B 1 6 ? -102.25 16.75 -51.906 1 32.09 6 ARG B CA 1
ATOM 2257 C C . ARG B 1 6 ? -101.062 16.906 -50.906 1 32.09 6 ARG B C 1
ATOM 2259 O O . ARG B 1 6 ? -100.312 17.859 -50.969 1 32.09 6 ARG B O 1
ATOM 2266 N N . ARG B 1 7 ? -101.25 16.312 -49.719 1 30.86 7 ARG B N 1
ATOM 2267 C CA . ARG B 1 7 ? -100.5 16.297 -48.469 1 30.86 7 ARG B CA 1
ATOM 2268 C C . ARG B 1 7 ? -99.125 15.609 -48.656 1 30.86 7 ARG B C 1
ATOM 2270 O O . ARG B 1 7 ? -99.062 14.469 -49.125 1 30.86 7 ARG B O 1
ATOM 2277 N N . ALA B 1 8 ? -98.125 16.391 -48.969 1 30.88 8 ALA B N 1
ATOM 2278 C CA . ALA B 1 8 ? -96.75 15.969 -49.281 1 30.88 8 ALA B CA 1
ATOM 2279 C C . ALA B 1 8 ? -96.125 15.281 -48.062 1 30.88 8 ALA B C 1
ATOM 2281 O O . ALA B 1 8 ? -96.062 15.859 -46.969 1 30.88 8 ALA B O 1
ATOM 2282 N N . ALA B 1 9 ? -96.312 13.953 -47.812 1 31.84 9 ALA B N 1
ATOM 2283 C CA . ALA B 1 9 ? -95.875 13.07 -46.719 1 31.84 9 ALA B CA 1
ATOM 2284 C C . ALA B 1 9 ? -94.375 12.992 -46.594 1 31.84 9 ALA B C 1
ATOM 2286 O O . ALA B 1 9 ? -93.688 12.523 -47.531 1 31.84 9 ALA B O 1
ATOM 2287 N N . GLY B 1 10 ? -93.688 14.094 -46.188 1 26.45 10 GLY B N 1
ATOM 2288 C CA . GLY B 1 10 ? -92.25 14.125 -46.156 1 26.45 10 GLY B CA 1
ATOM 2289 C C . GLY B 1 10 ? -91.625 13.094 -45.25 1 26.45 10 GLY B C 1
ATOM 2290 O O . GLY B 1 10 ? -91.938 13.062 -44.062 1 26.45 10 GLY B O 1
ATOM 2291 N N . ALA B 1 11 ? -91.375 11.812 -45.594 1 30.41 11 ALA B N 1
ATOM 2292 C CA . ALA B 1 11 ? -90.875 10.656 -44.844 1 30.41 11 ALA B CA 1
ATOM 2293 C C . ALA B 1 11 ? -89.5 10.914 -44.281 1 30.41 11 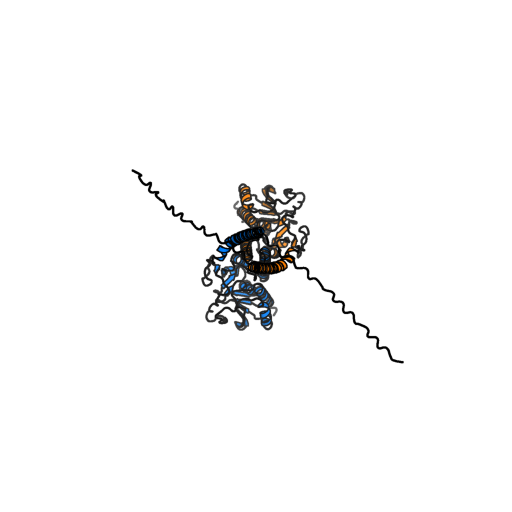ALA B C 1
ATOM 2295 O O . ALA B 1 11 ? -88.562 11.117 -45.062 1 30.41 11 ALA B O 1
ATOM 2296 N N . SER B 1 12 ? -89.375 11.719 -43.219 1 29.64 12 SER B N 1
ATOM 2297 C CA . SER B 1 12 ? -88.062 12.031 -42.656 1 29.64 12 SER B CA 1
ATOM 2298 C C . SER B 1 12 ? -87.375 10.773 -42.094 1 29.64 12 SER B C 1
ATOM 2300 O O . SER B 1 12 ? -87.938 10.039 -41.312 1 29.64 12 SER B O 1
ATOM 2302 N N . SER B 1 13 ? -86.562 9.945 -42.844 1 30.69 13 SER B N 1
ATOM 2303 C CA . SER B 1 13 ? -85.875 8.734 -42.438 1 30.69 13 SER B CA 1
ATOM 2304 C C . SER B 1 13 ? -84.812 9.047 -41.375 1 30.69 13 SER B C 1
ATOM 2306 O O . SER B 1 13 ? -83.875 9.797 -41.625 1 30.69 13 SER B O 1
ATOM 2308 N N . ALA B 1 14 ? -85.125 9.156 -40.031 1 29.47 14 ALA B N 1
ATOM 2309 C CA . ALA B 1 14 ? -84.188 9.383 -38.938 1 29.47 14 ALA B CA 1
ATOM 2310 C C . ALA B 1 14 ? -83.25 8.227 -38.781 1 29.47 14 ALA B C 1
ATOM 2312 O O . ALA B 1 14 ? -83.625 7.078 -38.594 1 29.47 14 ALA B O 1
ATOM 2313 N N . ALA B 1 15 ? -82 8.234 -39.375 1 34.88 15 ALA B N 1
ATOM 2314 C CA . ALA B 1 15 ? -80.875 7.301 -39.25 1 34.88 15 ALA B CA 1
ATOM 2315 C C . ALA B 1 15 ? -80.438 7.184 -37.812 1 34.88 15 ALA B C 1
ATOM 2317 O O . ALA B 1 15 ? -80.062 8.18 -37.188 1 34.88 15 ALA B O 1
ATOM 2318 N N . GLY B 1 16 ? -81.062 6.414 -36.906 1 31.83 16 GLY B N 1
ATOM 2319 C CA . GLY B 1 16 ? -80.75 6.102 -35.531 1 31.83 16 GLY B CA 1
ATOM 2320 C C . GLY B 1 16 ? -79.25 5.664 -35.375 1 31.83 16 GLY B C 1
ATOM 2321 O O . GLY B 1 16 ? -78.875 4.664 -35.938 1 31.83 16 GLY B O 1
ATOM 2322 N N . THR B 1 17 ? -78.312 6.547 -35.156 1 38.62 17 THR B N 1
ATOM 2323 C CA . THR B 1 17 ? -76.938 6.211 -34.875 1 38.62 17 THR B CA 1
ATOM 2324 C C . THR B 1 17 ? -76.812 5.406 -33.594 1 38.62 17 THR B C 1
ATOM 2326 O O . THR B 1 17 ? -77.25 5.863 -32.531 1 38.62 17 THR B O 1
ATOM 2329 N N . ASP B 1 18 ? -76.812 4.035 -33.562 1 39.06 18 ASP B N 1
ATOM 2330 C CA . ASP B 1 18 ? -76.562 3.1 -32.469 1 39.06 18 ASP B CA 1
ATOM 2331 C C . ASP B 1 18 ? -75.25 3.41 -31.781 1 39.06 18 ASP B C 1
ATOM 2333 O O . ASP B 1 18 ? -74.188 3.312 -32.375 1 39.06 18 ASP B O 1
ATOM 2337 N N . ALA B 1 19 ? -75.125 4.25 -30.766 1 42.72 19 ALA B N 1
ATOM 2338 C CA . ALA B 1 19 ? -73.938 4.48 -29.938 1 42.72 19 ALA B CA 1
ATOM 2339 C C . ALA B 1 19 ? -73.438 3.176 -29.328 1 42.72 19 ALA B C 1
ATOM 2341 O O . ALA B 1 19 ? -74.188 2.486 -28.609 1 42.72 19 ALA B O 1
ATOM 2342 N N . GLU B 1 20 ? -72.375 2.408 -29.891 1 44.44 20 GLU B N 1
ATOM 2343 C CA . GLU B 1 20 ? -71.625 1.233 -29.406 1 44.44 20 GLU B CA 1
ATOM 2344 C C . GLU B 1 20 ? -71.188 1.422 -27.953 1 44.44 20 GLU B C 1
ATOM 2346 O O . GLU B 1 20 ? -70.5 2.391 -27.625 1 44.44 20 GLU B O 1
ATOM 2351 N N . ALA B 1 21 ? -71.75 0.905 -26.969 1 48 21 ALA B N 1
ATOM 2352 C CA . ALA B 1 21 ? -71.438 0.873 -25.547 1 48 21 ALA B CA 1
ATOM 2353 C C . ALA B 1 21 ? -70 0.496 -25.297 1 48 21 ALA B C 1
ATOM 2355 O O . ALA B 1 21 ? -69.5 -0.484 -25.859 1 48 21 ALA B O 1
ATOM 2356 N N . ALA B 1 22 ? -69.25 1.371 -24.812 1 53.53 22 ALA B N 1
ATOM 2357 C CA . ALA B 1 22 ? -67.812 1.181 -24.422 1 53.53 22 ALA B CA 1
ATOM 2358 C C . ALA B 1 22 ? -67.688 -0.023 -23.484 1 53.53 22 ALA B C 1
ATOM 2360 O O . ALA B 1 22 ? -68.5 -0.229 -22.594 1 53.53 22 ALA B O 1
ATOM 2361 N N . PRO B 1 23 ? -66.75 -1.104 -23.766 1 45.88 23 PRO B N 1
ATOM 2362 C CA . PRO B 1 23 ? -66.625 -2.332 -22.984 1 45.88 23 PRO B CA 1
ATOM 2363 C C . PRO B 1 23 ? -66.312 -2.062 -21.516 1 45.88 23 PRO B C 1
ATOM 2365 O O . PRO B 1 23 ? -65.688 -1.076 -21.203 1 45.88 23 PRO B O 1
ATOM 2368 N N . GLU B 1 24 ? -67.062 -2.436 -20.625 1 47.66 24 GLU B N 1
ATOM 2369 C CA . GLU B 1 24 ? -66.812 -2.361 -19.188 1 47.66 24 GLU B CA 1
ATOM 2370 C C . GLU B 1 24 ? -65.5 -2.955 -18.797 1 47.66 24 GLU B C 1
ATOM 2372 O O . GLU B 1 24 ? -65.062 -4.004 -19.312 1 47.66 24 GLU B O 1
ATOM 2377 N N . PRO B 1 25 ? -64.562 -2.244 -18.266 1 51.94 25 PRO B N 1
ATOM 2378 C CA . PRO B 1 25 ? -63.25 -2.791 -17.891 1 51.94 25 PRO B CA 1
ATOM 2379 C C . PRO B 1 25 ? -63.375 -4.113 -17.141 1 51.94 25 PRO B C 1
ATOM 2381 O O . PRO B 1 25 ? -64.188 -4.234 -16.219 1 51.94 25 PRO B O 1
ATOM 2384 N N . ARG B 1 26 ? -62.938 -5.27 -17.719 1 48.06 26 ARG B N 1
ATOM 2385 C CA . ARG B 1 26 ? -62.906 -6.621 -17.172 1 48.06 26 ARG B CA 1
ATOM 2386 C C . ARG B 1 26 ? -62.344 -6.629 -15.75 1 48.06 26 ARG B C 1
ATOM 2388 O O . ARG B 1 26 ? -61.219 -6.199 -15.516 1 48.06 26 ARG B O 1
ATOM 2395 N N . GLN B 1 27 ? -63.031 -6.699 -14.867 1 45.41 27 GLN B N 1
ATOM 2396 C CA . GLN B 1 27 ? -62.688 -6.941 -13.469 1 45.41 27 GLN B CA 1
ATOM 2397 C C . GLN B 1 27 ? -61.656 -8.055 -13.352 1 45.41 27 GLN B C 1
ATOM 2399 O O . GLN B 1 27 ? -61.844 -9.156 -13.859 1 45.41 27 GLN B O 1
ATOM 2404 N N . ALA B 1 28 ? -60.344 -7.789 -13.305 1 55.66 28 ALA B N 1
ATOM 2405 C CA . ALA B 1 28 ? -59.344 -8.828 -13.102 1 55.66 28 ALA B CA 1
ATOM 2406 C C . ALA B 1 28 ? -59.844 -9.906 -12.156 1 55.66 28 ALA B C 1
ATOM 2408 O O . ALA B 1 28 ? -60.344 -9.609 -11.07 1 55.66 28 ALA B O 1
ATOM 2409 N N . SER B 1 29 ? -60 -11.062 -12.727 1 62.41 29 SER B N 1
ATOM 2410 C CA . SER B 1 29 ? -60.594 -12.203 -12.039 1 62.41 29 SER B CA 1
ATOM 2411 C C . SER B 1 29 ? -59.875 -12.484 -10.719 1 62.41 29 SER B C 1
ATOM 2413 O O . SER B 1 29 ? -58.719 -12.094 -10.531 1 62.41 29 SER B O 1
ATOM 2415 N N . GLY B 1 30 ? -60.5 -12.656 -9.648 1 63.06 30 GLY B N 1
ATOM 2416 C CA . GLY B 1 30 ? -60.031 -13.062 -8.328 1 63.06 30 GLY B CA 1
ATOM 2417 C C . GLY B 1 30 ? -58.812 -13.969 -8.391 1 63.06 30 GLY B C 1
ATOM 2418 O O . GLY B 1 30 ? -57.938 -13.891 -7.531 1 63.06 30 GLY B O 1
ATOM 2419 N N . GLU B 1 31 ? -58.562 -14.633 -9.445 1 74.62 31 GLU B N 1
ATOM 2420 C CA . GLU B 1 31 ? -57.438 -15.523 -9.656 1 74.62 31 GLU B CA 1
ATOM 2421 C C . GLU B 1 31 ? -56.188 -14.734 -10.031 1 74.62 31 GLU B C 1
ATOM 2423 O O . GLU B 1 31 ? -55.062 -15.055 -9.578 1 74.62 31 GLU B O 1
ATOM 2428 N N . THR B 1 32 ? -56.344 -13.773 -10.711 1 68.5 32 THR B N 1
ATOM 2429 C CA . THR B 1 32 ? -55.188 -12.953 -11.109 1 68.5 32 THR B CA 1
ATOM 2430 C C . THR B 1 32 ? -54.625 -12.203 -9.906 1 68.5 32 THR B C 1
ATOM 2432 O O . THR B 1 32 ? -53.406 -12.086 -9.766 1 68.5 32 THR B O 1
ATOM 2435 N N . ARG B 1 33 ? -55.5 -11.836 -9.062 1 68 33 ARG B N 1
ATOM 2436 C CA . ARG B 1 33 ? -55.062 -11.133 -7.863 1 68 33 ARG B CA 1
ATOM 2437 C C . ARG B 1 33 ? -54.281 -12.062 -6.938 1 68 33 ARG B C 1
ATOM 2439 O O . ARG B 1 33 ? -53.281 -11.664 -6.367 1 68 33 ARG B O 1
ATOM 2446 N N . LYS B 1 34 ? -54.688 -13.273 -6.887 1 76.06 34 LYS B N 1
ATOM 2447 C CA . LYS B 1 34 ? -54 -14.25 -6.059 1 76.06 34 LYS B CA 1
ATOM 2448 C C . LYS B 1 34 ? -52.594 -14.539 -6.602 1 76.06 34 LYS B C 1
ATOM 2450 O O . LYS B 1 34 ? -51.625 -14.641 -5.836 1 76.06 34 LYS B O 1
ATOM 2455 N N . TRP B 1 35 ? -52.469 -14.539 -7.867 1 75.94 35 TRP B N 1
ATOM 2456 C CA . TRP B 1 35 ? -51.156 -14.805 -8.469 1 75.94 35 TRP B CA 1
ATOM 2457 C C . TRP B 1 35 ? -50.219 -13.609 -8.312 1 75.94 35 TRP B C 1
ATOM 2459 O O . TRP B 1 35 ? -49.031 -13.766 -8.062 1 75.94 35 TRP B O 1
ATOM 2469 N N . LEU B 1 36 ? -50.812 -12.477 -8.383 1 70.06 36 LEU B N 1
ATOM 2470 C CA . LEU B 1 36 ? -50 -11.273 -8.211 1 70.06 36 LEU B CA 1
ATOM 2471 C C . LEU B 1 36 ? -49.5 -11.156 -6.781 1 70.06 36 LEU B C 1
ATOM 2473 O O . LEU B 1 36 ? -48.344 -10.789 -6.559 1 70.06 36 LEU B O 1
ATOM 2477 N N . TYR B 1 37 ? -50.344 -11.562 -5.824 1 76 37 TYR B N 1
ATOM 2478 C CA . TYR B 1 37 ? -49.938 -11.539 -4.434 1 76 37 TYR B CA 1
ATOM 2479 C C . TYR B 1 37 ? -48.875 -12.617 -4.164 1 76 37 TYR B C 1
ATOM 2481 O O . TYR B 1 37 ? -47.938 -12.406 -3.396 1 76 37 TYR B O 1
ATOM 2489 N N . ALA B 1 38 ? -48.969 -13.727 -4.93 1 76.19 38 ALA B N 1
ATOM 2490 C CA . ALA B 1 38 ? -48 -14.797 -4.777 1 76.19 38 ALA B CA 1
ATOM 2491 C C . ALA B 1 38 ? -46.625 -14.383 -5.34 1 76.19 38 ALA B C 1
ATOM 2493 O O . ALA B 1 38 ? -45.594 -14.625 -4.727 1 76.19 38 ALA B O 1
ATOM 2494 N N . ILE B 1 39 ? -46.688 -13.68 -6.383 1 73.06 39 ILE B N 1
ATOM 2495 C CA . ILE B 1 39 ? -45.469 -13.203 -7 1 73.06 39 ILE B CA 1
ATOM 2496 C C . ILE B 1 39 ? -44.844 -12.133 -6.113 1 73.06 39 ILE B C 1
ATOM 2498 O O . ILE B 1 39 ? -43.625 -12.141 -5.895 1 73.06 39 ILE B O 1
ATOM 2502 N N . LEU B 1 40 ? -45.688 -11.297 -5.562 1 70.81 40 LEU B N 1
ATOM 2503 C CA . LEU B 1 40 ? -45.188 -10.281 -4.637 1 70.81 40 LEU B CA 1
ATOM 2504 C C . LEU B 1 40 ? -44.594 -10.922 -3.391 1 70.81 40 LEU B C 1
ATOM 2506 O O . LEU B 1 40 ? -43.531 -10.492 -2.9 1 70.81 40 LEU B O 1
ATOM 2510 N N . GLY B 1 41 ? -45.281 -11.992 -2.953 1 71.56 41 GLY B N 1
ATOM 2511 C CA . GLY B 1 41 ? -44.781 -12.695 -1.791 1 71.56 41 GLY B CA 1
ATOM 2512 C C . GLY B 1 41 ? -43.406 -13.336 -2.033 1 71.56 41 GLY B C 1
ATOM 2513 O O . GLY B 1 41 ? -42.5 -13.234 -1.196 1 71.56 41 GLY B O 1
ATOM 2514 N N . VAL B 1 42 ? -43.156 -13.891 -3.205 1 74.19 42 VAL B N 1
ATOM 2515 C CA . VAL B 1 42 ? -41.906 -14.523 -3.566 1 74.19 42 VAL B CA 1
ATOM 2516 C C . VAL B 1 42 ? -40.812 -13.461 -3.723 1 74.19 42 VAL B C 1
ATOM 2518 O O . VAL B 1 42 ? -39.656 -13.656 -3.279 1 74.19 42 VAL B O 1
ATOM 2521 N N . GLN B 1 43 ? -41.219 -12.367 -4.246 1 65.19 43 GLN B N 1
ATOM 2522 C CA . GLN B 1 43 ? -40.25 -11.273 -4.418 1 65.19 43 GLN B CA 1
ATOM 2523 C C . GLN B 1 43 ? -39.812 -10.711 -3.068 1 65.19 43 GLN B C 1
ATOM 2525 O O . GLN B 1 43 ? -38.625 -10.43 -2.857 1 65.19 43 GLN B O 1
ATOM 2530 N N . VAL B 1 44 ? -40.75 -10.609 -2.162 1 70.75 44 VAL B N 1
ATOM 2531 C CA . VAL B 1 44 ? -40.469 -10.109 -0.824 1 70.75 44 VAL B CA 1
ATOM 2532 C C . VAL B 1 44 ? -39.594 -11.117 -0.078 1 70.75 44 VAL B C 1
ATOM 2534 O O . VAL B 1 44 ? -38.625 -10.742 0.611 1 70.75 44 VAL B O 1
ATOM 2537 N N . MET B 1 45 ? -39.844 -12.352 -0.297 1 68 45 MET B N 1
ATOM 2538 C CA . MET B 1 45 ? -39.062 -13.398 0.329 1 68 45 MET B CA 1
ATOM 2539 C C . MET B 1 45 ? -37.625 -13.383 -0.212 1 68 45 MET B C 1
ATOM 2541 O O . MET B 1 45 ? -36.656 -13.461 0.555 1 68 45 MET B O 1
ATOM 2545 N N . PHE B 1 46 ? -37.469 -13.188 -1.47 1 64.62 46 PHE B N 1
ATOM 2546 C CA . PHE B 1 46 ? -36.156 -13.133 -2.098 1 64.62 46 PHE B CA 1
ATOM 2547 C C . PHE B 1 46 ? -35.375 -11.891 -1.646 1 64.62 46 PHE B C 1
ATOM 2549 O O . PHE B 1 46 ? -34.188 -11.961 -1.377 1 64.62 46 PHE B O 1
ATOM 2556 N N . ALA B 1 47 ? -36.156 -10.852 -1.546 1 63.12 47 ALA B N 1
ATOM 2557 C CA . ALA B 1 47 ? -35.531 -9.617 -1.054 1 63.12 47 ALA B CA 1
ATOM 2558 C C . ALA B 1 47 ? -35.094 -9.773 0.393 1 63.12 47 ALA B C 1
ATOM 2560 O O . ALA B 1 47 ? -33.969 -9.344 0.751 1 63.12 47 ALA B O 1
ATOM 2561 N N . LEU B 1 48 ? -35.844 -10.453 1.153 1 64.25 48 LEU B N 1
ATOM 2562 C CA . LEU B 1 48 ? -35.5 -10.68 2.551 1 64.25 48 LEU B CA 1
ATOM 2563 C C . LEU B 1 48 ? -34.281 -11.602 2.666 1 64.25 48 LEU B C 1
ATOM 2565 O O . LEU B 1 48 ? -33.406 -11.406 3.527 1 64.25 48 LEU B O 1
ATOM 2569 N N . ILE B 1 49 ? -34.156 -12.469 1.76 1 58.97 49 ILE B N 1
ATOM 2570 C CA . ILE B 1 49 ? -33.062 -13.406 1.787 1 58.97 49 ILE B CA 1
ATOM 2571 C C . ILE B 1 49 ? -31.781 -12.711 1.334 1 58.97 49 ILE B C 1
ATOM 2573 O O . ILE B 1 49 ? -30.734 -12.844 1.971 1 58.97 49 ILE B O 1
ATOM 2577 N N . LEU B 1 50 ? -31.906 -12 0.323 1 56.91 50 LEU B N 1
ATOM 2578 C CA . LEU B 1 50 ? -30.75 -11.297 -0.199 1 56.91 50 LEU B CA 1
ATOM 2579 C C . LEU B 1 50 ? -30.281 -10.211 0.769 1 56.91 50 LEU B C 1
ATOM 2581 O O . LEU B 1 50 ? -29.078 -10.07 1.027 1 56.91 50 LEU B O 1
ATOM 2585 N N . PHE B 1 51 ? -31.234 -9.5 1.235 1 58.81 51 PHE B N 1
ATOM 2586 C CA . PHE B 1 51 ? -30.922 -8.422 2.162 1 58.81 51 PHE B CA 1
ATOM 2587 C C . PHE B 1 51 ? -30.531 -8.977 3.527 1 58.81 51 PHE B C 1
ATOM 2589 O O . PHE B 1 51 ? -29.656 -8.422 4.199 1 58.81 51 PHE B O 1
ATOM 2596 N N . GLY B 1 52 ? -31.188 -10.086 3.803 1 56.97 52 GLY B N 1
ATOM 2597 C CA . GLY B 1 52 ? -30.859 -10.711 5.074 1 56.97 52 GLY B CA 1
ATOM 2598 C C . GLY B 1 52 ? -29.438 -11.258 5.129 1 56.97 52 GLY B C 1
ATOM 2599 O O . GLY B 1 52 ? -28.75 -11.086 6.125 1 56.97 52 GLY B O 1
ATOM 2600 N N . SER B 1 53 ? -29.016 -11.852 4.113 1 56.53 53 SER B N 1
ATOM 2601 C CA . SER B 1 53 ? -27.656 -12.383 4.062 1 56.53 53 SER B CA 1
ATOM 2602 C C . SER B 1 53 ? -26.625 -11.258 4.055 1 56.53 53 SER B C 1
ATOM 2604 O O . SER B 1 53 ? -25.609 -11.336 4.742 1 56.53 53 SER B O 1
ATOM 2606 N N . ASP B 1 54 ? -26.953 -10.344 3.25 1 55 54 ASP B N 1
ATOM 2607 C CA . ASP B 1 54 ? -26.062 -9.188 3.213 1 55 54 ASP B CA 1
ATOM 2608 C C . ASP B 1 54 ? -26.062 -8.453 4.551 1 55 54 ASP B C 1
ATOM 2610 O O . ASP B 1 54 ? -25 -8.047 5.043 1 55 54 ASP B O 1
ATOM 2614 N N . LEU B 1 55 ? -27.297 -8.32 5.098 1 56.94 55 LEU B N 1
ATOM 2615 C CA . LEU B 1 55 ? -27.438 -7.656 6.391 1 56.94 55 LEU B CA 1
ATOM 2616 C C . LEU B 1 55 ? -26.734 -8.453 7.484 1 56.94 55 LEU B C 1
ATOM 2618 O O . LEU B 1 55 ? -26.109 -7.875 8.375 1 56.94 55 LEU B O 1
ATOM 2622 N N . ALA B 1 56 ? -26.828 -9.727 7.387 1 56.06 56 ALA B N 1
ATOM 2623 C CA . ALA B 1 56 ? -26.188 -10.562 8.398 1 56.06 56 ALA B CA 1
ATOM 2624 C C . ALA B 1 56 ? -24.672 -10.406 8.359 1 56.06 56 ALA B C 1
ATOM 2626 O O . ALA B 1 56 ? -24 -10.508 9.391 1 56.06 56 ALA B O 1
ATOM 2627 N N . ARG B 1 57 ? -24.188 -10.195 7.246 1 55.44 57 ARG B N 1
ATOM 2628 C CA . ARG B 1 57 ? -22.75 -10.008 7.113 1 55.44 57 ARG B CA 1
ATOM 2629 C C . ARG B 1 57 ? -22.344 -8.594 7.496 1 55.44 57 ARG B C 1
ATOM 2631 O O . ARG B 1 57 ? -21.25 -8.383 8.039 1 55.44 57 ARG B O 1
ATOM 2638 N N . VAL B 1 58 ? -23.203 -7.762 7.227 1 58.59 58 VAL B N 1
ATOM 2639 C CA . VAL B 1 58 ? -22.875 -6.348 7.379 1 58.59 58 VAL B CA 1
ATOM 2640 C C . VAL B 1 58 ? -23.297 -5.871 8.773 1 58.59 58 VAL B C 1
ATOM 2642 O O . VAL B 1 58 ? -22.656 -4.988 9.344 1 58.59 58 VAL B O 1
ATOM 2645 N N . LEU B 1 59 ? -24.344 -6.508 9.344 1 58.31 59 LEU B N 1
ATOM 2646 C CA . LEU B 1 59 ? -24.922 -6.027 10.594 1 58.31 59 LEU B CA 1
ATOM 2647 C C . LEU B 1 59 ? -23.906 -6.086 11.727 1 58.31 59 LEU B C 1
ATOM 2649 O O . LEU B 1 59 ? -23.75 -5.125 12.484 1 58.31 59 LEU B O 1
ATOM 2653 N N . PRO B 1 60 ? -23.266 -7.242 11.922 1 54.25 60 PRO B N 1
ATOM 2654 C CA . PRO B 1 60 ? -22.297 -7.23 13.023 1 54.25 60 PRO B CA 1
ATOM 2655 C C . PRO B 1 60 ? -21.203 -6.18 12.836 1 54.25 60 PRO B C 1
ATOM 2657 O O . PRO B 1 60 ? -20.75 -5.586 13.812 1 54.25 60 PRO B O 1
ATOM 2660 N N . LEU B 1 61 ? -20.812 -6.059 11.672 1 55.72 61 LEU B N 1
ATOM 2661 C CA . LEU B 1 61 ? -19.781 -5.066 11.391 1 55.72 61 LEU B CA 1
ATOM 2662 C C . LEU B 1 61 ? -20.297 -3.658 11.672 1 55.72 61 LEU B C 1
ATOM 2664 O O . LEU B 1 61 ? -19.547 -2.803 12.148 1 55.72 61 LEU B O 1
ATOM 2668 N N . ALA B 1 62 ? -21.531 -3.506 11.352 1 55.5 62 ALA B N 1
ATOM 2669 C CA . ALA B 1 62 ? -22.141 -2.201 11.602 1 55.5 62 ALA B CA 1
ATOM 2670 C C . ALA B 1 62 ? -22.359 -1.968 13.094 1 55.5 62 ALA B C 1
ATOM 2672 O O . ALA B 1 62 ? -22.312 -0.829 13.562 1 55.5 62 ALA B O 1
ATOM 2673 N N . LEU B 1 63 ? -22.578 -3.096 13.812 1 56.66 63 LEU B N 1
ATOM 2674 C CA . LEU B 1 63 ? -22.938 -2.926 15.219 1 56.66 63 LEU B CA 1
ATOM 2675 C C . LEU B 1 63 ? -21.703 -3.074 16.109 1 56.66 63 LEU B C 1
ATOM 2677 O O . LEU B 1 63 ? -21.797 -2.939 17.328 1 56.66 63 LEU B O 1
ATOM 2681 N N . SER B 1 64 ? -20.609 -3.461 15.609 1 58.72 64 SER B N 1
ATOM 2682 C CA . SER B 1 64 ? -19.453 -3.598 16.5 1 58.72 64 SER B CA 1
ATOM 2683 C C . SER B 1 64 ? -18.578 -2.346 16.469 1 58.72 64 SER B C 1
ATOM 2685 O O . SER B 1 64 ? -17.781 -2.16 15.555 1 58.72 64 SER B O 1
ATOM 2687 N N . PRO B 1 65 ? -18.984 -1.464 17.5 1 64.62 65 PRO B N 1
ATOM 2688 C CA . PRO B 1 65 ? -18.125 -0.288 17.594 1 64.62 65 PRO B CA 1
ATOM 2689 C C . PRO B 1 65 ? -16.641 -0.655 17.75 1 64.62 65 PRO B C 1
ATOM 2691 O O . PRO B 1 65 ? -16.328 -1.759 18.188 1 64.62 65 PRO B O 1
ATOM 2694 N N . SER B 1 66 ? -15.789 0.063 17.281 1 74.62 66 SER B N 1
ATOM 2695 C CA . SER B 1 66 ? -14.344 -0.151 17.391 1 74.62 66 SER B CA 1
ATOM 2696 C C . SER B 1 66 ? -13.93 -0.328 18.844 1 74.62 66 SER B C 1
ATOM 2698 O O . SER B 1 66 ? -14.438 0.364 19.734 1 74.62 66 SER B O 1
ATOM 2700 N N . SER B 1 67 ? -13.18 -1.294 19.156 1 79.19 67 SER B N 1
ATOM 2701 C CA . SER B 1 67 ? -12.648 -1.538 20.5 1 79.19 67 SER B CA 1
ATOM 2702 C C . SER B 1 67 ? -11.352 -0.764 20.719 1 79.19 67 SER B C 1
ATOM 2704 O O . SER B 1 67 ? -10.711 -0.919 21.75 1 79.19 67 SER B O 1
ATOM 2706 N N . ALA B 1 68 ? -11.078 0.054 19.766 1 83.56 68 ALA B N 1
ATOM 2707 C CA . ALA B 1 68 ? -9.859 0.851 19.922 1 83.56 68 ALA B CA 1
ATOM 2708 C C . ALA B 1 68 ? -10.016 1.894 21.016 1 83.56 68 ALA B C 1
ATOM 2710 O O . ALA B 1 68 ? -11.117 2.398 21.25 1 83.56 68 ALA B O 1
ATOM 2711 N N . PRO B 1 69 ? -8.891 2.232 21.719 1 82.44 69 PRO B N 1
ATOM 2712 C CA . PRO B 1 69 ? -8.938 3.303 22.719 1 82.44 69 PRO B CA 1
ATOM 2713 C C . PRO B 1 69 ? -9.242 4.668 22.094 1 82.44 69 PRO B C 1
ATOM 2715 O O . PRO B 1 69 ? -9.18 4.828 20.875 1 82.44 69 PRO B O 1
ATOM 2718 N N . SER B 1 70 ? -9.609 5.562 23.016 1 83.25 70 SER B N 1
ATOM 2719 C CA . SER B 1 70 ? -9.891 6.922 22.562 1 83.25 70 SER B CA 1
ATOM 2720 C C . SER B 1 70 ? -8.633 7.609 22.047 1 83.25 70 SER B C 1
ATOM 2722 O O . SER B 1 70 ? -7.516 7.203 22.375 1 83.25 70 SER B O 1
ATOM 2724 N N . LEU B 1 71 ? -8.781 8.617 21.281 1 84.12 71 LEU B N 1
ATOM 2725 C CA . LEU B 1 71 ? -7.703 9.352 20.625 1 84.12 71 LEU B CA 1
ATOM 2726 C C . LEU B 1 71 ? -6.805 10.023 21.656 1 84.12 71 LEU B C 1
ATOM 2728 O O . LEU B 1 71 ? -5.613 10.234 21.406 1 84.12 71 LEU B O 1
ATOM 2732 N N . THR B 1 72 ? -7.258 10.328 22.875 1 81.19 72 THR B N 1
ATOM 2733 C CA . THR B 1 72 ? -6.543 11.102 23.891 1 81.19 72 THR B CA 1
ATOM 2734 C C . THR B 1 72 ? -5.609 10.211 24.688 1 81.19 72 THR B C 1
ATOM 2736 O O . THR B 1 72 ? -4.746 10.703 25.422 1 81.19 72 THR B O 1
ATOM 2739 N N . GLN B 1 73 ? -5.766 8.922 24.484 1 80.12 73 GLN B N 1
ATOM 2740 C CA . GLN B 1 73 ? -4.883 7.992 25.188 1 80.12 73 GLN B CA 1
ATOM 2741 C C . GLN B 1 73 ? -3.533 7.879 24.484 1 80.12 73 GLN B C 1
ATOM 2743 O O . GLN B 1 73 ? -3.471 7.809 23.266 1 80.12 73 GLN B O 1
ATOM 2748 N N . PRO B 1 74 ? -2.475 7.949 25.281 1 79.88 74 PRO B N 1
ATOM 2749 C CA . PRO B 1 74 ? -1.144 7.863 24.672 1 79.88 74 PRO B CA 1
ATOM 2750 C C . PRO B 1 74 ? -0.95 6.59 23.844 1 79.88 74 PRO B C 1
ATOM 2752 O O . PRO B 1 74 ? -1.507 5.543 24.188 1 79.88 74 PRO B O 1
ATOM 2755 N N . ALA B 1 75 ? -0.195 6.746 22.797 1 83.5 75 ALA B N 1
ATOM 2756 C CA . ALA B 1 75 ? 0.091 5.621 21.906 1 83.5 75 ALA B CA 1
ATOM 2757 C C . ALA B 1 75 ? 1.47 5.035 22.203 1 83.5 75 ALA B C 1
ATOM 2759 O O . ALA B 1 75 ? 2.414 5.77 22.5 1 83.5 75 ALA B O 1
ATOM 2760 N N . ARG B 1 76 ? 1.585 3.691 22.266 1 82.44 76 ARG B N 1
ATOM 2761 C CA . ARG B 1 76 ? 2.822 2.928 22.391 1 82.44 76 ARG B CA 1
ATOM 2762 C C . ARG B 1 76 ? 3.002 1.967 21.219 1 82.44 76 ARG B C 1
ATOM 2764 O O . ARG B 1 76 ? 2.047 1.679 20.5 1 82.44 76 ARG B O 1
ATOM 2771 N N . PRO B 1 77 ? 4.328 1.613 21.047 1 84.06 77 PRO B N 1
ATOM 2772 C CA . PRO B 1 77 ? 4.527 0.634 19.969 1 84.06 77 PRO B CA 1
ATOM 2773 C C . PRO B 1 77 ? 3.611 -0.581 20.109 1 84.06 77 PRO B C 1
ATOM 2775 O O . PRO B 1 77 ? 3.561 -1.206 21.172 1 84.06 77 PRO B O 1
ATOM 2778 N N . GLY B 1 78 ? 2.834 -0.854 19.062 1 84.75 78 GLY B N 1
ATOM 2779 C CA . GLY B 1 78 ? 1.928 -1.992 19.062 1 84.75 78 GLY B CA 1
ATOM 2780 C C . GLY B 1 78 ? 0.513 -1.627 19.469 1 84.75 78 GLY B C 1
ATOM 2781 O O . GLY B 1 78 ? -0.411 -2.428 19.312 1 84.75 78 GLY B O 1
ATOM 2782 N N . ASP B 1 79 ? 0.316 -0.378 19.922 1 86.44 79 ASP B N 1
ATOM 2783 C CA . ASP B 1 79 ? -0.994 0.068 20.391 1 86.44 79 ASP B CA 1
ATOM 2784 C C . ASP B 1 79 ? -1.357 1.424 19.797 1 86.44 79 ASP B C 1
ATOM 2786 O O . ASP B 1 79 ? -1.816 2.32 20.5 1 86.44 79 ASP B O 1
ATOM 2790 N N . GLN B 1 80 ? -1.189 1.612 18.578 1 92.19 80 GLN B N 1
ATOM 2791 C CA . GLN B 1 80 ? -1.236 2.945 18 1 92.19 80 GLN B CA 1
ATOM 2792 C C . GLN B 1 80 ? -2.633 3.264 17.469 1 92.19 80 GLN B C 1
ATOM 2794 O O . GLN B 1 80 ? -2.943 4.422 17.172 1 92.19 80 GLN B O 1
ATOM 2799 N N . THR B 1 81 ? -3.494 2.266 17.375 1 93.12 81 THR B N 1
ATOM 2800 C CA . THR B 1 81 ? -4.809 2.504 16.797 1 93.12 81 THR B CA 1
ATOM 2801 C C . THR B 1 81 ? -5.746 3.15 17.812 1 93.12 81 THR B C 1
ATOM 2803 O O . THR B 1 81 ? -5.762 2.764 18.984 1 93.12 81 THR B O 1
ATOM 2806 N N . ARG B 1 82 ? -6.535 4.23 17.406 1 91.75 82 ARG B N 1
ATOM 2807 C CA . ARG B 1 82 ? -7.48 4.988 18.219 1 91.75 82 ARG B CA 1
ATOM 2808 C C . ARG B 1 82 ? -8.812 5.156 17.5 1 91.75 82 ARG B C 1
ATOM 2810 O O . ARG B 1 82 ? -8.875 5.062 16.281 1 91.75 82 ARG B O 1
ATOM 2817 N N . ARG B 1 83 ? -9.781 5.371 18.25 1 86.88 83 ARG B N 1
ATOM 2818 C CA . ARG B 1 83 ? -11.055 5.727 17.625 1 86.88 83 ARG B CA 1
ATOM 2819 C C . ARG B 1 83 ? -10.969 7.078 16.938 1 86.88 83 ARG B C 1
ATOM 2821 O O . ARG B 1 83 ? -10.32 8 17.438 1 86.88 83 ARG B O 1
ATOM 2828 N N . TYR B 1 84 ? -11.742 7.148 15.836 1 89.44 84 TYR B N 1
ATOM 2829 C CA . TYR B 1 84 ? -11.648 8.359 15.023 1 89.44 84 TYR B CA 1
ATOM 2830 C C . TYR B 1 84 ? -13.023 8.789 14.523 1 89.44 84 TYR B C 1
ATOM 2832 O O . TYR B 1 84 ? -13.75 7.992 13.93 1 89.44 84 TYR B O 1
ATOM 2840 N N . SER B 1 85 ? -13.328 10 14.781 1 81.69 85 SER B N 1
ATOM 2841 C CA . SER B 1 85 ? -14.461 10.742 14.234 1 81.69 85 SER B CA 1
ATOM 2842 C C . SER B 1 85 ? -14.109 12.211 14.016 1 81.69 85 SER B C 1
ATOM 2844 O O . SER B 1 85 ? -13.984 12.977 14.977 1 81.69 85 SER B O 1
ATOM 2846 N N . PRO B 1 86 ? -13.984 12.578 12.797 1 78.88 86 PRO B N 1
ATOM 2847 C CA . PRO B 1 86 ? -13.5 13.93 12.523 1 78.88 86 PRO B CA 1
ATOM 2848 C C . PRO B 1 86 ? -14.367 15.008 13.164 1 78.88 86 PRO B C 1
ATOM 2850 O O . PRO B 1 86 ? -13.859 16.062 13.562 1 78.88 86 PRO B O 1
ATOM 2853 N N . ALA B 1 87 ? -15.562 14.766 13.281 1 76.12 87 ALA B N 1
ATOM 2854 C CA . ALA B 1 87 ? -16.5 15.758 13.805 1 76.12 87 ALA B CA 1
ATOM 2855 C C . ALA B 1 87 ? -16.406 15.836 15.328 1 76.12 87 ALA B C 1
ATOM 2857 O O . ALA B 1 87 ? -16.891 16.797 15.938 1 76.12 87 ALA B O 1
ATOM 2858 N N . ARG B 1 88 ? -15.75 14.938 15.953 1 76.25 88 ARG B N 1
ATOM 2859 C CA . ARG B 1 88 ? -15.75 14.883 17.406 1 76.25 88 ARG B CA 1
ATOM 2860 C C . ARG B 1 88 ? -14.352 15.172 17.953 1 76.25 88 ARG B C 1
ATOM 2862 O O . ARG B 1 88 ? -14.094 14.945 19.141 1 76.25 88 ARG B O 1
ATOM 2869 N N . ILE B 1 89 ? -13.547 15.586 17.109 1 78.44 89 ILE B N 1
ATOM 2870 C CA . ILE B 1 89 ? -12.203 15.906 17.562 1 78.44 89 ILE B CA 1
ATOM 2871 C C . ILE B 1 89 ? -12.125 17.391 17.953 1 78.44 89 ILE B C 1
ATOM 2873 O O . ILE B 1 89 ? -12.43 18.266 17.125 1 78.44 89 ILE B O 1
ATOM 2877 N N . SER B 1 90 ? -11.82 17.641 19.234 1 70.5 90 SER B N 1
ATOM 2878 C CA . SER B 1 90 ? -11.656 19 19.734 1 70.5 90 SER B CA 1
ATOM 2879 C C . SER B 1 90 ? -10.195 19.438 19.688 1 70.5 90 SER B C 1
ATOM 2881 O O . SER B 1 90 ? -9.289 18.609 19.844 1 70.5 90 SER B O 1
ATOM 2883 N N . PRO B 1 91 ? -10.039 20.703 19.516 1 71.19 91 PRO B N 1
ATOM 2884 C CA . PRO B 1 91 ? -8.664 21.203 19.562 1 71.19 91 PRO B CA 1
ATOM 2885 C C . PRO B 1 91 ? -8 20.938 20.922 1 71.19 91 PRO B C 1
ATOM 2887 O O . PRO B 1 91 ? -8.672 20.984 21.953 1 71.19 91 PRO B O 1
ATOM 2890 N N . ARG B 1 92 ? -6.734 20.688 20.766 1 76.44 92 ARG B N 1
ATOM 2891 C CA . ARG B 1 92 ? -5.965 20.469 21.984 1 76.44 92 ARG B CA 1
ATOM 2892 C C . ARG B 1 92 ? -5.395 21.781 22.516 1 76.44 92 ARG B C 1
ATOM 2894 O O . ARG B 1 92 ? -5.059 22.672 21.734 1 76.44 92 ARG B O 1
ATOM 2901 N N . GLU B 1 93 ? -5.367 21.891 23.828 1 68.31 93 GLU B N 1
ATOM 2902 C CA . GLU B 1 93 ? -4.836 23.109 24.438 1 68.31 93 GLU B CA 1
ATOM 2903 C C . GLU B 1 93 ? -3.334 23.234 24.219 1 68.31 93 GLU B C 1
ATOM 2905 O O . GLU B 1 93 ? -2.588 22.266 24.406 1 68.31 93 GLU B O 1
ATOM 2910 N N . ALA B 1 94 ? -2.959 24.359 23.594 1 66.25 94 ALA B N 1
ATOM 2911 C CA . ALA B 1 94 ? -1.542 24.609 23.359 1 66.25 94 ALA B CA 1
ATOM 2912 C C . ALA B 1 94 ? -0.847 25.062 24.641 1 66.25 94 ALA B C 1
ATOM 2914 O O . ALA B 1 94 ? -1.411 25.828 25.422 1 66.25 94 ALA B O 1
ATOM 2915 N N . PRO B 1 95 ? 0.284 24.391 24.844 1 58.56 95 PRO B N 1
ATOM 2916 C CA . PRO B 1 95 ? 1.024 24.922 26 1 58.56 95 PRO B CA 1
ATOM 2917 C C . PRO B 1 95 ? 1.312 26.422 25.875 1 58.56 95 PRO B C 1
ATOM 2919 O O . PRO B 1 95 ? 1.341 26.953 24.766 1 58.56 95 PRO B O 1
ATOM 2922 N N . PRO B 1 96 ? 1.466 27.016 27.062 1 54.72 96 PRO B N 1
ATOM 2923 C CA . PRO B 1 96 ? 1.845 28.438 27 1 54.72 96 PRO B CA 1
ATOM 2924 C C . PRO B 1 96 ? 3.094 28.672 26.156 1 54.72 96 PRO B C 1
ATOM 2926 O O . PRO B 1 96 ? 4.043 27.891 26.219 1 54.72 96 PRO B O 1
ATOM 2929 N N . GLY B 1 97 ? 3.086 29.734 25.203 1 51.53 97 GLY B N 1
ATOM 2930 C CA . GLY B 1 97 ? 4.219 30.047 24.344 1 51.53 97 GLY B CA 1
ATOM 2931 C C . GLY B 1 97 ? 4.125 29.406 22.969 1 51.53 97 GLY B C 1
ATOM 2932 O O . GLY B 1 97 ? 4.938 29.688 22.094 1 51.53 97 GLY B O 1
ATOM 2933 N N . SER B 1 98 ? 3.252 28.422 22.969 1 57.25 98 SER B N 1
ATOM 2934 C CA . SER B 1 98 ? 3.105 27.781 21.656 1 57.25 98 SER B CA 1
ATOM 2935 C C . SER B 1 98 ? 2.283 28.641 20.703 1 57.25 98 SER B C 1
ATOM 2937 O O . SER B 1 98 ? 1.691 29.641 21.125 1 57.25 98 SER B O 1
ATOM 2939 N N . ARG B 1 99 ? 2.395 28.406 19.484 1 56 99 ARG B N 1
ATOM 2940 C CA . ARG B 1 99 ? 1.667 29.188 18.5 1 56 99 ARG B CA 1
ATOM 2941 C C . ARG B 1 99 ? 0.184 29.281 18.844 1 56 99 ARG B C 1
ATOM 2943 O O . ARG B 1 99 ? -0.384 28.328 19.406 1 56 99 ARG B O 1
ATOM 2950 N N . PRO B 1 100 ? -0.279 30.578 18.844 1 50.34 100 PRO B N 1
ATOM 2951 C CA . PRO B 1 100 ? -1.716 30.734 19.078 1 50.34 100 PRO B CA 1
ATOM 2952 C C . PRO B 1 100 ? -2.568 29.891 18.141 1 50.34 100 PRO B C 1
ATOM 2954 O O . PRO B 1 100 ? -2.34 29.875 16.938 1 50.34 100 PRO B O 1
ATOM 2957 N N . LEU B 1 101 ? -3.016 28.75 18.547 1 57.78 101 LEU B N 1
ATOM 2958 C CA . LEU B 1 101 ? -4.086 28.094 17.812 1 57.78 101 LEU B CA 1
ATOM 2959 C C . LEU B 1 101 ? -5.383 28.891 17.906 1 57.78 101 LEU B C 1
ATOM 2961 O O . LEU B 1 101 ? -5.625 29.578 18.906 1 57.78 101 LEU B O 1
ATOM 2965 N N . PRO B 1 102 ? -5.902 29.219 16.703 1 52.62 102 PRO B N 1
ATOM 2966 C CA . PRO B 1 102 ? -7.211 29.844 16.875 1 52.62 102 PRO B CA 1
ATOM 2967 C C . PRO B 1 102 ? -8.062 29.156 17.938 1 52.62 102 PRO B C 1
ATOM 2969 O O . PRO B 1 102 ? -8.008 27.938 18.078 1 52.62 102 PRO B O 1
ATOM 2972 N N . ALA B 1 103 ? -8.328 29.875 18.969 1 50.62 103 ALA B N 1
ATOM 2973 C CA . ALA B 1 103 ? -9.164 29.438 20.078 1 50.62 103 ALA B CA 1
ATOM 2974 C C . ALA B 1 103 ? -10.5 28.891 19.578 1 50.62 103 ALA B C 1
ATOM 2976 O O . ALA B 1 103 ? -11.391 29.656 19.219 1 50.62 103 ALA B O 1
ATOM 2977 N N . THR B 1 104 ? -10.492 28.016 18.734 1 54.72 104 THR B N 1
ATOM 2978 C CA . THR B 1 104 ? -11.836 27.562 18.422 1 54.72 104 THR B CA 1
ATOM 2979 C C . THR B 1 104 ? -12.258 26.422 19.344 1 54.72 104 THR B C 1
ATOM 2981 O O . THR B 1 104 ? -11.438 25.562 19.688 1 54.72 104 THR B O 1
ATOM 2984 N N . ASP B 1 105 ? -13.43 26.641 20.031 1 59.84 105 ASP B N 1
ATOM 2985 C CA . ASP B 1 105 ? -14.031 25.609 20.875 1 59.84 105 ASP B CA 1
ATOM 2986 C C . ASP B 1 105 ? -14.273 24.328 20.078 1 59.84 105 ASP B C 1
ATOM 2988 O O . ASP B 1 105 ? -14.234 23.234 20.641 1 59.84 105 ASP B O 1
ATOM 2992 N N . THR B 1 106 ? -14.523 24.656 18.734 1 77 106 THR B N 1
ATOM 2993 C CA . THR B 1 106 ? -14.797 23.516 17.891 1 77 106 THR B CA 1
ATOM 2994 C C . THR B 1 106 ? -13.953 23.578 16.609 1 77 106 THR B C 1
ATOM 2996 O O . THR B 1 106 ? -13.578 24.656 16.156 1 77 106 THR B O 1
ATOM 2999 N N . MET B 1 107 ? -13.57 22.453 16.172 1 85.62 107 MET B N 1
ATOM 3000 C CA . MET B 1 107 ? -12.836 22.406 14.914 1 85.62 107 MET B CA 1
ATOM 3001 C C . MET B 1 107 ? -13.695 22.953 13.766 1 85.62 107 MET B C 1
ATOM 3003 O O . MET B 1 107 ? -14.812 22.469 13.547 1 85.62 107 MET B O 1
ATOM 3007 N N . PRO B 1 108 ? -13.18 23.984 13.07 1 89.81 108 PRO B N 1
ATOM 3008 C CA . PRO B 1 108 ? -13.945 24.516 11.938 1 89.81 108 PRO B CA 1
ATOM 3009 C C . PRO B 1 108 ? -14.266 23.453 10.883 1 89.81 108 PRO B C 1
ATOM 3011 O O . PRO B 1 108 ? -13.5 22.5 10.719 1 89.81 108 PRO B O 1
ATOM 3014 N N . THR B 1 109 ? -15.375 23.656 10.133 1 91 109 THR B N 1
ATOM 3015 C CA . THR B 1 109 ? -15.844 22.688 9.156 1 91 109 THR B CA 1
ATOM 3016 C C . THR B 1 109 ? -15.125 22.875 7.82 1 91 109 THR B C 1
ATOM 3018 O O . THR B 1 109 ? -15.383 22.125 6.867 1 91 109 THR B O 1
ATOM 3021 N N . ARG B 1 110 ? -14.281 23.875 7.797 1 94 110 ARG B N 1
ATOM 3022 C CA . ARG B 1 110 ? -13.383 24.094 6.672 1 94 110 ARG B CA 1
ATOM 3023 C C . ARG B 1 110 ? -12.016 24.594 7.145 1 94 110 ARG B C 1
ATOM 3025 O O . ARG B 1 110 ? -11.867 25 8.297 1 94 110 ARG B O 1
ATOM 3032 N N . LEU B 1 111 ? -11.086 24.516 6.262 1 94.19 111 LEU B N 1
ATOM 3033 C CA . LEU B 1 111 ? -9.742 24.969 6.629 1 94.19 111 LEU B CA 1
ATOM 3034 C C . LEU B 1 111 ? -9.688 26.5 6.707 1 94.19 111 LEU B C 1
ATOM 3036 O O . LEU B 1 111 ? -10.016 27.172 5.738 1 94.19 111 LEU B O 1
ATOM 3040 N N . LEU B 1 112 ? -9.305 27 7.816 1 91.81 112 LEU B N 1
ATOM 3041 C CA . LEU B 1 112 ? -9.094 28.422 8.008 1 91.81 112 LEU B CA 1
ATOM 3042 C C . LEU B 1 112 ? -7.609 28.766 7.984 1 91.81 112 LEU B C 1
ATOM 3044 O O . LEU B 1 112 ? -6.789 28.031 8.531 1 91.81 112 LEU B O 1
ATOM 3048 N N . ALA B 1 113 ? -7.336 29.812 7.336 1 90.94 113 ALA B N 1
ATOM 3049 C CA . ALA B 1 113 ? -5.961 30.297 7.242 1 90.94 113 ALA B CA 1
ATOM 3050 C C . ALA B 1 113 ? -5.766 31.547 8.078 1 90.94 113 ALA B C 1
ATOM 3052 O O . ALA B 1 113 ? -6.512 32.531 7.934 1 90.94 113 ALA B O 1
ATOM 3053 N N . GLU B 1 114 ? -4.848 31.531 8.969 1 87.56 114 GLU B N 1
ATOM 3054 C CA . GLU B 1 114 ? -4.473 32.688 9.773 1 87.56 114 GLU B CA 1
ATOM 3055 C C . GLU B 1 114 ? -3.008 33.062 9.547 1 87.56 114 GLU B C 1
ATOM 3057 O O . GLU B 1 114 ? -2.109 32.281 9.852 1 87.56 114 GLU B O 1
ATOM 3062 N N . PHE B 1 115 ? -2.848 34.219 9.07 1 87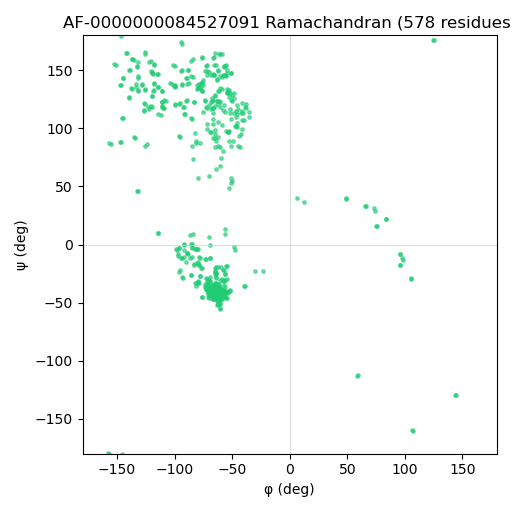.06 115 PHE B N 1
ATOM 3063 C CA . PHE B 1 115 ? -1.488 34.719 8.859 1 87.06 115 PHE B CA 1
ATOM 3064 C C . PHE B 1 115 ? -0.866 35.156 10.172 1 87.06 115 PHE B C 1
ATOM 3066 O O . PHE B 1 115 ? -1.534 35.781 11 1 87.06 115 PHE B O 1
ATOM 3073 N N . THR B 1 116 ? 0.314 34.75 10.352 1 84.81 116 THR B N 1
ATOM 3074 C CA . THR B 1 116 ? 1.047 35.094 11.57 1 84.81 116 THR B CA 1
ATOM 3075 C C . THR B 1 116 ? 2.535 35.281 11.273 1 84.81 116 THR B C 1
ATOM 3077 O O . THR B 1 116 ? 2.934 35.406 10.109 1 84.81 116 THR B O 1
ATOM 3080 N N . THR B 1 117 ? 3.309 35.594 12.297 1 84.62 117 THR B N 1
ATOM 3081 C CA . THR B 1 117 ? 4.762 35.656 12.203 1 84.62 117 THR B CA 1
ATOM 3082 C C . THR B 1 117 ? 5.41 34.656 13.133 1 84.62 117 THR B C 1
ATOM 3084 O O . THR B 1 117 ? 4.93 34.406 14.25 1 84.62 117 THR B O 1
ATOM 3087 N N . TRP B 1 118 ? 6.301 33.969 12.617 1 82.25 118 TRP B N 1
ATOM 3088 C CA . TRP B 1 118 ? 7.09 33 13.391 1 82.25 118 TRP B CA 1
ATOM 3089 C C . TRP B 1 118 ? 8.586 33.281 13.219 1 82.25 118 TRP B C 1
ATOM 3091 O O . TRP B 1 118 ? 9.102 33.219 12.102 1 82.25 118 TRP B O 1
ATOM 3101 N N . GLN B 1 119 ? 9.211 33.531 14.375 1 81.25 119 GLN B N 1
ATOM 3102 C CA . GLN B 1 119 ? 10.625 33.875 14.352 1 81.25 119 GLN B CA 1
ATOM 3103 C C . GLN B 1 119 ? 10.898 34.969 13.32 1 81.25 119 GLN B C 1
ATOM 3105 O O . GLN B 1 119 ? 11.789 34.844 12.477 1 81.25 119 GLN B O 1
ATOM 3110 N N . ASP B 1 120 ? 10.039 36 13.156 1 83.38 120 ASP B N 1
ATOM 3111 C CA . ASP B 1 120 ? 10.148 37.219 12.367 1 83.38 120 ASP B CA 1
ATOM 3112 C C . ASP B 1 120 ? 9.961 36.938 10.883 1 83.38 120 ASP B C 1
ATOM 3114 O O . ASP B 1 120 ? 10.508 37.656 10.031 1 83.38 120 ASP B O 1
ATOM 3118 N N . ALA B 1 121 ? 9.445 35.812 10.617 1 85.94 121 ALA B N 1
ATOM 3119 C CA . ALA B 1 121 ? 9.141 35.469 9.227 1 85.94 121 ALA B CA 1
ATOM 3120 C C . ALA B 1 121 ? 7.656 35.188 9.047 1 85.94 121 ALA B C 1
ATOM 3122 O O . ALA B 1 121 ? 6.992 34.719 9.969 1 85.94 121 ALA B O 1
ATOM 3123 N N . PRO B 1 122 ? 7.195 35.5 7.844 1 88.69 122 PRO B N 1
ATOM 3124 C CA . PRO B 1 122 ? 5.773 35.25 7.594 1 88.69 122 PRO B CA 1
ATOM 3125 C C . PRO B 1 122 ? 5.41 33.75 7.707 1 88.69 122 PRO B C 1
ATOM 3127 O O . PRO B 1 122 ? 6.137 32.906 7.203 1 88.69 122 PRO B O 1
ATOM 3130 N N . ALA B 1 123 ? 4.371 33.438 8.422 1 91 123 ALA B N 1
ATOM 3131 C CA . ALA B 1 123 ? 3.881 32.094 8.617 1 91 123 ALA B CA 1
ATOM 3132 C C . ALA B 1 123 ? 2.361 32.031 8.5 1 91 123 ALA B C 1
ATOM 3134 O O . ALA B 1 123 ? 1.688 33.062 8.555 1 91 123 ALA B O 1
ATOM 3135 N N . LEU B 1 124 ? 1.894 30.875 8.258 1 91.62 124 LEU B N 1
ATOM 3136 C CA . LEU B 1 124 ? 0.466 30.609 8.133 1 91.62 124 LEU B CA 1
ATOM 3137 C C . LEU B 1 124 ? 0.054 29.453 9.031 1 91.62 124 LEU B C 1
ATOM 3139 O O . LEU B 1 124 ? 0.779 28.453 9.148 1 91.62 124 LEU B O 1
ATOM 3143 N N . VAL B 1 125 ? -1.09 29.625 9.688 1 91.62 125 VAL B N 1
ATOM 3144 C CA . VAL B 1 125 ? -1.666 28.516 10.453 1 91.62 125 VAL B CA 1
ATOM 3145 C C . VAL B 1 125 ? -2.941 28.031 9.773 1 91.62 125 VAL B C 1
ATOM 3147 O O . VAL B 1 125 ? -3.877 28.797 9.562 1 91.62 125 VAL B O 1
ATOM 3150 N N . LEU B 1 126 ? -2.932 26.828 9.391 1 93.44 126 LEU B N 1
ATOM 3151 C CA . LEU B 1 126 ? -4.129 26.188 8.852 1 93.44 126 LEU B CA 1
ATOM 3152 C C . LEU B 1 126 ? -4.816 25.328 9.906 1 93.44 126 LEU B C 1
ATOM 3154 O O . LEU B 1 126 ? -4.23 24.375 10.414 1 93.44 126 LEU B O 1
ATOM 3158 N N . THR B 1 127 ? -6.059 25.688 10.18 1 92.94 127 THR B N 1
ATOM 3159 C CA . THR B 1 127 ? -6.801 24.984 11.219 1 92.94 127 THR B CA 1
ATOM 3160 C C . THR B 1 127 ? -8.188 24.578 10.727 1 92.94 127 THR B C 1
ATOM 3162 O O . THR B 1 127 ? -8.898 25.391 10.125 1 92.94 127 THR B O 1
ATOM 3165 N N . GLY B 1 128 ? -8.594 23.312 10.961 1 93.06 128 GLY B N 1
ATOM 3166 C CA . GLY B 1 128 ? -9.953 22.906 10.633 1 93.06 128 GLY B CA 1
ATOM 3167 C C . GLY B 1 128 ? -10 21.703 9.711 1 93.06 128 GLY B C 1
ATOM 3168 O O . GLY B 1 128 ? -8.961 21.172 9.312 1 93.06 128 GLY B O 1
ATOM 3169 N N . GLN B 1 129 ? -11.234 21.219 9.43 1 94.38 129 GLN B N 1
ATOM 3170 C CA . GLN B 1 129 ? -11.445 20.141 8.477 1 94.38 129 GLN B CA 1
ATOM 3171 C C . GLN B 1 129 ? -11.07 20.578 7.062 1 94.38 129 GLN B C 1
ATOM 3173 O O . GLN B 1 129 ? -11.203 21.75 6.715 1 94.38 129 GLN B O 1
ATOM 3178 N N . ILE B 1 130 ? -10.562 19.703 6.301 1 96.44 130 ILE B N 1
ATOM 3179 C CA . ILE B 1 130 ? -10.312 19.969 4.887 1 96.44 130 ILE B CA 1
ATOM 3180 C C . ILE B 1 130 ? -11.578 19.703 4.082 1 96.44 130 ILE B C 1
ATOM 3182 O O . ILE B 1 130 ? -11.93 18.562 3.822 1 96.44 130 ILE B O 1
ATOM 3186 N N . ALA B 1 131 ? -12.18 20.75 3.635 1 94.88 131 ALA B N 1
ATOM 3187 C CA . ALA B 1 131 ? -13.445 20.625 2.918 1 94.88 131 ALA B CA 1
ATOM 3188 C C . ALA B 1 131 ? -13.234 20.703 1.408 1 94.88 131 ALA B C 1
ATOM 3190 O O . ALA B 1 131 ? -12.273 21.328 0.942 1 94.88 131 ALA B O 1
ATOM 3191 N N . PRO B 1 132 ? -14.172 20.062 0.659 1 94.19 132 PRO B N 1
ATOM 3192 C CA . PR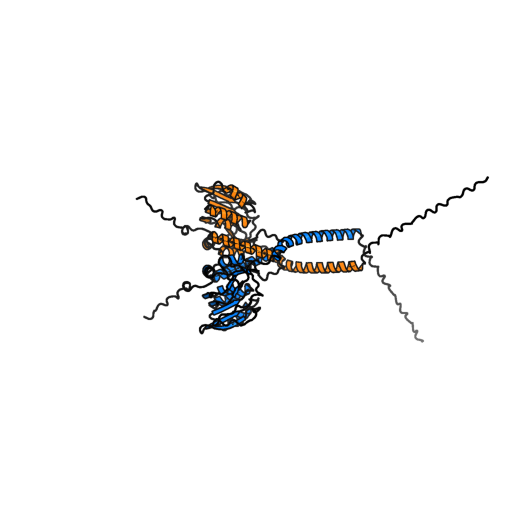O B 1 132 ? -14.102 20.25 -0.791 1 94.19 132 PRO B CA 1
ATOM 3193 C C . PRO B 1 132 ? -14.117 21.734 -1.187 1 94.19 132 PRO B C 1
ATOM 3195 O O . PRO B 1 132 ? -14.914 22.5 -0.663 1 94.19 132 PRO B O 1
ATOM 3198 N N . GLY B 1 133 ? -13.172 22.172 -2.053 1 95.69 133 GLY B N 1
ATOM 3199 C CA . GLY B 1 133 ? -13.094 23.562 -2.506 1 95.69 133 GLY B CA 1
ATOM 3200 C C . GLY B 1 133 ? -12.062 24.375 -1.75 1 95.69 133 GLY B C 1
ATOM 3201 O O . GLY B 1 133 ? -11.711 25.469 -2.172 1 95.69 133 GLY B O 1
ATOM 3202 N N . ASP B 1 134 ? -11.562 23.844 -0.627 1 96.81 134 ASP B N 1
ATOM 3203 C CA . ASP B 1 134 ? -10.609 24.594 0.198 1 96.81 134 ASP B CA 1
ATOM 3204 C C . ASP B 1 134 ? -9.336 24.906 -0.581 1 96.81 134 ASP B C 1
ATOM 3206 O O . ASP B 1 134 ? -8.734 25.969 -0.388 1 96.81 134 ASP B O 1
ATOM 3210 N N . ALA B 1 135 ? -8.938 23.984 -1.468 1 97.12 135 ALA B N 1
ATOM 3211 C CA . ALA B 1 135 ? -7.707 24.219 -2.223 1 97.12 135 ALA B CA 1
ATOM 3212 C C . ALA B 1 135 ? -7.82 25.469 -3.094 1 97.12 135 ALA B C 1
ATOM 3214 O O . ALA B 1 135 ? -6.945 26.328 -3.07 1 97.12 135 ALA B O 1
ATOM 3215 N N . ALA B 1 136 ? -8.859 25.531 -3.84 1 94.69 136 ALA B N 1
ATOM 3216 C CA . ALA B 1 136 ? -9.078 26.672 -4.723 1 94.69 136 ALA B CA 1
ATOM 3217 C C . ALA B 1 136 ? -9.219 27.969 -3.918 1 94.69 136 ALA B C 1
ATOM 3219 O O . ALA B 1 136 ? -8.672 29 -4.297 1 94.69 136 ALA B O 1
ATOM 3220 N N . ARG B 1 137 ? -9.969 27.906 -2.855 1 93.69 137 ARG B N 1
ATOM 3221 C CA . ARG B 1 137 ? -10.188 29.078 -2.01 1 93.69 137 ARG B CA 1
ATOM 3222 C C . ARG B 1 137 ? -8.875 29.578 -1.417 1 93.69 137 ARG B C 1
ATOM 3224 O O . ARG B 1 137 ? -8.586 30.781 -1.454 1 93.69 137 ARG B O 1
ATOM 3231 N N . LEU B 1 138 ? -8.07 28.703 -0.868 1 92 138 LEU B N 1
ATOM 3232 C CA . LEU B 1 138 ? -6.824 29.062 -0.207 1 92 138 LEU B CA 1
ATOM 3233 C C . LEU B 1 138 ? -5.797 29.562 -1.221 1 92 138 LEU B C 1
ATOM 3235 O O . LEU B 1 138 ? -4.98 30.438 -0.91 1 92 138 LEU B O 1
ATOM 3239 N N . ALA B 1 139 ? -5.77 28.953 -2.387 1 88.5 139 ALA B N 1
ATOM 3240 C CA . ALA B 1 139 ? -4.863 29.406 -3.436 1 88.5 139 ALA B CA 1
ATOM 3241 C C . ALA B 1 139 ? -5.094 30.891 -3.746 1 88.5 139 ALA B C 1
ATOM 3243 O O . ALA B 1 139 ? -4.137 31.641 -3.977 1 88.5 139 ALA B O 1
ATOM 3244 N N . GLU B 1 140 ? -6.277 31.266 -3.771 1 82.88 140 GLU B N 1
ATOM 3245 C CA . GLU B 1 140 ? -6.621 32.656 -4.023 1 82.88 140 GLU B CA 1
ATOM 3246 C C . GLU B 1 140 ? -6.148 33.562 -2.889 1 82.88 140 GLU B C 1
ATOM 3248 O O . GLU B 1 140 ? -5.684 34.688 -3.129 1 82.88 140 GLU B O 1
ATOM 3253 N N . GLU B 1 141 ? -6.188 33.062 -1.71 1 77.88 141 GLU B N 1
ATOM 3254 C CA . GLU B 1 141 ? -5.836 33.812 -0.521 1 77.88 141 GLU B CA 1
ATOM 3255 C C . GLU B 1 141 ? -4.324 33.906 -0.336 1 77.88 141 GLU B C 1
ATOM 3257 O O . GLU B 1 141 ? -3.799 34.906 0.148 1 77.88 141 GLU B O 1
ATOM 3262 N N . LEU B 1 142 ? -3.578 32.812 -0.763 1 76.5 142 LEU B N 1
ATOM 3263 C CA . LEU B 1 142 ? -2.168 32.656 -0.426 1 76.5 142 LEU B CA 1
ATOM 3264 C C . LEU B 1 142 ? -1.279 33.188 -1.555 1 76.5 142 LEU B C 1
ATOM 3266 O O . LEU B 1 142 ? -0.1 33.469 -1.338 1 76.5 142 LEU B O 1
ATOM 3270 N N . THR B 1 143 ? -1.712 33.281 -2.693 1 68.12 143 THR B N 1
ATOM 3271 C CA . THR B 1 143 ? -0.907 33.625 -3.85 1 68.12 143 THR B CA 1
ATOM 3272 C C . THR B 1 143 ? -0.317 35.031 -3.672 1 68.12 143 THR B C 1
ATOM 3274 O O . THR B 1 143 ? 0.764 35.344 -4.188 1 68.12 143 THR B O 1
ATOM 3277 N N . LEU B 1 144 ? -0.745 35.844 -2.906 1 64.5 144 LEU B N 1
ATOM 3278 C CA . LEU B 1 144 ? -0.264 37.219 -2.852 1 64.5 144 LEU B CA 1
ATOM 3279 C C . LEU B 1 144 ? 0.967 37.312 -1.958 1 64.5 144 LEU B C 1
ATOM 3281 O O . LEU B 1 144 ? 1.851 38.125 -2.211 1 64.5 144 LEU B O 1
ATOM 3285 N N . GLU B 1 145 ? 1.271 36.531 -0.979 1 73.56 145 GLU B N 1
ATOM 3286 C CA . GLU B 1 145 ? 2.414 36.531 -0.071 1 73.56 145 GLU B CA 1
ATOM 3287 C C . GLU B 1 145 ? 2.625 35.125 0.523 1 73.56 145 GLU B C 1
ATOM 3289 O O . GLU B 1 145 ? 2.113 34.844 1.603 1 73.56 145 GLU B O 1
ATOM 3294 N N . PRO B 1 146 ? 3.395 34.344 -0.258 1 78.75 146 PRO B N 1
ATOM 3295 C CA . PRO B 1 146 ? 3.555 33 0.255 1 78.75 146 PRO B CA 1
ATOM 3296 C C . PRO B 1 146 ? 4.309 32.938 1.582 1 78.75 146 PRO B C 1
ATOM 3298 O O . PRO B 1 146 ? 5.305 33.656 1.755 1 78.75 146 PRO B O 1
ATOM 3301 N N . PRO B 1 147 ? 3.717 32.281 2.543 1 88.94 147 PRO B N 1
ATOM 3302 C CA . PRO B 1 147 ? 4.438 32.094 3.805 1 88.94 147 PRO B CA 1
ATOM 3303 C C . PRO B 1 147 ? 5.699 31.234 3.643 1 88.94 147 PRO B C 1
ATOM 3305 O O . PRO B 1 147 ? 5.836 30.516 2.654 1 88.94 147 PRO B O 1
ATOM 3308 N N . LEU B 1 148 ? 6.586 31.469 4.52 1 93.06 148 LEU B N 1
ATOM 3309 C CA . LEU B 1 148 ? 7.773 30.625 4.527 1 93.06 148 LEU B CA 1
ATOM 3310 C C . LEU B 1 148 ? 7.473 29.281 5.172 1 93.06 148 LEU B C 1
ATOM 3312 O O . LEU B 1 148 ? 8.125 28.281 4.855 1 93.06 148 LEU B O 1
ATOM 3316 N N . ARG B 1 149 ? 6.449 29.344 6.09 1 94.12 149 ARG B N 1
ATOM 3317 C CA . ARG B 1 149 ? 6.105 28.141 6.848 1 94.12 149 ARG B CA 1
ATOM 3318 C C . ARG B 1 149 ? 4.605 28.062 7.109 1 94.12 149 ARG B C 1
ATOM 3320 O O . ARG B 1 149 ? 3.963 29.094 7.355 1 94.12 149 ARG B O 1
ATOM 3327 N N . VAL B 1 150 ? 4.082 26.891 7.066 1 95 150 VAL B N 1
ATOM 3328 C CA . VAL B 1 150 ? 2.68 26.656 7.391 1 95 150 VAL B CA 1
ATOM 3329 C C . VAL B 1 150 ? 2.582 25.688 8.578 1 95 150 VAL B C 1
ATOM 3331 O O . VAL B 1 150 ? 3.211 24.641 8.578 1 95 150 VAL B O 1
ATOM 3334 N N . PHE B 1 151 ? 1.861 26.078 9.562 1 94.69 151 PHE B N 1
ATOM 3335 C CA . PHE B 1 151 ? 1.534 25.203 10.695 1 94.69 151 PHE B CA 1
ATOM 3336 C C . PHE B 1 151 ? 0.196 24.516 10.469 1 94.69 151 PHE B C 1
ATOM 3338 O O . PHE B 1 151 ? -0.766 25.141 10.016 1 94.69 151 PHE B O 1
ATOM 3345 N N . LEU B 1 152 ? 0.145 23.25 10.805 1 95.88 152 LEU B N 1
ATOM 3346 C CA . LEU B 1 152 ? -1.039 22.453 10.508 1 95.88 152 LEU B CA 1
ATOM 3347 C C . LEU B 1 152 ? -1.729 22 11.789 1 95.88 152 LEU B C 1
ATOM 3349 O O . LEU B 1 152 ? -1.07 21.516 12.719 1 95.88 152 LEU B O 1
ATOM 3353 N N . ASN B 1 153 ? -3.035 22.109 11.836 1 94.12 153 ASN B N 1
ATOM 3354 C CA . ASN B 1 153 ? -3.938 21.625 12.875 1 94.12 153 ASN B CA 1
ATOM 3355 C C . ASN B 1 153 ? -5.277 21.188 12.289 1 94.12 153 ASN B C 1
ATOM 3357 O O . ASN B 1 153 ? -6.23 21.969 12.266 1 94.12 153 ASN B O 1
ATOM 3361 N N . SER B 1 154 ? -5.34 19.938 11.898 1 94.88 154 SER B N 1
ATOM 3362 C CA . SER B 1 154 ? -6.484 19.5 11.102 1 94.88 154 SER B CA 1
ATOM 3363 C C . SER B 1 154 ? -6.848 18.047 11.406 1 94.88 154 SER B C 1
ATOM 3365 O O . SER B 1 154 ? -5.965 17.188 11.5 1 94.88 154 SER B O 1
ATOM 3367 N N . PRO B 1 155 ? -8.117 17.75 11.523 1 94.38 155 PRO B N 1
ATOM 3368 C CA . PRO B 1 155 ? -8.555 16.359 11.648 1 94.38 155 PRO B CA 1
ATOM 3369 C C . PRO B 1 155 ? -8.609 15.625 10.305 1 94.38 155 PRO B C 1
ATOM 3371 O O . PRO B 1 155 ? -8.93 14.438 10.258 1 94.38 155 PRO B O 1
ATOM 3374 N N . GLY B 1 156 ? -8.344 16.312 9.227 1 95.12 156 GLY B N 1
ATOM 3375 C CA . GLY B 1 156 ? -8.391 15.695 7.906 1 95.12 156 GLY B CA 1
ATOM 3376 C C . GLY B 1 156 ? -9.594 16.109 7.094 1 95.12 156 GLY B C 1
ATOM 3377 O O . GLY B 1 156 ? -10.094 17.234 7.242 1 95.12 156 GLY B O 1
ATOM 3378 N N . GLY B 1 157 ? -9.969 15.297 6.059 1 94.31 157 GLY B N 1
ATOM 3379 C CA . GLY B 1 157 ? -11.086 15.609 5.188 1 94.31 157 GLY B CA 1
ATOM 3380 C C . GLY B 1 157 ? -10.852 15.203 3.744 1 94.31 157 GLY B C 1
ATOM 3381 O O . GLY B 1 157 ? -10.477 14.062 3.467 1 94.31 157 GLY B O 1
ATOM 3382 N N . SER B 1 158 ? -11.094 16.156 2.846 1 94.75 158 SER B N 1
ATOM 3383 C CA . SER B 1 158 ? -11.016 15.891 1.412 1 94.75 158 SER B CA 1
ATOM 3384 C C . SER B 1 158 ? -9.586 15.578 0.983 1 94.75 158 SER B C 1
ATOM 3386 O O . SER B 1 158 ? -8.719 16.453 1 1 94.75 158 SER B O 1
ATOM 3388 N N . VAL B 1 159 ? -9.43 14.375 0.499 1 96.81 159 VAL B N 1
ATOM 3389 C CA . VAL B 1 159 ? -8.109 13.938 0.053 1 96.81 159 VAL B CA 1
ATOM 3390 C C . VAL B 1 159 ? -7.672 14.758 -1.159 1 96.81 159 VAL B C 1
ATOM 3392 O O . VAL B 1 159 ? -6.535 15.227 -1.224 1 96.81 159 VAL B O 1
ATOM 3395 N N . ALA B 1 160 ? -8.578 15.023 -2.08 1 95.62 160 ALA B N 1
ATOM 3396 C CA . ALA B 1 160 ? -8.266 15.766 -3.297 1 95.62 160 ALA B CA 1
ATOM 3397 C C . ALA B 1 160 ? -7.785 17.172 -2.969 1 95.62 160 ALA B C 1
ATOM 3399 O O . ALA B 1 160 ? -6.82 17.672 -3.562 1 95.62 160 ALA B O 1
ATOM 3400 N N . ASP B 1 161 ? -8.422 17.797 -2.043 1 96.75 161 ASP B N 1
ATOM 3401 C CA . ASP B 1 161 ? -8.039 19.156 -1.664 1 96.75 161 ASP B CA 1
ATOM 3402 C C . ASP B 1 161 ? -6.715 19.156 -0.902 1 96.75 161 ASP B C 1
ATOM 3404 O O . ASP B 1 161 ? -5.91 20.078 -1.054 1 96.75 161 ASP B O 1
ATOM 3408 N N . ALA B 1 162 ? -6.5 18.172 -0.112 1 98.12 162 ALA B N 1
ATOM 3409 C CA . ALA B 1 162 ? -5.227 18.062 0.594 1 98.12 162 ALA B CA 1
ATOM 3410 C C . ALA B 1 162 ? -4.062 17.953 -0.388 1 98.12 162 ALA B C 1
ATOM 3412 O O . ALA B 1 162 ? -3.043 18.625 -0.226 1 98.12 162 ALA B O 1
ATOM 3413 N N . LEU B 1 163 ? -4.219 17.109 -1.376 1 98.31 163 LEU B N 1
ATOM 3414 C CA . LEU B 1 163 ? -3.172 16.953 -2.375 1 98.31 163 LEU B CA 1
ATOM 3415 C C . LEU B 1 163 ? -2.938 18.25 -3.143 1 98.31 163 LEU B C 1
ATOM 3417 O O . LEU B 1 163 ? -1.791 18.625 -3.396 1 98.31 163 LEU B O 1
ATOM 3421 N N . ALA B 1 164 ? -4.004 18.891 -3.518 1 97.88 164 ALA B N 1
ATOM 3422 C CA . ALA B 1 164 ? -3.898 20.141 -4.273 1 97.88 164 ALA B CA 1
ATOM 3423 C C . ALA B 1 164 ? -3.203 21.219 -3.453 1 97.88 164 ALA B C 1
ATOM 3425 O O . ALA B 1 164 ? -2.367 21.969 -3.975 1 97.88 164 ALA B O 1
ATOM 3426 N N . ILE B 1 165 ? -3.545 21.359 -2.209 1 97.19 165 ILE B N 1
ATOM 3427 C CA . ILE B 1 165 ? -2.889 22.312 -1.321 1 97.19 165 ILE B CA 1
ATOM 3428 C C . ILE B 1 165 ? -1.404 21.984 -1.209 1 97.19 165 ILE B C 1
ATOM 3430 O O . ILE B 1 165 ? -0.551 22.859 -1.3 1 97.19 165 ILE B O 1
ATOM 3434 N N . GLY B 1 166 ? -1.163 20.719 -1.008 1 97.88 166 GLY B N 1
ATOM 3435 C CA . GLY B 1 166 ? 0.222 20.281 -0.944 1 97.88 166 GLY B CA 1
ATOM 3436 C C . GLY B 1 166 ? 1.016 20.625 -2.189 1 97.88 166 GLY B C 1
ATOM 3437 O O . GLY B 1 166 ? 2.16 21.078 -2.098 1 97.88 166 GLY B O 1
ATOM 3438 N N . ASP B 1 167 ? 0.427 20.391 -3.361 1 97.12 167 ASP B N 1
ATOM 3439 C CA . ASP B 1 167 ? 1.085 20.734 -4.621 1 97.12 167 ASP B CA 1
ATOM 3440 C C . ASP B 1 167 ? 1.48 22.203 -4.66 1 97.12 167 ASP B C 1
ATOM 3442 O O . ASP B 1 167 ? 2.596 22.547 -5.062 1 97.12 167 ASP B O 1
ATOM 3446 N N . TRP B 1 168 ? 0.591 23.016 -4.27 1 94.31 168 TRP B N 1
ATOM 3447 C CA . TRP B 1 168 ? 0.844 24.453 -4.254 1 94.31 168 TRP B CA 1
ATOM 3448 C C . TRP B 1 168 ? 1.965 24.797 -3.277 1 94.31 168 TRP B C 1
ATOM 3450 O O . TRP B 1 168 ? 2.855 25.578 -3.6 1 94.31 168 TRP B O 1
ATOM 3460 N N . LEU B 1 169 ? 1.95 24.266 -2.102 1 95.25 169 LEU B N 1
ATOM 3461 C CA . LEU B 1 169 ? 2.963 24.562 -1.09 1 95.25 169 LEU B CA 1
ATOM 3462 C C . LEU B 1 169 ? 4.344 24.125 -1.567 1 95.25 169 LEU B C 1
ATOM 3464 O O . LEU B 1 169 ? 5.324 24.844 -1.385 1 95.25 169 LEU B O 1
ATOM 3468 N N . ARG B 1 170 ? 4.371 22.953 -2.143 1 96.62 170 ARG B N 1
ATOM 3469 C CA . ARG B 1 170 ? 5.645 22.438 -2.631 1 96.62 170 ARG B CA 1
ATOM 3470 C C . ARG B 1 170 ? 6.211 23.328 -3.734 1 96.62 170 ARG B C 1
ATOM 3472 O O . ARG B 1 170 ? 7.402 23.641 -3.734 1 96.62 170 ARG B O 1
ATOM 3479 N N . GLU B 1 171 ? 5.395 23.688 -4.668 1 94.06 171 GLU B N 1
ATOM 3480 C CA . GLU B 1 171 ? 5.816 24.562 -5.766 1 94.06 171 GLU B CA 1
ATOM 3481 C C . GLU B 1 171 ? 6.332 25.891 -5.242 1 94.06 171 GLU B C 1
ATOM 3483 O O . GLU B 1 171 ? 7.266 26.469 -5.805 1 94.06 171 GLU B O 1
ATOM 3488 N N . ALA B 1 172 ? 5.844 26.375 -4.113 1 92.75 172 ALA B N 1
ATOM 3489 C CA . ALA B 1 172 ? 6.203 27.672 -3.537 1 92.75 172 ALA B CA 1
ATOM 3490 C C . ALA B 1 172 ? 7.406 27.547 -2.607 1 92.75 172 ALA B C 1
ATOM 3492 O O . ALA B 1 172 ? 7.926 28.547 -2.111 1 92.75 172 ALA B O 1
ATOM 3493 N N . GLY B 1 173 ? 7.801 26.266 -2.375 1 94.62 173 GLY B N 1
ATOM 3494 C CA . GLY B 1 173 ? 8.969 26.047 -1.528 1 94.62 173 GLY B CA 1
ATOM 3495 C C . GLY B 1 173 ? 8.688 26.312 -0.059 1 94.62 173 GLY B C 1
ATOM 3496 O O . GLY B 1 173 ? 9.578 26.734 0.681 1 94.62 173 GLY B O 1
ATOM 3497 N N . VAL B 1 174 ? 7.496 26.094 0.413 1 95 174 VAL B N 1
ATOM 3498 C CA . VAL B 1 174 ? 7.059 26.391 1.771 1 95 174 VAL B CA 1
ATOM 3499 C C . VAL B 1 174 ? 7.398 25.234 2.695 1 95 174 VAL B C 1
ATOM 3501 O O . VAL B 1 174 ? 7.305 24.062 2.295 1 95 174 VAL B O 1
ATOM 3504 N N . ASP B 1 175 ? 7.762 25.516 3.975 1 96.12 175 ASP B N 1
ATOM 3505 C CA . ASP B 1 175 ? 7.969 24.5 5 1 96.12 175 ASP B CA 1
ATOM 3506 C C . ASP B 1 175 ? 6.668 24.188 5.73 1 96.12 175 ASP B C 1
ATOM 3508 O O . ASP B 1 175 ? 5.773 25.031 5.816 1 96.12 175 ASP B O 1
ATOM 3512 N N . THR B 1 176 ? 6.547 22.969 6.188 1 97.31 176 THR B N 1
ATOM 3513 C CA . THR B 1 176 ? 5.402 22.594 7.012 1 97.31 176 THR B CA 1
ATOM 3514 C C . THR B 1 176 ? 5.852 22.219 8.422 1 97.31 176 THR B C 1
ATOM 3516 O O . THR B 1 176 ? 6.941 21.672 8.609 1 97.31 176 THR B O 1
ATOM 3519 N N . ALA B 1 177 ? 4.977 22.531 9.367 1 95.5 177 ALA B N 1
ATOM 3520 C CA . ALA B 1 177 ? 5.348 22.312 10.766 1 95.5 177 ALA B CA 1
ATOM 3521 C C . ALA B 1 177 ? 4.117 22.031 11.625 1 95.5 177 ALA B C 1
ATOM 3523 O O . ALA B 1 177 ? 3 22.406 11.25 1 95.5 177 ALA B O 1
ATOM 3524 N N . MET B 1 178 ? 4.375 21.328 12.711 1 94.44 178 MET B N 1
ATOM 3525 C CA . MET B 1 178 ? 3.377 21.062 13.742 1 94.44 178 MET B CA 1
ATOM 3526 C C . MET B 1 178 ? 3.951 21.328 15.133 1 94.44 178 MET B C 1
ATOM 3528 O O . MET B 1 178 ? 5.098 20.984 15.414 1 94.44 178 MET B O 1
ATOM 3532 N N . THR B 1 179 ? 3.193 21.969 15.93 1 91.25 179 THR B N 1
ATOM 3533 C CA . THR B 1 179 ? 3.568 22.188 17.328 1 91.25 179 THR B CA 1
ATOM 3534 C C . THR B 1 179 ? 2.99 21.094 18.203 1 91.25 179 THR B C 1
ATOM 3536 O O . THR B 1 179 ? 2.186 20.266 17.75 1 91.25 179 THR B O 1
ATOM 3539 N N . GLN B 1 180 ? 3.311 21.016 19.422 1 88.75 180 GLN B N 1
ATOM 3540 C CA . GLN B 1 180 ? 3.08 19.922 20.375 1 88.75 180 GLN B CA 1
ATOM 3541 C C . GLN B 1 180 ? 1.595 19.594 20.469 1 88.75 180 GLN B C 1
ATOM 3543 O O . GLN B 1 180 ? 1.223 18.438 20.672 1 88.75 180 GLN B O 1
ATOM 3548 N N . SER B 1 181 ? 0.71 20.578 20.391 1 88.12 181 SER B N 1
ATOM 3549 C CA . SER B 1 181 ? -0.711 20.344 20.625 1 88.12 181 SER B CA 1
ATOM 3550 C C . SER B 1 181 ? -1.466 20.141 19.312 1 88.12 181 SER B C 1
ATOM 3552 O O . SER B 1 181 ? -2.676 19.906 19.328 1 88.12 181 SER B O 1
ATOM 3554 N N . ASP B 1 182 ? -0.8 20.25 18.203 1 91.69 182 ASP B N 1
ATOM 3555 C CA . ASP B 1 182 ? -1.447 20.141 16.906 1 91.69 182 ASP B CA 1
ATOM 3556 C C . ASP B 1 182 ? -1.813 18.688 16.594 1 91.69 182 ASP B C 1
ATOM 3558 O O . ASP B 1 182 ? -1.186 17.766 17.109 1 91.69 182 ASP B O 1
ATOM 3562 N N . ILE B 1 183 ? -2.898 18.547 15.828 1 93 183 ILE B N 1
ATOM 3563 C CA . ILE B 1 183 ? -3.268 17.266 15.266 1 93 183 ILE B CA 1
ATOM 3564 C C . ILE B 1 183 ? -3.24 17.328 13.734 1 93 183 ILE B C 1
ATOM 3566 O O . ILE B 1 183 ? -3.566 18.375 13.156 1 93 183 ILE B O 1
ATOM 3570 N N . CYS B 1 184 ? -2.777 16.406 13.078 1 96.88 184 CYS B N 1
ATOM 3571 C CA . CYS B 1 184 ? -2.771 16.203 11.633 1 96.88 184 CYS B CA 1
ATOM 3572 C C . CYS B 1 184 ? -3.168 14.781 11.273 1 96.88 184 CYS B C 1
ATOM 3574 O O . CYS B 1 184 ? -2.307 13.914 11.125 1 96.88 184 CYS B O 1
ATOM 3576 N N . LEU B 1 185 ? -4.445 14.562 11.055 1 96.12 185 LEU B N 1
ATOM 3577 C CA . LEU B 1 185 ? -5.023 13.227 10.945 1 96.12 185 LEU B CA 1
ATOM 3578 C C . LEU B 1 185 ? -5.625 13.008 9.562 1 96.12 185 LEU B C 1
ATOM 3580 O O . LEU B 1 185 ? -5.988 13.969 8.875 1 96.12 185 LEU B O 1
ATOM 3584 N N . SER B 1 186 ? -5.707 11.711 9.141 1 96.25 186 SER B N 1
ATOM 3585 C CA . SER B 1 186 ? -6.363 11.336 7.895 1 96.25 186 SER B CA 1
ATOM 3586 C C . SER B 1 186 ? -5.707 12.016 6.699 1 96.25 186 SER B C 1
ATOM 3588 O O . SER B 1 186 ? -4.5 11.891 6.488 1 96.25 186 SER B O 1
ATOM 3590 N N . ALA B 1 187 ? -6.316 12.891 6.035 1 97.5 187 ALA B N 1
ATOM 3591 C CA . ALA B 1 187 ? -5.785 13.477 4.809 1 97.5 187 ALA B CA 1
ATOM 3592 C C . ALA B 1 187 ? -4.738 14.547 5.121 1 97.5 187 ALA B C 1
ATOM 3594 O O . ALA B 1 187 ? -3.943 14.914 4.254 1 97.5 187 ALA B O 1
ATOM 3595 N N . CYS B 1 188 ? -4.664 15.062 6.309 1 97.94 188 CYS B N 1
ATOM 3596 C CA . CYS B 1 188 ? -3.809 16.188 6.703 1 97.94 188 CYS B CA 1
ATOM 3597 C C . CYS B 1 188 ? -2.34 15.852 6.477 1 97.94 188 CYS B C 1
ATOM 3599 O O . CYS B 1 188 ? -1.562 16.719 6.059 1 97.94 188 CYS B O 1
ATOM 3601 N N . PRO B 1 189 ? -1.87 14.633 6.754 1 98.88 189 PRO B N 1
ATOM 3602 C CA . PRO B 1 189 ? -0.463 14.289 6.535 1 98.88 189 PRO B CA 1
ATOM 3603 C C . PRO B 1 189 ? -0.022 14.492 5.09 1 98.88 189 PRO B C 1
ATOM 3605 O O . PRO B 1 189 ? 1.172 14.648 4.82 1 98.88 189 PRO B O 1
ATOM 3608 N N . TYR B 1 190 ? -0.937 14.508 4.164 1 98.75 190 TYR B N 1
ATOM 3609 C CA . TYR B 1 190 ? -0.55 14.766 2.779 1 98.75 190 TYR B CA 1
ATOM 3610 C C . TYR B 1 190 ? -0.136 16.219 2.59 1 98.75 190 TYR B C 1
ATOM 3612 O O . TYR B 1 190 ? 0.737 16.516 1.772 1 98.75 190 TYR B O 1
ATOM 3620 N N . ILE B 1 191 ? -0.708 17.141 3.324 1 98.69 191 ILE B N 1
ATOM 3621 C CA . ILE B 1 191 ? -0.25 18.516 3.312 1 98.69 191 ILE B CA 1
ATOM 3622 C C . ILE B 1 191 ? 1.1 18.625 4.02 1 98.69 191 ILE B C 1
ATOM 3624 O O . ILE B 1 191 ? 2.01 19.297 3.535 1 98.69 191 ILE B O 1
ATOM 3628 N N . LEU B 1 192 ? 1.229 17.938 5.152 1 98.75 192 LEU B N 1
ATOM 3629 C CA . LEU B 1 192 ? 2.5 17.906 5.867 1 98.75 192 LEU B CA 1
ATOM 3630 C C . LEU B 1 192 ? 3.631 17.453 4.953 1 98.75 192 LEU B C 1
ATOM 3632 O O . LEU B 1 192 ? 4.719 18.031 4.969 1 98.75 192 LEU B O 1
ATOM 3636 N N . ALA B 1 193 ? 3.396 16.484 4.137 1 98.81 193 ALA B N 1
ATOM 3637 C CA . ALA B 1 193 ? 4.383 15.867 3.254 1 98.81 193 ALA B CA 1
ATOM 3638 C C . ALA B 1 193 ? 4.891 16.859 2.215 1 98.81 193 ALA B C 1
ATOM 3640 O O . ALA B 1 193 ? 5.957 16.672 1.628 1 98.81 193 ALA B O 1
ATOM 3641 N N . ALA B 1 194 ? 4.188 17.891 1.98 1 98.38 194 ALA B N 1
ATOM 3642 C CA . ALA B 1 194 ? 4.48 18.812 0.887 1 98.38 194 ALA B CA 1
ATOM 3643 C C . ALA B 1 194 ? 5.602 19.781 1.27 1 98.38 194 ALA B C 1
ATOM 3645 O O . ALA B 1 194 ? 6.188 20.422 0.404 1 98.38 194 ALA B O 1
ATOM 3646 N N . GLY B 1 195 ? 5.93 19.906 2.559 1 98 195 GLY B N 1
ATOM 3647 C CA . GLY B 1 195 ? 6.961 20.828 2.998 1 98 195 GLY B CA 1
ATOM 3648 C C . GLY B 1 195 ? 8.336 20.484 2.453 1 98 195 GLY B C 1
ATOM 3649 O O . GLY B 1 195 ? 8.695 19.312 2.346 1 98 195 GLY B O 1
ATOM 3650 N N . THR B 1 196 ? 9.047 21.531 2.141 1 96.81 196 THR B N 1
ATOM 3651 C CA . THR B 1 196 ? 10.453 21.312 1.826 1 96.81 196 THR B CA 1
ATOM 3652 C C . THR B 1 196 ? 11.219 20.844 3.064 1 96.81 196 THR B C 1
ATOM 3654 O O . THR B 1 196 ? 12.023 19.922 2.992 1 96.81 196 THR B O 1
ATOM 3657 N N . GLU B 1 197 ? 10.977 21.531 4.102 1 96.44 197 GLU B N 1
ATOM 3658 C CA . GLU B 1 197 ? 11.32 21.078 5.445 1 96.44 197 GLU B CA 1
ATOM 3659 C C . GLU B 1 197 ? 10.062 20.766 6.254 1 96.44 197 GLU B C 1
ATOM 3661 O O . GLU B 1 197 ? 9.086 21.516 6.219 1 96.44 197 GLU B O 1
ATOM 3666 N N . ARG B 1 198 ? 10.07 19.625 6.883 1 98.31 198 ARG B N 1
ATOM 3667 C CA . ARG B 1 198 ? 8.922 19.125 7.629 1 98.31 198 ARG B CA 1
ATOM 3668 C C . ARG B 1 198 ? 9.281 18.859 9.086 1 98.31 198 ARG B C 1
ATOM 3670 O O . ARG B 1 198 ? 10.109 18 9.375 1 98.31 198 ARG B O 1
ATOM 3677 N N . THR B 1 199 ? 8.648 19.594 9.977 1 96.38 199 THR B N 1
ATOM 3678 C CA . THR B 1 199 ? 8.977 19.438 11.391 1 96.38 199 THR B CA 1
ATOM 3679 C C . THR B 1 199 ? 7.719 19.141 12.211 1 96.38 199 THR B C 1
ATOM 3681 O O . THR B 1 199 ? 6.672 19.75 12 1 96.38 199 THR B O 1
ATOM 3684 N N . VAL B 1 200 ? 7.812 18.125 13.102 1 96.19 200 VAL B N 1
ATOM 3685 C CA . VAL B 1 200 ? 6.742 17.734 14.008 1 96.19 200 VAL B CA 1
ATOM 3686 C C . VAL B 1 200 ? 7.27 17.719 15.445 1 96.19 200 VAL B C 1
ATOM 3688 O O . VAL B 1 200 ? 8.148 16.922 15.781 1 96.19 200 VAL B O 1
ATOM 3691 N N . GLU B 1 201 ? 6.754 18.594 16.25 1 92.81 201 GLU B N 1
ATOM 3692 C CA . GLU B 1 201 ? 7.188 18.625 17.656 1 92.81 201 GLU B CA 1
ATOM 3693 C C . GLU B 1 201 ? 6.645 17.422 18.422 1 92.81 201 GLU B C 1
ATOM 3695 O O . GLU B 1 201 ? 5.605 16.875 18.062 1 92.81 201 GLU B O 1
ATOM 3700 N N . GLU B 1 202 ? 7.383 17.078 19.5 1 91.5 202 GLU B N 1
ATOM 3701 C CA . GLU B 1 202 ? 6.918 16.016 20.375 1 91.5 202 GLU B CA 1
ATOM 3702 C C . GLU B 1 202 ? 5.559 16.359 20.984 1 91.5 202 GLU B C 1
ATOM 3704 O O . GLU B 1 202 ? 5.332 17.484 21.422 1 91.5 202 GLU B O 1
ATOM 3709 N N . GLY B 1 203 ? 4.676 15.414 20.969 1 89.5 203 GLY B N 1
ATOM 3710 C CA . GLY B 1 203 ? 3.338 15.617 21.5 1 89.5 203 GLY B CA 1
ATOM 3711 C C . GLY B 1 203 ? 2.279 15.766 20.422 1 89.5 203 GLY B C 1
ATOM 3712 O O . GLY B 1 203 ? 1.094 15.539 20.672 1 89.5 203 GLY B O 1
ATOM 3713 N N . ALA B 1 204 ? 2.686 16.281 19.281 1 92.62 204 ALA B N 1
ATOM 3714 C CA . ALA B 1 204 ? 1.757 16.375 18.156 1 92.62 204 ALA B CA 1
ATOM 3715 C C . ALA B 1 204 ? 1.283 14.984 17.719 1 92.62 204 ALA B C 1
ATOM 3717 O O . ALA B 1 204 ? 1.988 13.992 17.906 1 92.62 204 ALA B O 1
ATOM 3718 N N . TRP B 1 205 ? 0.068 14.914 17.188 1 94 205 TRP B N 1
ATOM 3719 C CA . TRP B 1 205 ? -0.481 13.648 16.719 1 94 205 TRP B CA 1
ATOM 3720 C C . TRP B 1 205 ? -0.583 13.641 15.188 1 94 205 TRP B C 1
ATOM 3722 O O . TRP B 1 205 ? -1.253 14.492 14.602 1 94 205 TRP B O 1
ATOM 3732 N N . VAL B 1 206 ? 0.113 12.766 14.57 1 97.69 206 VAL B N 1
ATOM 3733 C CA . VAL B 1 206 ? 0 12.5 13.141 1 97.69 206 VAL B CA 1
ATOM 3734 C C . VAL B 1 206 ? -0.609 11.117 12.922 1 97.69 206 VAL B C 1
ATOM 3736 O O . VAL B 1 206 ? -0.114 10.117 13.453 1 97.69 206 VAL B O 1
ATOM 3739 N N . GLY B 1 207 ? -1.737 11.047 12.188 1 97.81 207 GLY B N 1
ATOM 3740 C CA . GLY B 1 207 ? -2.416 9.766 12.07 1 97.81 207 GLY B CA 1
ATOM 3741 C C . GLY B 1 207 ? -2.938 9.492 10.672 1 97.81 207 GLY B C 1
ATOM 3742 O O . GLY B 1 207 ? -3.23 10.422 9.922 1 97.81 207 GLY B O 1
ATOM 3743 N N . VAL B 1 208 ? -2.988 8.227 10.32 1 98.38 208 VAL B N 1
ATOM 3744 C CA . VAL B 1 208 ? -3.439 7.793 9.008 1 98.38 208 VAL B CA 1
ATOM 3745 C C . VAL B 1 208 ? -4.438 6.648 9.148 1 98.38 208 VAL B C 1
ATOM 3747 O O . VAL B 1 208 ? -4.457 5.957 10.172 1 98.38 208 VAL B O 1
ATOM 3750 N N . HIS B 1 209 ? -5.352 6.484 8.172 1 97.5 209 HIS B N 1
ATOM 3751 C CA . HIS B 1 209 ? -6.305 5.391 8.055 1 97.5 209 HIS B CA 1
ATOM 3752 C C . HIS B 1 209 ? -6.77 5.211 6.613 1 97.5 209 HIS B C 1
ATOM 3754 O O . HIS B 1 209 ? -6.246 5.863 5.707 1 97.5 209 HIS B O 1
ATOM 3760 N N . GLN B 1 210 ? -7.617 4.266 6.426 1 96.5 210 GLN B N 1
ATOM 3761 C CA . GLN B 1 210 ? -8.164 3.988 5.102 1 96.5 210 GLN B CA 1
ATOM 3762 C C . GLN B 1 210 ? -8.812 5.23 4.5 1 96.5 210 GLN B C 1
ATOM 3764 O O . GLN B 1 210 ? -9.367 6.059 5.227 1 96.5 210 GLN B O 1
ATOM 3769 N N . HIS B 1 211 ? -8.695 5.363 3.197 1 90.75 211 HIS B N 1
ATOM 3770 C CA . HIS B 1 211 ? -9.312 6.473 2.475 1 90.75 211 HIS B CA 1
ATOM 3771 C C . HIS B 1 211 ? -10.82 6.273 2.338 1 90.75 211 HIS B C 1
ATOM 3773 O O . HIS B 1 211 ? -11.297 5.141 2.252 1 90.75 211 HIS B O 1
ATOM 3779 N N . TYR B 1 212 ? -11.523 7.312 2.465 1 78.62 212 TYR B N 1
ATOM 3780 C CA . TYR B 1 212 ? -12.938 7.32 2.117 1 78.62 212 TYR B CA 1
ATOM 3781 C C . TYR B 1 212 ? -13.25 8.43 1.118 1 78.62 212 TYR B C 1
ATOM 3783 O O . TYR B 1 212 ? -12.859 9.586 1.322 1 78.62 212 TYR B O 1
ATOM 3791 N N . PHE B 1 213 ? -13.055 8.18 -0.16 1 62.97 213 PHE B N 1
ATOM 3792 C CA . PHE B 1 213 ? -13.297 9.211 -1.158 1 62.97 213 PHE B CA 1
ATOM 3793 C C . PHE B 1 213 ? -14.781 9.555 -1.238 1 62.97 213 PHE B C 1
ATOM 3795 O O . PHE B 1 213 ? -15.609 8.688 -1.515 1 62.97 213 PHE B O 1
ATOM 3802 N N . ASP B 1 214 ? -15.25 10.5 -0.517 1 55.94 214 ASP B N 1
ATOM 3803 C CA . ASP B 1 214 ? -16.656 10.898 -0.56 1 55.94 214 ASP B CA 1
ATOM 3804 C C . ASP B 1 214 ? -17.5 9.875 -1.321 1 55.94 214 ASP B C 1
ATOM 3806 O O . ASP B 1 214 ? -18.234 10.234 -2.244 1 55.94 214 ASP B O 1
ATOM 3810 N N . GLU B 1 215 ? -17.172 8.656 -1.169 1 52.78 215 GLU B N 1
ATOM 3811 C CA . GLU B 1 215 ? -17.781 7.613 -1.99 1 52.78 215 GLU B CA 1
ATOM 3812 C C . GLU B 1 215 ? -19.297 7.691 -1.954 1 52.78 215 GLU B C 1
ATOM 3814 O O . GLU B 1 215 ? -19.891 7.898 -0.892 1 52.78 215 GLU B O 1
ATOM 3819 N N . ASN B 1 216 ? -19.766 8.023 -3.105 1 53.91 216 ASN B N 1
ATOM 3820 C CA . ASN B 1 216 ? -21.188 7.844 -3.377 1 53.91 216 ASN B CA 1
ATOM 3821 C C . ASN B 1 216 ? -21.625 6.414 -3.088 1 53.91 216 ASN B C 1
ATOM 3823 O O . ASN B 1 216 ? -21.234 5.48 -3.787 1 53.91 216 ASN B O 1
ATOM 3827 N N . THR B 1 217 ? -22.156 6.227 -1.929 1 56.16 217 THR B N 1
ATOM 3828 C CA . THR B 1 217 ? -22.688 4.953 -1.458 1 56.16 217 THR B CA 1
ATOM 3829 C C . THR B 1 217 ? -23.594 4.316 -2.51 1 56.16 217 THR B C 1
ATOM 3831 O O . THR B 1 217 ? -23.938 3.137 -2.416 1 56.16 217 THR B O 1
ATOM 3834 N N . ALA B 1 218 ? -23.797 5.059 -3.57 1 60.81 218 ALA B N 1
ATOM 3835 C CA . ALA B 1 218 ? -24.766 4.512 -4.52 1 60.81 218 ALA B CA 1
ATOM 3836 C C . ALA B 1 218 ? -24.062 3.758 -5.645 1 60.81 218 ALA B C 1
ATOM 3838 O O . ALA B 1 218 ? -24.703 3.018 -6.395 1 60.81 218 ALA B O 1
ATOM 3839 N N . LEU B 1 219 ? -22.812 3.764 -5.633 1 68.19 219 LEU B N 1
ATOM 3840 C CA . LEU B 1 219 ? -22.078 3.092 -6.703 1 68.19 219 LEU B CA 1
ATOM 3841 C C . LEU B 1 219 ? -22.047 1.585 -6.477 1 68.19 219 LEU B C 1
ATOM 3843 O O . LEU B 1 219 ? -21.969 1.128 -5.332 1 68.19 219 LEU B O 1
ATOM 3847 N N . PRO B 1 220 ? -22.25 0.911 -7.656 1 75 220 PRO B N 1
ATOM 3848 C CA . PRO B 1 220 ? -21.953 -0.517 -7.516 1 75 220 PRO B CA 1
ATOM 3849 C C . PRO B 1 220 ? -20.594 -0.778 -6.898 1 75 220 PRO B C 1
ATOM 3851 O O . PRO B 1 220 ? -19.656 -0.009 -7.121 1 75 220 PRO B O 1
ATOM 3854 N N . ALA B 1 221 ? -20.484 -1.81 -6.172 1 79.94 221 ALA B N 1
ATOM 3855 C CA . ALA B 1 221 ? -19.297 -2.145 -5.395 1 79.94 221 ALA B CA 1
ATOM 3856 C C . ALA B 1 221 ? -18.062 -2.191 -6.285 1 79.94 221 ALA B C 1
ATOM 3858 O O . ALA B 1 221 ? -17 -1.691 -5.906 1 79.94 221 ALA B O 1
ATOM 3859 N N . PHE B 1 222 ? -18.172 -2.746 -7.48 1 80.75 222 PHE B N 1
ATOM 3860 C CA . PHE B 1 222 ? -17 -2.916 -8.336 1 80.75 222 PHE B CA 1
ATOM 3861 C C . PHE B 1 222 ? -16.469 -1.566 -8.805 1 80.75 222 PHE B C 1
ATOM 3863 O O . PHE B 1 222 ? -15.266 -1.388 -8.953 1 80.75 222 PHE B O 1
ATOM 3870 N N . LEU B 1 223 ? -17.344 -0.653 -9.055 1 83.5 223 LEU B N 1
ATOM 3871 C CA . LEU B 1 223 ? -16.906 0.682 -9.461 1 83.5 223 LEU B CA 1
ATOM 3872 C C . LEU B 1 223 ? -16.297 1.438 -8.289 1 83.5 223 LEU B C 1
ATOM 3874 O O . LEU B 1 223 ? -15.312 2.16 -8.461 1 83.5 223 LEU B O 1
ATOM 3878 N N . ALA B 1 224 ? -16.922 1.253 -7.137 1 84.5 224 ALA B N 1
ATOM 3879 C CA . ALA B 1 224 ? -16.391 1.898 -5.941 1 84.5 224 ALA B CA 1
ATOM 3880 C C . ALA B 1 224 ? -14.984 1.395 -5.625 1 84.5 224 ALA B C 1
ATOM 3882 O O . ALA B 1 224 ? -14.109 2.176 -5.246 1 84.5 224 ALA B O 1
ATOM 3883 N N . VAL B 1 225 ? -14.812 0.136 -5.832 1 88.75 225 VAL B N 1
ATOM 3884 C CA . VAL B 1 225 ? -13.539 -0.509 -5.547 1 88.75 225 VAL B CA 1
ATOM 3885 C C . VAL B 1 225 ? -12.484 -0.027 -6.539 1 88.75 225 VAL B C 1
ATOM 3887 O O . VAL B 1 225 ? -11.344 0.251 -6.16 1 88.75 225 VAL B O 1
ATOM 3890 N N . SER B 1 226 ? -12.812 0.069 -7.762 1 90.12 226 SER B N 1
ATOM 3891 C CA . SER B 1 226 ? -11.883 0.578 -8.758 1 90.12 226 SER B CA 1
ATOM 3892 C C . SER B 1 226 ? -11.523 2.033 -8.492 1 90.12 226 SER B C 1
ATOM 3894 O O . SER B 1 226 ? -10.359 2.424 -8.617 1 90.12 226 SER B O 1
ATOM 3896 N N . ASP B 1 227 ? -12.477 2.795 -8.117 1 89.69 227 ASP B N 1
ATOM 3897 C CA . ASP B 1 227 ? -12.281 4.219 -7.879 1 89.69 227 ASP B CA 1
ATOM 3898 C C . ASP B 1 227 ? -11.344 4.449 -6.691 1 89.69 227 ASP B C 1
ATOM 3900 O O . ASP B 1 227 ? -10.477 5.324 -6.742 1 89.69 227 A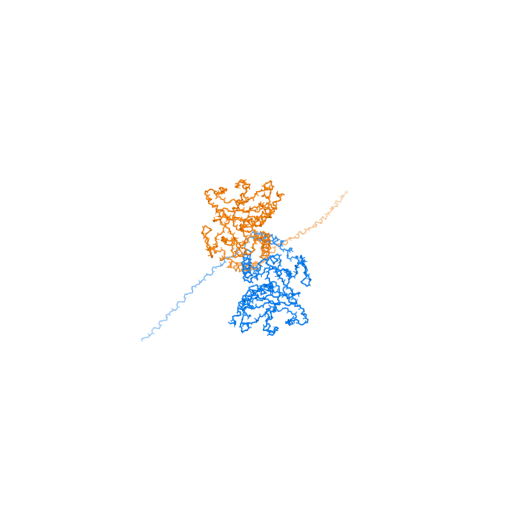SP B O 1
ATOM 3904 N N . ILE B 1 228 ? -11.57 3.729 -5.656 1 92.81 228 ILE B N 1
ATOM 3905 C CA . ILE B 1 228 ? -10.742 3.912 -4.469 1 92.81 228 ILE B CA 1
ATOM 3906 C C . ILE B 1 228 ? -9.297 3.541 -4.785 1 92.81 228 ILE B C 1
ATOM 3908 O O . ILE B 1 228 ? -8.359 4.176 -4.285 1 92.81 228 ILE B O 1
ATOM 3912 N N . GLN B 1 229 ? -9.102 2.559 -5.609 1 94.75 229 GLN B N 1
ATOM 3913 C CA . GLN B 1 229 ? -7.746 2.148 -5.965 1 94.75 229 GLN B CA 1
ATOM 3914 C C . GLN B 1 229 ? -7.062 3.201 -6.836 1 94.75 229 GLN B C 1
ATOM 3916 O O . GLN B 1 229 ? -5.879 3.494 -6.648 1 94.75 229 GLN B O 1
ATOM 3921 N N . ARG B 1 230 ? -7.754 3.768 -7.75 1 95.19 230 ARG B N 1
ATOM 3922 C CA . ARG B 1 230 ? -7.191 4.852 -8.547 1 95.19 230 ARG B CA 1
ATOM 3923 C C . ARG B 1 230 ? -6.766 6.02 -7.66 1 95.19 230 ARG B C 1
ATOM 3925 O O . ARG B 1 230 ? -5.676 6.574 -7.836 1 95.19 230 ARG B O 1
ATOM 3932 N N . GLY B 1 231 ? -7.648 6.391 -6.742 1 95.12 231 GLY B N 1
ATOM 3933 C CA . GLY B 1 231 ? -7.316 7.441 -5.793 1 95.12 231 GLY B CA 1
ATOM 3934 C C . GLY B 1 231 ? -6.078 7.133 -4.973 1 95.12 231 GLY B C 1
ATOM 3935 O O . GLY B 1 231 ? -5.242 8.016 -4.75 1 95.12 231 GLY B O 1
ATOM 3936 N N . GLN B 1 232 ? -5.945 5.887 -4.598 1 97.19 232 GLN B N 1
ATOM 3937 C CA . GLN B 1 232 ? -4.77 5.465 -3.84 1 97.19 232 GLN B CA 1
ATOM 3938 C C . GLN B 1 232 ? -3.506 5.559 -4.691 1 97.19 232 GLN B C 1
ATOM 3940 O O . GLN B 1 232 ? -2.43 5.871 -4.18 1 97.19 232 GLN B O 1
ATOM 3945 N N . GLY B 1 233 ? -3.646 5.184 -5.961 1 97.88 233 GLY B N 1
ATOM 3946 C CA . GLY B 1 233 ? -2.523 5.355 -6.867 1 97.88 233 GLY B CA 1
ATOM 3947 C C . GLY B 1 233 ? -2.057 6.797 -6.973 1 97.88 233 GLY B C 1
ATOM 3948 O O . GLY B 1 233 ? -0.853 7.062 -7.016 1 97.88 233 GLY B O 1
ATOM 3949 N N . GLU B 1 234 ? -2.969 7.707 -7.027 1 97.62 234 GLU B N 1
ATOM 3950 C CA . GLU B 1 234 ? -2.648 9.133 -7.07 1 97.62 234 GLU B CA 1
ATOM 3951 C C . GLU B 1 234 ? -1.953 9.578 -5.789 1 97.62 234 GLU B C 1
ATOM 3953 O O . GLU B 1 234 ? -0.989 10.344 -5.836 1 97.62 234 GLU B O 1
ATOM 3958 N N . VAL B 1 235 ? -2.445 9.117 -4.676 1 98.25 235 VAL B N 1
ATOM 3959 C CA . VAL B 1 235 ? -1.846 9.469 -3.391 1 98.25 235 VAL B CA 1
ATOM 3960 C C . VAL B 1 235 ? -0.416 8.93 -3.326 1 98.25 235 VAL B C 1
ATOM 3962 O O . VAL B 1 235 ? 0.493 9.633 -2.873 1 98.25 235 VAL B O 1
ATOM 3965 N N . MET B 1 236 ? -0.265 7.691 -3.77 1 98.62 236 MET B N 1
ATOM 3966 C CA . MET B 1 236 ? 1.062 7.086 -3.736 1 98.62 236 MET B CA 1
ATOM 3967 C C . MET B 1 236 ? 2.035 7.855 -4.625 1 98.62 236 MET B C 1
ATOM 3969 O O . MET B 1 236 ? 3.178 8.102 -4.234 1 98.62 236 MET B O 1
ATOM 3973 N N . ALA B 1 237 ? 1.636 8.195 -5.84 1 98.5 237 ALA B N 1
ATOM 3974 C CA . ALA B 1 237 ? 2.469 9 -6.723 1 98.5 237 ALA B CA 1
ATOM 3975 C C . ALA B 1 237 ? 2.861 10.32 -6.059 1 98.5 237 ALA B C 1
ATOM 3977 O O . ALA B 1 237 ? 4.012 10.758 -6.164 1 98.5 237 ALA B O 1
ATOM 3978 N N . TYR B 1 238 ? 1.912 10.945 -5.402 1 98.75 238 TYR B N 1
ATOM 3979 C CA . TYR B 1 238 ? 2.131 12.195 -4.691 1 98.75 238 TYR B CA 1
ATOM 3980 C C . TYR B 1 238 ? 3.176 12.031 -3.596 1 98.75 238 TYR B C 1
ATOM 3982 O O . TYR B 1 238 ? 4.121 12.82 -3.502 1 98.75 238 TYR B O 1
ATOM 3990 N N . LEU B 1 239 ? 3.027 11.039 -2.762 1 98.75 239 LEU B N 1
ATOM 3991 C CA . LEU B 1 239 ? 3.963 10.805 -1.667 1 98.75 239 LEU B CA 1
ATOM 3992 C C . LEU B 1 239 ? 5.379 10.586 -2.197 1 98.75 239 LEU B C 1
ATOM 3994 O O . LEU B 1 239 ? 6.336 11.164 -1.674 1 98.75 239 LEU B O 1
ATOM 3998 N N . ILE B 1 240 ? 5.469 9.773 -3.221 1 98.38 240 ILE B N 1
ATOM 3999 C CA . ILE B 1 240 ? 6.762 9.492 -3.826 1 98.38 240 ILE B CA 1
ATOM 4000 C C . ILE B 1 240 ? 7.371 10.789 -4.363 1 98.38 240 ILE B C 1
ATOM 4002 O O . ILE B 1 240 ? 8.562 11.055 -4.16 1 98.38 240 ILE B O 1
ATOM 4006 N N . GLU B 1 241 ? 6.586 11.602 -5.023 1 98.19 241 GLU B N 1
ATOM 4007 C CA . GLU B 1 241 ? 7.047 12.883 -5.559 1 98.19 241 GLU B CA 1
ATOM 4008 C C . GLU B 1 241 ? 7.531 13.805 -4.445 1 98.19 241 GLU B C 1
ATOM 4010 O O . GLU B 1 241 ? 8.484 14.562 -4.629 1 98.19 241 GLU B O 1
ATOM 4015 N N . MET B 1 242 ? 6.883 13.742 -3.295 1 98.44 242 MET B N 1
ATOM 4016 C CA . MET B 1 242 ? 7.223 14.609 -2.168 1 98.44 242 MET B CA 1
ATOM 4017 C C . MET B 1 242 ? 8.422 14.062 -1.401 1 98.44 242 MET B C 1
ATOM 4019 O O . MET B 1 242 ? 8.883 14.672 -0.436 1 98.44 242 MET B O 1
ATOM 4023 N N . GLY B 1 243 ? 8.906 12.898 -1.783 1 97.69 243 GLY B N 1
ATOM 4024 C CA . GLY B 1 243 ? 10.047 12.305 -1.11 1 97.69 243 GLY B CA 1
ATOM 4025 C C . GLY B 1 243 ? 9.672 11.539 0.145 1 97.69 243 GLY B C 1
ATOM 4026 O O . GLY B 1 243 ? 10.484 11.398 1.062 1 97.69 243 GLY B O 1
ATOM 4027 N N . VAL B 1 244 ? 8.469 11.133 0.245 1 98.44 244 VAL B N 1
ATOM 4028 C CA . VAL B 1 244 ? 7.977 10.336 1.364 1 98.44 244 VAL B CA 1
ATOM 4029 C C . VAL B 1 244 ? 7.926 8.867 0.965 1 98.44 244 VAL B C 1
ATOM 4031 O O . VAL B 1 244 ? 7.523 8.531 -0.151 1 98.44 244 VAL B O 1
ATOM 4034 N N . ASP B 1 245 ? 8.359 7.996 1.818 1 98.06 245 ASP B N 1
ATOM 4035 C CA . ASP B 1 245 ? 8.258 6.559 1.586 1 98.06 245 ASP B CA 1
ATOM 4036 C C . ASP B 1 245 ? 6.801 6.117 1.49 1 98.06 245 ASP B C 1
ATOM 4038 O O . ASP B 1 245 ? 6.043 6.246 2.453 1 98.06 245 ASP B O 1
ATOM 4042 N N . PRO B 1 246 ? 6.461 5.488 0.391 1 97.81 246 PRO B N 1
ATOM 4043 C CA . PRO B 1 246 ? 5.055 5.102 0.249 1 97.81 246 PRO B CA 1
ATOM 4044 C C . PRO B 1 246 ? 4.648 3.994 1.219 1 97.81 246 PRO B C 1
ATOM 4046 O O . PRO B 1 246 ? 3.455 3.732 1.396 1 97.81 246 PRO B O 1
ATOM 4049 N N . GLY B 1 247 ? 5.574 3.355 1.874 1 98.38 247 GLY B N 1
ATOM 4050 C CA . GLY B 1 247 ? 5.27 2.404 2.93 1 98.38 247 GLY B CA 1
ATOM 4051 C C . GLY B 1 247 ? 4.387 2.982 4.02 1 98.38 247 GLY B C 1
ATOM 4052 O O . GLY B 1 247 ? 3.76 2.24 4.777 1 98.38 247 GLY B O 1
ATOM 4053 N N . LEU B 1 248 ? 4.352 4.293 4.055 1 98.25 248 LEU B N 1
ATOM 4054 C CA . LEU B 1 248 ? 3.482 5.008 4.984 1 98.25 248 LEU B CA 1
ATOM 4055 C C . LEU B 1 248 ? 2.029 4.586 4.805 1 98.25 248 LEU B C 1
ATOM 4057 O O . LEU B 1 248 ? 1.244 4.621 5.754 1 98.25 248 LEU B O 1
ATOM 4061 N N . MET B 1 249 ? 1.707 4.125 3.633 1 98.62 249 MET B N 1
ATOM 4062 C CA . MET B 1 249 ? 0.321 3.783 3.326 1 98.62 249 MET B CA 1
ATOM 4063 C C . MET B 1 249 ? -0.061 2.449 3.957 1 98.62 249 MET B C 1
ATOM 4065 O O . MET B 1 249 ? -1.245 2.133 4.078 1 98.62 249 MET B O 1
ATOM 4069 N N . GLN B 1 250 ? 0.886 1.579 4.32 1 98.44 250 GLN B N 1
ATOM 4070 C CA . GLN B 1 250 ? 0.587 0.241 4.82 1 98.44 250 GLN B CA 1
ATOM 4071 C C . GLN B 1 250 ? -0.25 0.303 6.094 1 98.44 250 GLN B C 1
ATOM 4073 O O . GLN B 1 250 ? -1.338 -0.274 6.156 1 98.44 250 GLN B O 1
ATOM 4078 N N . PRO B 1 251 ? 0.205 1.04 7.184 1 97.81 251 PRO B N 1
ATOM 4079 C CA . PRO B 1 251 ? -0.651 1.122 8.367 1 97.81 251 PRO B CA 1
ATOM 4080 C C . PRO B 1 251 ? -1.972 1.837 8.094 1 97.81 251 PRO B C 1
ATOM 4082 O O . PRO B 1 251 ? -2.99 1.524 8.719 1 97.81 251 PRO B O 1
ATOM 4085 N N . ALA B 1 252 ? -2 2.719 7.152 1 98.19 252 ALA B N 1
ATOM 4086 C CA . ALA B 1 252 ? -3.244 3.395 6.793 1 98.19 252 ALA B CA 1
ATOM 4087 C C . ALA B 1 252 ? -4.266 2.406 6.234 1 98.19 252 ALA B C 1
ATOM 4089 O O . ALA B 1 252 ? -5.41 2.367 6.688 1 98.19 252 ALA B O 1
ATOM 4090 N N . LEU B 1 253 ? -3.775 1.625 5.34 1 97.94 253 LEU B N 1
ATOM 4091 C CA . LEU B 1 253 ? -4.637 0.672 4.648 1 97.94 253 LEU B 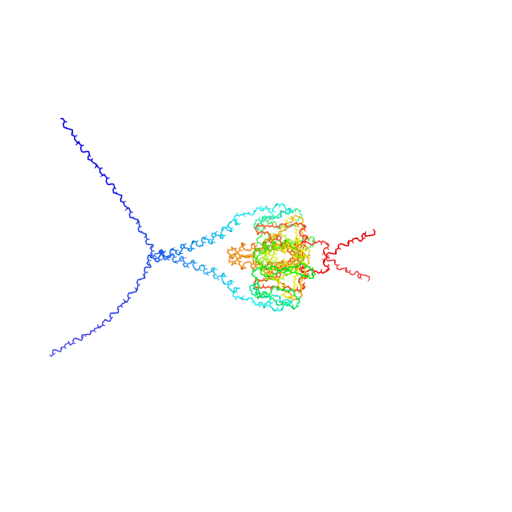CA 1
ATOM 4092 C C . LEU B 1 253 ? -5.188 -0.368 5.621 1 97.94 253 LEU B C 1
ATOM 4094 O O . LEU B 1 253 ? -6.297 -0.867 5.438 1 97.94 253 LEU B O 1
ATOM 4098 N N . MET B 1 254 ? -4.535 -0.626 6.676 1 96.94 254 MET B N 1
ATOM 4099 C CA . MET B 1 254 ? -4.902 -1.665 7.633 1 96.94 254 MET B CA 1
ATOM 4100 C C . MET B 1 254 ? -5.84 -1.113 8.703 1 96.94 254 MET B C 1
ATOM 4102 O O . MET B 1 254 ? -6.355 -1.867 9.531 1 96.94 254 MET B O 1
ATOM 4106 N N . THR B 1 255 ? -6.078 0.187 8.727 1 96.19 255 THR B N 1
ATOM 4107 C CA . THR B 1 255 ? -6.844 0.84 9.781 1 96.19 255 THR B CA 1
ATOM 4108 C C . THR B 1 255 ? -8.172 1.355 9.242 1 96.19 255 THR B C 1
ATOM 4110 O O . THR B 1 255 ? -8.203 2.295 8.445 1 96.19 255 THR B O 1
ATOM 4113 N N . PRO B 1 256 ? -9.289 0.806 9.625 1 91.12 256 PRO B N 1
ATOM 4114 C CA . PRO B 1 256 ? -10.586 1.213 9.086 1 91.12 256 PRO B CA 1
ATOM 4115 C C . PRO B 1 256 ? -10.891 2.691 9.32 1 91.12 256 PRO B C 1
ATOM 4117 O O . PRO B 1 256 ? -10.258 3.326 10.164 1 91.12 256 PRO B O 1
ATOM 4120 N N . PRO B 1 257 ? -11.852 3.199 8.602 1 88.19 257 PRO B N 1
ATOM 4121 C CA . PRO B 1 257 ? -12.094 4.645 8.594 1 88.19 257 PRO B CA 1
ATOM 4122 C C . PRO B 1 257 ? -12.531 5.176 9.961 1 88.19 257 PRO B C 1
ATOM 4124 O O . PRO B 1 257 ? -12.344 6.359 10.25 1 88.19 257 PRO B O 1
ATOM 4127 N N . GLU B 1 258 ? -13.133 4.336 10.805 1 87.62 258 GLU B N 1
ATOM 4128 C CA . GLU B 1 258 ? -13.617 4.793 12.109 1 87.62 258 GLU B CA 1
ATOM 4129 C C . GLU B 1 258 ? -12.508 4.766 13.148 1 87.62 258 GLU B C 1
ATOM 4131 O O . GLU B 1 258 ? -12.719 5.137 14.305 1 87.62 258 GLU B O 1
ATOM 4136 N N . GLU B 1 259 ? -11.375 4.371 12.727 1 91.81 259 GLU B N 1
ATOM 4137 C CA . GLU B 1 259 ? -10.18 4.359 13.555 1 91.81 259 GLU B CA 1
ATOM 4138 C C . GLU B 1 259 ? -9.039 5.133 12.891 1 91.81 259 GLU B C 1
ATOM 4140 O O . GLU B 1 259 ? -9.148 5.527 11.727 1 91.81 259 GLU B O 1
ATOM 4145 N N . ILE B 1 260 ? -8 5.438 13.703 1 95.06 260 ILE B N 1
ATOM 4146 C CA . ILE B 1 260 ? -6.828 6.148 13.203 1 95.06 260 ILE B CA 1
ATOM 4147 C C . ILE B 1 260 ? -5.562 5.523 13.789 1 95.06 260 ILE B C 1
ATOM 4149 O O . ILE B 1 260 ? -5.531 5.145 14.961 1 95.06 260 ILE B O 1
ATOM 4153 N N . TYR B 1 261 ? -4.586 5.301 12.969 1 97.25 261 TYR B N 1
ATOM 4154 C CA . TYR B 1 261 ? -3.266 4.832 13.383 1 97.25 261 TYR B CA 1
ATOM 4155 C C . TYR B 1 261 ? -2.328 6.004 13.641 1 97.25 261 TYR B C 1
ATOM 4157 O O . TYR B 1 261 ? -1.972 6.738 12.719 1 97.25 261 TYR B O 1
ATOM 4165 N N . LEU B 1 262 ? -1.954 6.195 14.883 1 97.38 262 LEU B N 1
ATOM 4166 C CA . LEU B 1 262 ? -1.05 7.281 15.242 1 97.38 262 LEU B CA 1
ATOM 4167 C C . LEU B 1 262 ? 0.403 6.879 15.008 1 97.38 262 LEU B C 1
ATOM 4169 O O . LEU B 1 262 ? 0.877 5.895 15.578 1 97.38 262 LEU B O 1
ATOM 4173 N N . LEU B 1 263 ? 1.079 7.621 14.211 1 97.75 263 LEU B N 1
ATOM 4174 C CA . LEU B 1 263 ? 2.482 7.359 13.906 1 97.75 263 LEU B CA 1
ATOM 4175 C C . LEU B 1 263 ? 3.375 7.777 15.07 1 97.75 263 LEU B C 1
ATOM 4177 O O . LEU B 1 263 ? 3.178 8.844 15.664 1 97.75 263 LEU B O 1
ATOM 4181 N N . LEU B 1 264 ? 4.305 6.992 15.383 1 96.19 264 LEU B N 1
ATOM 4182 C CA . LEU B 1 264 ? 5.332 7.324 16.375 1 96.19 264 LEU B CA 1
ATOM 4183 C C . LEU B 1 264 ? 6.461 8.125 15.727 1 96.19 264 LEU B C 1
ATOM 4185 O O . LEU B 1 264 ? 6.621 8.109 14.508 1 96.19 264 LEU B O 1
ATOM 4189 N N . PRO B 1 265 ? 7.227 8.852 16.562 1 94.88 265 PRO B N 1
ATOM 4190 C CA . PRO B 1 265 ? 8.336 9.648 16.031 1 94.88 265 PRO B CA 1
ATOM 4191 C C . PRO B 1 265 ? 9.281 8.836 15.148 1 94.88 265 PRO B C 1
ATOM 4193 O O . PRO B 1 265 ? 9.727 9.312 14.102 1 94.88 265 PRO B O 1
ATOM 4196 N N . GLU B 1 266 ? 9.555 7.594 15.555 1 95.56 266 GLU B N 1
ATOM 4197 C CA . GLU B 1 266 ? 10.445 6.738 14.781 1 95.56 266 GLU B CA 1
ATOM 4198 C C . GLU B 1 266 ? 9.852 6.418 13.414 1 95.56 266 GLU B C 1
ATOM 4200 O O . GLU B 1 266 ? 10.578 6.277 12.43 1 95.56 266 GLU B O 1
ATOM 4205 N N . GLU B 1 267 ? 8.57 6.289 13.359 1 97.06 267 GLU B N 1
ATOM 4206 C CA . GLU B 1 267 ? 7.898 6.004 12.094 1 97.06 267 GLU B CA 1
ATOM 4207 C C . GLU B 1 267 ? 7.891 7.227 11.18 1 97.06 267 GLU B C 1
ATOM 4209 O O . GLU B 1 267 ? 8.016 7.102 9.961 1 97.06 267 GLU B O 1
ATOM 4214 N N . LEU B 1 268 ? 7.707 8.438 11.812 1 97.75 268 LEU B N 1
ATOM 4215 C CA . LEU B 1 268 ? 7.785 9.664 11.023 1 97.75 268 LEU B CA 1
ATOM 4216 C C . LEU B 1 268 ? 9.125 9.758 10.305 1 97.75 268 LEU B C 1
ATOM 4218 O O . LEU B 1 268 ? 9.18 10.148 9.133 1 97.75 268 LEU B O 1
ATOM 4222 N N . ASP B 1 269 ? 10.164 9.383 10.984 1 96.69 269 ASP B N 1
ATOM 4223 C CA . ASP B 1 269 ? 11.516 9.391 10.422 1 96.69 269 ASP B CA 1
ATOM 4224 C C . ASP B 1 269 ? 11.672 8.289 9.367 1 96.69 269 ASP B C 1
ATOM 4226 O O . ASP B 1 269 ? 12.18 8.539 8.273 1 96.69 269 ASP B O 1
ATOM 4230 N N . ARG B 1 270 ? 11.18 7.125 9.734 1 96.31 270 ARG B N 1
ATOM 4231 C CA . ARG B 1 270 ? 11.328 5.965 8.859 1 96.31 270 ARG B CA 1
ATOM 4232 C C . ARG B 1 270 ? 10.68 6.207 7.508 1 96.31 270 ARG B C 1
ATOM 4234 O O . ARG B 1 270 ? 11.203 5.781 6.477 1 96.31 270 ARG B O 1
ATOM 4241 N N . TYR B 1 271 ? 9.586 6.855 7.508 1 97.75 271 TYR B N 1
ATOM 4242 C CA . TYR B 1 271 ? 8.844 7.066 6.27 1 97.75 271 TYR B CA 1
ATOM 4243 C C . TYR B 1 271 ? 9.25 8.375 5.605 1 97.75 271 TYR B C 1
ATOM 4245 O O . TYR B 1 271 ? 8.68 8.766 4.586 1 97.75 271 TYR B O 1
ATOM 4253 N N . ASP B 1 272 ? 10.188 9.141 6.219 1 97.88 272 ASP B N 1
ATOM 4254 C CA . ASP B 1 272 ? 10.68 10.406 5.691 1 97.88 272 ASP B CA 1
ATOM 4255 C C . ASP B 1 272 ? 9.578 11.461 5.676 1 97.88 272 ASP B C 1
ATOM 4257 O O . ASP B 1 272 ? 9.5 12.273 4.746 1 97.88 272 ASP B O 1
ATOM 4261 N N . LEU B 1 273 ? 8.703 11.367 6.645 1 98.19 273 LEU B N 1
ATOM 4262 C CA . LEU B 1 273 ? 7.645 12.367 6.758 1 98.19 273 LEU B CA 1
ATOM 4263 C C . LEU B 1 273 ? 8.141 13.602 7.496 1 98.19 273 LEU B C 1
ATOM 4265 O O . LEU B 1 273 ? 7.508 14.664 7.43 1 98.19 273 LEU B O 1
ATOM 4269 N N . VAL B 1 274 ? 9.25 13.492 8.195 1 98 274 VAL B N 1
ATOM 4270 C CA . VAL B 1 274 ? 9.945 14.633 8.789 1 98 274 VAL B CA 1
ATOM 4271 C C . VAL B 1 274 ? 11.352 14.734 8.211 1 98 274 VAL B C 1
ATOM 4273 O O . VAL B 1 274 ? 11.914 13.742 7.746 1 98 274 VAL B O 1
ATOM 4276 N N . THR B 1 275 ? 11.797 15.938 8.109 1 94.25 275 THR B N 1
ATOM 4277 C CA . THR B 1 275 ? 13.141 16.172 7.578 1 94.25 275 THR B CA 1
ATOM 4278 C C . THR B 1 275 ? 14.148 16.328 8.711 1 94.25 275 THR B C 1
ATOM 4280 O O . THR B 1 275 ? 13.844 16.938 9.742 1 94.25 275 THR B O 1
ATOM 4283 N N . THR B 1 276 ? 15.164 15.508 8.773 1 77.75 276 THR B N 1
ATOM 4284 C CA . THR B 1 276 ? 16.234 15.633 9.758 1 77.75 276 THR B CA 1
ATOM 4285 C C . THR B 1 276 ? 17.328 16.562 9.25 1 77.75 276 THR B C 1
ATOM 4287 O O . THR B 1 276 ? 17.5 16.734 8.039 1 77.75 276 THR B O 1
ATOM 4290 N N . PRO B 1 277 ? 17.828 17.406 10.148 1 61.66 277 PRO B N 1
ATOM 4291 C CA . PRO B 1 277 ? 18.922 18.312 9.766 1 61.66 277 PRO B CA 1
ATOM 4292 C C . PRO B 1 277 ? 19.938 17.656 8.852 1 61.66 277 PRO B C 1
ATOM 4294 O O . PRO B 1 277 ? 20.516 18.312 7.977 1 61.66 277 PRO B O 1
ATOM 4297 N N . ASP B 1 278 ? 20.234 16.438 9.008 1 55.62 278 ASP B N 1
ATOM 4298 C CA . ASP B 1 278 ? 21.266 15.82 8.18 1 55.62 278 ASP B CA 1
ATOM 4299 C C . ASP B 1 278 ? 20.766 15.578 6.762 1 55.62 278 ASP B C 1
ATOM 4301 O O . ASP B 1 278 ? 21.547 15.281 5.859 1 55.62 278 ASP B O 1
ATOM 4305 N N . ASP B 1 279 ? 19.578 15.688 6.52 1 50.38 279 ASP B N 1
ATOM 4306 C CA . ASP B 1 279 ? 18.984 15.344 5.234 1 50.38 279 ASP B CA 1
ATOM 4307 C C . ASP B 1 279 ? 18.938 16.547 4.301 1 50.38 279 ASP B C 1
ATOM 4309 O O . ASP B 1 279 ? 18.609 16.422 3.121 1 50.38 279 ASP B O 1
ATOM 4313 N N . LEU B 1 280 ? 19.188 17.75 4.699 1 47.59 280 LEU B N 1
ATOM 4314 C CA . LEU B 1 280 ? 19.172 18.953 3.871 1 47.59 280 LEU B CA 1
ATOM 4315 C C . LEU B 1 280 ? 20.359 18.984 2.922 1 47.59 280 LEU B C 1
ATOM 4317 O O . LEU B 1 280 ? 21.484 18.625 3.309 1 47.59 280 LEU B O 1
ATOM 4321 N N . PRO B 1 281 ? 20.062 18.969 1.679 1 45.88 281 PRO B N 1
ATOM 4322 C CA . PRO B 1 281 ? 21.219 19.094 0.792 1 45.88 281 PRO B CA 1
ATOM 4323 C C . PRO B 1 281 ? 22.172 20.203 1.236 1 45.88 281 PRO B C 1
ATOM 4325 O O . PRO B 1 281 ? 21.75 21.188 1.836 1 45.88 281 PRO B O 1
ATOM 4328 N N . GLU B 1 282 ? 23.359 19.812 1.501 1 42.25 282 GLU B N 1
ATOM 4329 C CA . GLU B 1 282 ? 24.391 20.797 1.793 1 42.25 282 GLU B CA 1
ATOM 4330 C C . GLU B 1 282 ? 24.297 22 0.845 1 42.25 282 GLU B C 1
ATOM 4332 O O . GLU B 1 282 ? 24.156 21.812 -0.367 1 42.25 282 GLU B O 1
ATOM 4337 N N . ALA B 1 283 ? 23.844 23.125 1.331 1 43.34 283 ALA B N 1
ATOM 4338 C CA . ALA B 1 283 ? 23.938 24.312 0.488 1 43.34 283 ALA B CA 1
ATOM 4339 C C . ALA B 1 283 ? 25.234 24.312 -0.3 1 43.34 283 ALA B C 1
ATOM 4341 O O . ALA B 1 283 ? 26.297 23.922 0.22 1 43.34 283 ALA B O 1
ATOM 4342 N N . PRO B 1 284 ? 25.156 24.344 -1.622 1 41.34 284 PRO B N 1
ATOM 4343 C CA . PRO B 1 284 ? 26.438 24.438 -2.33 1 41.34 284 PRO B CA 1
ATOM 4344 C C . PRO B 1 284 ? 27.406 25.406 -1.671 1 41.34 284 PRO B C 1
ATOM 4346 O O . PRO B 1 284 ? 26.984 26.375 -1.045 1 41.34 284 PRO B O 1
ATOM 4349 N N . ASP B 1 285 ? 28.469 24.953 -1.318 1 40.88 285 ASP B N 1
ATOM 4350 C CA . ASP B 1 285 ? 29.547 25.844 -0.861 1 40.88 285 ASP B CA 1
ATOM 4351 C C . ASP B 1 285 ? 29.703 27.047 -1.777 1 40.88 285 ASP B C 1
ATOM 4353 O O . ASP B 1 285 ? 29.984 26.906 -2.967 1 40.88 285 ASP B O 1
ATOM 4357 N N . VAL B 1 286 ? 28.953 28.109 -1.618 1 41.97 286 VAL B N 1
ATOM 4358 C CA . VAL B 1 286 ? 29.266 29.328 -2.355 1 41.97 286 VAL B CA 1
ATOM 4359 C C . VAL B 1 286 ? 30.766 29.609 -2.256 1 41.97 286 VAL B C 1
ATOM 4361 O O . VAL B 1 286 ? 31.312 29.672 -1.156 1 41.97 286 VAL B O 1
ATOM 4364 N N . PRO B 1 287 ? 31.484 29.344 -3.34 1 45.53 287 PRO B N 1
ATOM 4365 C CA . PRO B 1 287 ? 32.906 29.672 -3.338 1 45.53 287 PRO B CA 1
ATOM 4366 C C . PRO B 1 287 ? 33.219 31.062 -2.811 1 45.53 287 PRO B C 1
ATOM 4368 O O . PRO B 1 287 ? 32.438 32 -3.064 1 45.53 287 PRO B O 1
ATOM 4371 N N . ASP B 1 288 ? 33.812 31.172 -1.657 1 41.06 288 ASP B N 1
ATOM 4372 C CA . ASP B 1 288 ? 34.312 32.438 -1.104 1 41.06 288 ASP B CA 1
ATOM 4373 C C . ASP B 1 288 ? 35.188 33.156 -2.127 1 41.06 288 ASP B C 1
ATOM 4375 O O . ASP B 1 288 ? 36.344 32.812 -2.352 1 41.06 288 ASP B O 1
ATOM 4379 N N . ASP B 1 289 ? 34.625 33.438 -3.299 1 40.91 289 ASP B N 1
ATOM 4380 C CA . ASP B 1 289 ? 35.438 34.219 -4.215 1 40.91 289 ASP B CA 1
ATOM 4381 C C . ASP B 1 289 ? 35.875 35.531 -3.576 1 40.91 289 ASP B C 1
ATOM 4383 O O . ASP B 1 289 ? 36.281 36.469 -4.273 1 40.91 289 ASP B O 1
ATOM 4387 N N . ALA B 1 290 ? 35.719 35.844 -2.338 1 41 290 ALA B N 1
ATOM 4388 C CA . ALA B 1 290 ? 36.188 37.188 -1.967 1 41 290 ALA B CA 1
ATOM 4389 C C . ALA B 1 290 ? 37.688 37.281 -2.002 1 41 290 ALA B C 1
ATOM 4391 O O . ALA B 1 290 ? 38.281 38.312 -1.697 1 41 290 ALA B O 1
ATOM 4392 N N . THR B 1 291 ? 38.531 36.281 -2.469 1 31.94 291 THR B N 1
ATOM 4393 C CA . THR B 1 291 ? 39.875 36.875 -2.586 1 31.94 291 THR B CA 1
ATOM 4394 C C . THR B 1 291 ? 40.031 37.594 -3.916 1 31.94 291 THR B C 1
ATOM 4396 O O . THR B 1 291 ? 39.5 37.156 -4.941 1 31.94 291 THR B O 1
#

Foldseek 3Di:
DDDDPDDDDDDDDDPDDDDPDDDDPPDPDPVVVVVVVVVVVVVVVVVCVVCVVVCVVVVVVVPDDDPQDAPPDDDDVVRQKHFDDQQPDAFFDDPPPDPDDPPDRGAAQDWDWDWDDDPNFIEIETTHEHEPPNQVVVCVVQVVPPGQEYEYAYQYYALVSLLSNLVVCLVVQHAYEYDQRGEQFANRLLNQLSHPAHYYDHNYWYWAAQDDNVDPPPDDPVVSVVVSVVVLVVSLVSNVVSVFASCVCVVRHVHHPRMIGTDDPVRCVVRVSHDDPVNPPDPPPPPPPPD/DPPDPPDPPPPPPPPPPPPPDDDDPPDPPPVVVVVVVVVVVVVVVVCCVVCVVVCVVCVVVVPDDDPQDAPPDDDDVVRQKHFDDQQPDAFFDDPPPDPDDPPDRGAAQDWDWDWDDDPNFIEIETTHEHEPPNQVVVCVVQVVPPGQEYEYAYQYYALVSLLSNLVVCLVVQHAYEYDQRGEQFANRLLNQLSHPAHYYDHNYWYWAAQDDNVDPPVDDPVVSVVVSVVVLVVSLVSNVVSVFASCVCVVRHVHHPRMIGTDDPVRCVVRVSHDDPVNPPDDPPPPPVPD